Protein AF-A0A3D0IFN6-F1 (afdb_monomer)

Solvent-accessible surface area (backbone atoms only — not comparable to full-atom values): 23021 Å² total; per-residue (Å²): 128,79,38,31,31,40,34,40,31,50,86,50,91,86,39,64,69,58,59,30,48,63,52,49,54,53,50,45,25,60,75,72,71,49,57,69,48,79,45,79,37,39,26,75,72,50,69,71,48,66,82,57,52,68,70,41,42,22,40,33,30,38,50,58,69,82,50,87,25,57,65,44,48,34,53,48,49,49,49,27,65,76,70,51,37,21,33,40,17,25,32,38,18,15,52,45,49,52,30,41,45,32,26,74,77,69,66,35,77,55,34,33,32,48,90,81,41,84,77,47,85,37,48,52,25,29,75,43,94,68,65,34,62,82,38,74,46,60,31,39,48,46,45,85,88,26,70,68,21,59,43,52,72,45,48,70,42,67,40,38,30,80,37,56,57,41,66,29,71,91,48,44,68,61,56,73,69,33,87,56,46,49,26,42,27,24,37,87,86,66,47,72,39,31,40,29,45,45,98,42,82,36,41,37,30,25,45,30,36,39,53,75,31,67,90,48,88,34,41,29,32,52,57,45,49,50,52,38,49,42,52,57,70,78,66,76,63,76,62,67,58,32,42,51,64,53,44,16,63,72,48,68,44,54,55,68,52,54,54,49,36,36,77,65,72,65,48,74,64,79,42,62,41,88,88,80,66,51,44,21,30,48,67,70,56,36,57,54,48,40,53,49,50,54,41,42,74,73,69,46,49,74,69,57,52,39,50,75,73,41,87,83,62,49,73,65,58,53,51,53,51,55,50,53,52,53,51,56,51,50,53,49,51,54,53,54,50,54,51,49,55,52,50,53,51,50,50,55,62,73,69,50,88,79,89,81,85,87,80,84,87,77,98,73,82,90,89,79,80,94,80,84,89,79,76,59,83,88,78,54,52,72,67,56,47,50,50,51,55,56,50,54,74,73,62,77,64,72,72,58,56,57,57,50,58,53,63,73,70,107

Structure (mmCIF, N/CA/C/O backbone):
data_AF-A0A3D0IFN6-F1
#
_entry.id   AF-A0A3D0IFN6-F1
#
loop_
_atom_site.group_PDB
_atom_site.id
_atom_site.type_symbol
_atom_site.label_atom_id
_atom_site.label_alt_id
_atom_site.label_comp_id
_atom_site.label_asym_id
_atom_site.label_entity_id
_atom_site.label_seq_id
_atom_site.pdbx_PDB_ins_code
_atom_site.Cartn_x
_atom_site.Cartn_y
_atom_site.Cartn_z
_atom_site.occupancy
_atom_site.B_iso_or_equiv
_atom_site.auth_seq_id
_atom_site.auth_comp_id
_atom_site.auth_asym_id
_atom_site.auth_atom_id
_atom_site.pdbx_PDB_model_num
ATOM 1 N N . MET A 1 1 ? 4.792 -5.270 21.261 1.00 70.38 1 MET A N 1
ATOM 2 C CA . MET A 1 1 ? 5.419 -6.479 20.677 1.00 70.38 1 MET A CA 1
ATOM 3 C C . MET A 1 1 ? 6.321 -6.015 19.554 1.00 70.38 1 MET A C 1
ATOM 5 O O . MET A 1 1 ? 5.926 -5.083 18.866 1.00 70.38 1 MET A O 1
ATOM 9 N N . MET A 1 2 ? 7.496 -6.623 19.396 1.00 89.56 2 MET A N 1
ATOM 10 C CA . MET A 1 2 ? 8.398 -6.305 18.287 1.00 89.56 2 MET A CA 1
ATOM 11 C C . MET A 1 2 ? 7.722 -6.647 16.956 1.00 89.56 2 MET A C 1
ATOM 13 O O . MET A 1 2 ? 7.209 -7.755 16.808 1.00 89.56 2 MET A O 1
ATOM 17 N N . LYS A 1 3 ? 7.710 -5.693 16.025 1.00 95.88 3 LYS A N 1
ATOM 18 C CA . LYS A 1 3 ? 7.145 -5.842 14.680 1.00 95.88 3 LYS A CA 1
ATOM 19 C C . LYS A 1 3 ? 8.227 -6.245 13.685 1.00 95.88 3 LYS A C 1
ATOM 21 O O . LYS A 1 3 ? 9.365 -5.793 13.812 1.00 95.88 3 LYS A O 1
ATOM 26 N N . ARG A 1 4 ? 7.895 -7.076 12.699 1.00 97.88 4 ARG A N 1
ATOM 27 C CA . ARG A 1 4 ? 8.849 -7.578 11.696 1.00 97.88 4 ARG A CA 1
ATOM 28 C C . ARG A 1 4 ? 8.501 -7.071 10.303 1.00 97.88 4 ARG A C 1
ATOM 30 O O . ARG A 1 4 ? 7.377 -7.239 9.851 1.00 97.88 4 ARG A O 1
ATOM 37 N N . ILE A 1 5 ? 9.476 -6.495 9.607 1.00 98.56 5 ILE A N 1
ATOM 38 C CA . ILE A 1 5 ? 9.357 -6.074 8.207 1.00 98.56 5 ILE A CA 1
ATOM 39 C C . ILE A 1 5 ? 10.253 -6.964 7.347 1.00 98.56 5 ILE A C 1
ATOM 41 O O . ILE A 1 5 ? 11.463 -7.032 7.581 1.00 98.56 5 ILE A O 1
ATOM 45 N N . ALA A 1 6 ? 9.677 -7.609 6.334 1.00 98.56 6 ALA A N 1
ATOM 46 C CA . ALA A 1 6 ? 10.433 -8.292 5.291 1.00 98.56 6 ALA A CA 1
ATOM 47 C C . ALA A 1 6 ? 10.779 -7.307 4.170 1.00 98.56 6 ALA A C 1
ATOM 49 O O . ALA A 1 6 ? 9.901 -6.706 3.558 1.00 98.56 6 ALA A O 1
ATOM 50 N N . ILE A 1 7 ? 12.069 -7.152 3.887 1.00 98.62 7 ILE A N 1
ATOM 51 C CA . ILE A 1 7 ? 12.573 -6.465 2.701 1.00 98.62 7 ILE A CA 1
ATOM 52 C C . ILE A 1 7 ? 12.858 -7.537 1.653 1.00 98.62 7 ILE A C 1
ATOM 54 O O . ILE A 1 7 ? 13.775 -8.339 1.837 1.00 98.62 7 ILE A O 1
ATOM 58 N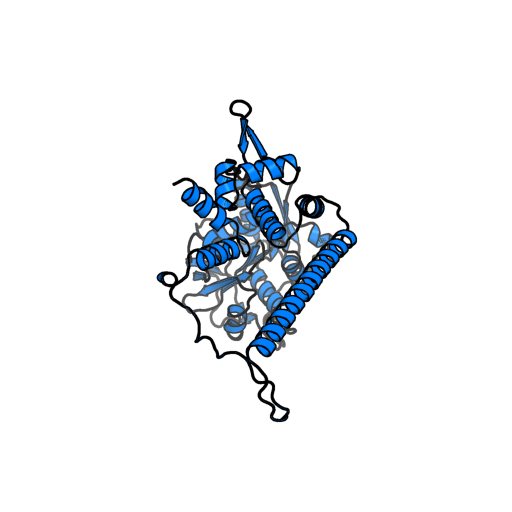 N . ILE A 1 8 ? 12.068 -7.556 0.585 1.00 98.62 8 ILE A N 1
ATOM 59 C CA . ILE A 1 8 ? 12.090 -8.591 -0.450 1.00 98.62 8 ILE A CA 1
ATOM 60 C C . ILE A 1 8 ? 12.753 -8.040 -1.711 1.00 98.62 8 ILE A C 1
ATOM 62 O O . ILE A 1 8 ? 12.346 -7.001 -2.231 1.00 98.62 8 ILE A O 1
ATOM 66 N N . GLY A 1 9 ? 13.767 -8.750 -2.198 1.00 97.25 9 GLY A N 1
ATOM 67 C CA . GLY A 1 9 ? 14.489 -8.446 -3.433 1.00 97.25 9 GLY A CA 1
ATOM 68 C C . GLY A 1 9 ? 15.961 -8.831 -3.329 1.00 97.25 9 GLY A C 1
ATOM 69 O O . GLY A 1 9 ? 16.431 -9.282 -2.287 1.00 97.25 9 GLY A O 1
ATOM 70 N N . ASP A 1 10 ? 16.735 -8.661 -4.395 1.00 96.75 10 ASP A N 1
ATOM 71 C CA . ASP A 1 10 ? 18.119 -9.146 -4.421 1.00 96.75 10 ASP A CA 1
ATOM 72 C C . ASP A 1 10 ? 19.097 -8.054 -3.974 1.00 96.75 10 ASP A C 1
ATOM 74 O O . ASP A 1 10 ? 19.290 -7.039 -4.642 1.00 96.75 10 ASP A O 1
ATOM 78 N N . PHE A 1 11 ? 19.708 -8.225 -2.796 1.00 95.19 11 PHE A N 1
ATOM 79 C CA . PHE A 1 11 ? 20.550 -7.191 -2.191 1.00 95.19 11 PHE A CA 1
ATOM 80 C C . PHE A 1 11 ? 21.816 -6.902 -3.006 1.00 95.19 11 PHE A C 1
ATOM 82 O O . PHE A 1 11 ? 22.640 -7.791 -3.229 1.00 95.19 11 PHE A O 1
ATOM 89 N N . ILE A 1 12 ? 22.043 -5.626 -3.332 1.00 91.38 12 ILE A N 1
ATOM 90 C CA . ILE A 1 12 ? 23.268 -5.163 -3.988 1.00 91.38 12 ILE A CA 1
ATOM 91 C C . ILE A 1 12 ? 24.029 -4.232 -3.038 1.00 91.38 12 ILE A C 1
ATOM 93 O O . ILE A 1 12 ? 23.605 -3.116 -2.750 1.00 91.38 12 ILE A O 1
ATOM 97 N N . GLN A 1 13 ? 25.197 -4.677 -2.563 1.00 87.25 13 GLN A N 1
ATOM 98 C CA . GLN A 1 13 ? 25.966 -3.984 -1.517 1.00 87.25 13 GLN A CA 1
ATOM 99 C C . GLN A 1 13 ? 26.361 -2.541 -1.875 1.00 87.25 13 GLN A C 1
ATOM 101 O O . GLN A 1 13 ? 26.392 -1.671 -1.001 1.00 87.25 13 GLN A O 1
ATOM 106 N N . ASN A 1 14 ? 26.673 -2.290 -3.147 1.00 88.00 14 ASN A N 1
ATOM 107 C CA . ASN A 1 14 ? 27.135 -0.984 -3.619 1.00 88.00 14 ASN A CA 1
ATOM 108 C C . ASN A 1 14 ? 25.992 -0.053 -4.048 1.00 88.00 14 ASN A C 1
ATOM 110 O O . ASN A 1 14 ? 26.259 1.101 -4.377 1.00 88.00 14 ASN A O 1
ATOM 114 N N . GLU A 1 15 ? 24.739 -0.511 -3.999 1.00 89.56 15 GLU A N 1
ATOM 115 C CA . GLU A 1 15 ? 23.580 0.316 -4.325 1.00 89.56 15 GLU A CA 1
ATOM 116 C C . GLU A 1 15 ? 23.130 1.119 -3.104 1.00 89.56 15 GLU A C 1
ATOM 118 O O . GLU A 1 15 ? 22.730 0.589 -2.064 1.00 89.56 15 GLU A O 1
ATOM 123 N N . GLU A 1 16 ? 23.202 2.443 -3.228 1.00 91.56 16 GLU A N 1
ATOM 124 C CA . GLU A 1 16 ? 22.797 3.375 -2.174 1.00 91.56 16 GLU A CA 1
ATOM 125 C C . GLU A 1 16 ? 21.328 3.186 -1.780 1.00 91.56 16 GLU A C 1
ATOM 127 O O . GLU A 1 16 ? 21.014 3.139 -0.590 1.00 91.56 16 GLU A O 1
ATOM 132 N N . SER A 1 17 ? 20.448 2.990 -2.764 1.00 91.69 17 SER A N 1
ATOM 133 C CA . SER A 1 17 ? 19.017 2.778 -2.543 1.00 91.69 17 SER A CA 1
ATOM 134 C C . SER A 1 17 ? 18.715 1.532 -1.706 1.00 91.69 17 SER A C 1
ATOM 136 O O . SER A 1 17 ? 17.714 1.544 -0.998 1.00 91.69 17 SER A O 1
ATOM 138 N N . HIS A 1 18 ? 19.563 0.493 -1.736 1.00 94.06 18 HIS A N 1
ATOM 139 C CA . HIS A 1 18 ? 19.401 -0.720 -0.922 1.00 94.06 18 HIS A CA 1
ATOM 140 C C . HIS A 1 18 ? 19.878 -0.487 0.513 1.00 94.06 18 HIS A C 1
ATOM 142 O O . HIS A 1 18 ? 19.201 -0.873 1.468 1.00 94.06 18 HIS A O 1
ATOM 148 N N . ARG A 1 19 ? 21.025 0.187 0.685 1.00 91.88 19 ARG A N 1
ATOM 149 C CA . ARG A 1 19 ? 21.552 0.527 2.019 1.00 91.88 19 ARG A CA 1
ATOM 150 C C . ARG A 1 19 ? 20.584 1.419 2.798 1.00 91.88 19 ARG A C 1
ATOM 152 O O . ARG A 1 19 ? 20.381 1.196 3.990 1.00 91.88 19 ARG A O 1
ATOM 159 N N . LEU A 1 20 ? 19.954 2.375 2.114 1.00 93.75 20 LEU A N 1
ATOM 160 C CA . LEU A 1 20 ? 19.043 3.336 2.734 1.00 93.75 20 LEU A CA 1
ATOM 161 C C . LEU A 1 20 ? 17.697 2.734 3.168 1.00 93.75 20 LEU A C 1
ATOM 163 O O . LEU A 1 20 ? 17.024 3.348 3.988 1.00 93.75 20 LEU A O 1
ATOM 167 N N . ILE A 1 21 ? 17.298 1.537 2.713 1.00 94.62 21 ILE A N 1
ATOM 168 C CA . ILE A 1 21 ? 16.044 0.909 3.182 1.00 94.62 21 ILE A CA 1
ATOM 169 C C . ILE A 1 21 ? 16.128 0.602 4.681 1.00 94.62 21 ILE A C 1
ATOM 171 O O . ILE A 1 21 ? 15.321 1.093 5.464 1.00 94.62 21 ILE A O 1
ATOM 175 N N . LYS A 1 22 ? 17.138 -0.162 5.114 1.00 93.00 22 LYS A N 1
ATOM 176 C CA . LYS A 1 22 ? 17.287 -0.501 6.541 1.00 93.00 22 LYS A CA 1
ATOM 177 C C . LYS A 1 22 ? 17.566 0.730 7.403 1.00 93.00 22 LYS A C 1
ATOM 179 O O . LYS A 1 22 ? 17.074 0.807 8.526 1.00 93.00 22 LYS A O 1
ATOM 184 N N . GLU A 1 23 ? 18.341 1.683 6.884 1.00 92.19 23 GLU A N 1
ATOM 185 C CA . GLU A 1 23 ? 18.623 2.941 7.584 1.00 92.19 23 GLU A CA 1
ATOM 186 C C . GLU A 1 23 ? 17.345 3.764 7.781 1.00 92.19 23 GLU A C 1
ATOM 188 O O . GLU A 1 23 ? 17.084 4.208 8.897 1.00 92.19 23 GLU A O 1
ATOM 193 N N . SER A 1 24 ? 16.510 3.876 6.743 1.00 93.81 24 SER A N 1
ATOM 194 C CA . SER A 1 24 ? 15.254 4.625 6.809 1.00 93.81 24 SER A CA 1
ATOM 195 C C . SER A 1 24 ? 14.222 4.005 7.735 1.00 93.81 24 SER A C 1
ATOM 197 O O . SER A 1 24 ? 13.663 4.711 8.568 1.00 93.81 24 SER A O 1
ATOM 199 N N . ILE A 1 25 ? 14.039 2.684 7.687 1.00 94.19 25 ILE A N 1
ATOM 200 C CA . ILE A 1 25 ? 13.184 1.984 8.653 1.00 94.19 25 ILE A CA 1
ATOM 201 C C . ILE A 1 25 ? 13.699 2.210 10.080 1.00 94.19 25 ILE A C 1
ATOM 203 O O . ILE A 1 25 ? 12.914 2.508 10.976 1.00 94.19 25 ILE A O 1
ATOM 207 N N . SER A 1 26 ? 15.014 2.094 10.306 1.00 92.44 26 SER A N 1
ATOM 208 C CA . SER A 1 26 ? 15.593 2.264 11.642 1.00 92.44 26 SER A CA 1
ATOM 209 C C . SER A 1 26 ? 15.431 3.684 12.183 1.00 92.44 26 SER A C 1
ATOM 211 O O . SER A 1 26 ? 15.223 3.848 13.386 1.00 92.44 26 SER A O 1
ATOM 213 N N . ASP A 1 27 ? 15.557 4.700 11.335 1.00 92.06 27 ASP A N 1
ATOM 214 C CA . ASP A 1 27 ? 15.405 6.097 11.736 1.00 92.06 27 ASP A CA 1
ATOM 215 C C . ASP A 1 27 ? 13.951 6.428 12.085 1.00 92.06 27 ASP A C 1
ATOM 217 O O . ASP A 1 27 ? 13.686 6.907 13.189 1.00 92.06 27 ASP A O 1
ATOM 221 N N . VAL A 1 28 ? 12.999 6.030 11.234 1.00 92.25 28 VAL A N 1
ATOM 222 C CA . VAL A 1 28 ? 11.569 6.164 11.541 1.00 92.25 28 VAL A CA 1
ATOM 223 C C . VAL A 1 28 ? 11.192 5.386 12.805 1.00 92.25 28 VAL A C 1
ATOM 225 O O . VAL A 1 28 ? 10.482 5.911 13.660 1.00 92.25 28 VAL A O 1
ATOM 228 N N . ALA A 1 29 ? 11.680 4.153 12.976 1.00 92.31 29 ALA A N 1
ATOM 229 C CA . ALA A 1 29 ? 11.391 3.357 14.169 1.00 92.31 29 ALA A CA 1
ATOM 230 C C . ALA A 1 29 ? 11.865 4.061 15.453 1.00 92.31 29 ALA A C 1
ATOM 232 O O . ALA A 1 29 ? 11.153 4.065 16.457 1.00 92.31 29 ALA A O 1
ATOM 233 N N . LYS A 1 30 ? 13.031 4.724 15.422 1.00 91.38 30 LYS A N 1
ATOM 234 C CA . LYS A 1 30 ? 13.518 5.546 16.545 1.00 91.38 30 LYS A CA 1
ATOM 235 C C . LYS A 1 30 ? 12.637 6.766 16.784 1.00 91.38 30 LYS A C 1
ATOM 237 O O . LYS A 1 30 ? 12.357 7.077 17.941 1.00 91.38 30 LYS A O 1
ATOM 242 N N . GLU A 1 31 ? 12.212 7.444 15.719 1.00 89.88 31 GLU A N 1
ATOM 243 C CA . GLU A 1 31 ? 11.318 8.602 15.804 1.00 89.88 31 GLU A CA 1
ATOM 244 C C . GLU A 1 31 ? 9.985 8.226 16.472 1.00 89.88 31 GLU A C 1
ATOM 246 O O . GLU A 1 31 ? 9.547 8.905 17.402 1.00 89.88 31 GLU A O 1
ATOM 251 N N . LEU A 1 32 ? 9.394 7.103 16.056 1.00 88.38 32 LEU A N 1
ATOM 252 C CA . LEU A 1 32 ? 8.126 6.577 16.574 1.00 88.38 32 LEU A CA 1
ATOM 253 C C . LEU A 1 32 ? 8.275 5.809 17.898 1.00 88.38 32 LEU A C 1
ATOM 255 O O . LEU A 1 32 ? 7.281 5.388 18.482 1.00 88.38 32 LEU A O 1
ATOM 259 N N . ARG A 1 33 ? 9.508 5.606 18.388 1.00 89.12 33 ARG A N 1
ATOM 260 C CA . ARG A 1 33 ? 9.822 4.736 19.541 1.00 89.12 33 ARG A CA 1
ATOM 261 C C . ARG A 1 33 ? 9.229 3.326 19.397 1.00 89.12 33 ARG A C 1
ATOM 263 O O . ARG A 1 33 ? 8.827 2.716 20.386 1.00 89.12 33 ARG A O 1
ATOM 270 N N . ALA A 1 34 ? 9.187 2.829 18.166 1.00 88.88 34 ALA A N 1
ATOM 271 C CA . ALA A 1 34 ? 8.681 1.513 17.819 1.00 88.88 34 ALA A CA 1
ATOM 272 C C . ALA A 1 34 ? 9.816 0.478 17.830 1.00 88.88 34 ALA A C 1
ATOM 274 O O . ALA A 1 34 ? 10.938 0.750 17.397 1.00 88.88 34 ALA A O 1
ATOM 275 N N . GLU A 1 35 ? 9.517 -0.734 18.296 1.00 92.38 35 GLU A N 1
ATOM 276 C CA . GLU A 1 35 ? 10.430 -1.875 18.194 1.00 92.38 35 GLU A CA 1
ATOM 277 C C . GLU A 1 35 ? 10.183 -2.603 16.871 1.00 92.38 35 GLU A C 1
ATOM 279 O O . GLU A 1 35 ? 9.202 -3.335 16.737 1.00 92.38 35 GLU A O 1
ATOM 284 N N . ILE A 1 36 ? 11.062 -2.380 15.888 1.00 95.06 36 ILE A N 1
ATOM 285 C CA . ILE A 1 36 ? 10.928 -2.928 14.533 1.00 95.06 36 ILE A CA 1
ATOM 286 C C . ILE A 1 36 ? 12.205 -3.655 14.122 1.00 95.06 36 ILE A C 1
ATOM 288 O O . ILE A 1 36 ? 13.300 -3.091 14.159 1.00 95.06 36 ILE A O 1
ATOM 292 N N . GLU A 1 37 ? 12.046 -4.897 13.679 1.00 95.88 37 GLU A N 1
ATOM 293 C CA . GLU A 1 37 ? 13.091 -5.710 13.073 1.00 95.88 37 GLU A CA 1
ATOM 294 C C . GLU A 1 37 ? 12.900 -5.757 11.552 1.00 95.88 37 GLU A C 1
ATOM 296 O O . GLU A 1 37 ? 11.860 -6.186 11.063 1.00 95.88 37 GLU A O 1
ATOM 301 N N . ALA A 1 38 ? 13.916 -5.337 10.792 1.00 96.81 38 ALA A N 1
ATOM 302 C CA . ALA A 1 38 ? 13.903 -5.394 9.331 1.00 96.81 38 ALA A CA 1
ATOM 303 C C . ALA A 1 38 ? 14.825 -6.511 8.813 1.00 96.81 38 ALA A C 1
ATOM 305 O O . ALA A 1 38 ? 16.058 -6.426 8.913 1.00 96.81 38 ALA A O 1
ATOM 306 N N . GLN A 1 39 ? 14.232 -7.539 8.211 1.00 97.06 39 GLN A N 1
ATOM 307 C CA . GLN A 1 39 ? 14.927 -8.695 7.651 1.00 97.06 39 GLN A CA 1
ATOM 308 C C . GLN A 1 39 ? 14.994 -8.575 6.128 1.00 97.06 39 GLN A C 1
ATOM 310 O O . GLN A 1 39 ? 13.995 -8.277 5.494 1.00 97.06 39 GLN A O 1
ATOM 315 N N . TRP A 1 40 ? 16.165 -8.812 5.533 1.00 98.25 40 TRP A N 1
ATOM 316 C CA . TRP A 1 40 ? 16.292 -8.877 4.073 1.00 98.25 40 TRP A CA 1
ATOM 317 C C . TRP A 1 40 ? 16.154 -10.330 3.618 1.00 98.25 40 TRP A C 1
ATOM 319 O O . TRP A 1 40 ? 16.765 -11.198 4.241 1.00 98.25 40 TRP A O 1
ATOM 329 N N . ILE A 1 41 ? 15.390 -10.577 2.554 1.00 98.38 41 ILE A N 1
ATOM 330 C CA . ILE A 1 41 ? 15.147 -11.901 1.973 1.00 98.38 41 ILE A CA 1
ATOM 331 C C . ILE A 1 41 ? 15.361 -11.803 0.456 1.00 98.38 41 ILE A C 1
ATOM 333 O O . ILE A 1 41 ? 14.766 -10.944 -0.198 1.00 98.38 41 ILE A O 1
ATOM 337 N N . GLY A 1 42 ? 16.260 -12.634 -0.082 1.00 98.31 42 GLY A N 1
ATOM 338 C CA . GLY A 1 42 ? 16.500 -12.729 -1.525 1.00 98.31 42 GLY A CA 1
ATOM 339 C C . GLY A 1 42 ? 15.278 -13.289 -2.247 1.00 98.31 42 GLY A C 1
ATOM 340 O O . GLY A 1 42 ? 14.551 -14.094 -1.672 1.00 98.31 42 GLY A O 1
ATOM 341 N N . SER A 1 43 ? 15.047 -12.873 -3.492 1.00 98.00 43 SER A N 1
ATOM 342 C CA . SER A 1 43 ? 13.859 -13.311 -4.241 1.00 98.00 43 SER A CA 1
ATOM 343 C C . SER A 1 43 ? 13.839 -14.831 -4.473 1.00 98.00 43 SER A C 1
ATOM 345 O O . SER A 1 43 ? 12.795 -15.469 -4.363 1.00 98.00 43 SER A O 1
ATOM 347 N N . ASP A 1 44 ? 15.016 -15.425 -4.688 1.00 97.25 44 ASP A N 1
ATOM 348 C CA . ASP A 1 44 ? 15.234 -16.863 -4.885 1.00 97.25 44 ASP A CA 1
ATOM 349 C C . ASP A 1 44 ? 15.183 -17.695 -3.592 1.00 97.25 44 ASP A C 1
ATOM 351 O O . ASP A 1 44 ? 15.058 -18.916 -3.643 1.00 97.25 44 ASP A O 1
ATOM 355 N N . GLU A 1 45 ? 15.292 -17.048 -2.432 1.00 97.12 45 GLU A N 1
ATOM 356 C CA . GLU A 1 45 ? 15.284 -17.688 -1.108 1.00 97.12 45 GLU A CA 1
ATOM 357 C C . GLU A 1 45 ? 13.960 -17.469 -0.356 1.00 97.12 45 GLU A C 1
ATOM 359 O O . GLU A 1 45 ? 13.806 -17.929 0.778 1.00 97.12 45 GLU A O 1
ATOM 364 N N . LEU A 1 46 ? 13.023 -16.734 -0.959 1.00 97.88 46 LEU A N 1
ATOM 365 C CA . LEU A 1 46 ? 11.747 -16.380 -0.359 1.00 97.88 46 LEU A CA 1
ATOM 366 C C . LEU A 1 46 ? 10.815 -17.595 -0.309 1.00 97.88 46 LEU A C 1
ATOM 368 O O . LEU A 1 46 ? 10.376 -18.104 -1.335 1.00 97.88 46 LEU A O 1
ATOM 372 N N . ASP A 1 47 ? 10.481 -18.029 0.903 1.00 97.62 47 ASP A N 1
ATOM 373 C CA . ASP A 1 47 ? 9.383 -18.961 1.139 1.00 97.62 47 ASP A CA 1
ATOM 374 C C . ASP A 1 47 ? 8.051 -18.200 1.022 1.00 97.62 47 ASP A C 1
ATOM 376 O O . ASP A 1 47 ? 7.848 -17.182 1.685 1.00 97.62 47 ASP A O 1
ATOM 380 N N . VAL A 1 48 ? 7.166 -18.674 0.146 1.00 97.50 48 VAL A N 1
ATOM 381 C CA . VAL A 1 48 ? 5.872 -18.041 -0.163 1.00 97.50 48 VAL A CA 1
ATOM 382 C C . VAL A 1 48 ? 4.692 -18.712 0.542 1.00 97.50 48 VAL A C 1
ATOM 384 O O . VAL A 1 48 ? 3.541 -18.405 0.250 1.00 97.50 48 VAL A O 1
ATOM 387 N N . SER A 1 49 ? 4.952 -19.639 1.468 1.00 98.00 49 SER A N 1
ATOM 388 C CA . SER A 1 49 ? 3.903 -20.217 2.309 1.00 98.00 49 SER A CA 1
ATOM 389 C C . SER A 1 49 ? 3.277 -19.160 3.223 1.00 98.00 49 SER A C 1
ATOM 391 O O . SER A 1 49 ? 3.969 -18.299 3.777 1.00 98.00 49 SER A O 1
ATOM 393 N N . GLU A 1 50 ? 1.961 -19.247 3.432 1.00 96.56 50 GLU A N 1
ATOM 394 C CA . GLU A 1 50 ? 1.241 -18.357 4.350 1.00 96.56 50 GLU A CA 1
ATOM 395 C C . GLU A 1 50 ? 1.826 -18.423 5.769 1.00 96.56 50 GLU A C 1
ATOM 397 O O . GLU A 1 50 ? 1.917 -17.406 6.455 1.00 96.56 50 GLU A O 1
ATOM 402 N N . GLU A 1 51 ? 2.296 -19.595 6.213 1.00 96.94 51 GLU A N 1
ATOM 403 C CA . GLU A 1 51 ? 2.932 -19.757 7.521 1.00 96.94 51 GLU A CA 1
ATOM 404 C C . GLU A 1 51 ? 4.254 -18.992 7.645 1.00 96.94 51 GLU A C 1
ATOM 406 O O . GLU A 1 51 ? 4.621 -18.565 8.745 1.00 96.94 51 GLU A O 1
ATOM 411 N N . PHE A 1 52 ? 4.999 -18.836 6.549 1.00 97.94 52 PHE A N 1
ATOM 412 C CA . PHE A 1 52 ? 6.221 -18.044 6.538 1.00 97.94 52 PHE A CA 1
ATOM 413 C C . PHE A 1 52 ? 5.920 -16.550 6.424 1.00 97.94 52 PHE A C 1
ATOM 415 O O . PHE A 1 52 ? 6.404 -15.758 7.239 1.00 97.94 52 PHE A O 1
ATOM 422 N N . LEU A 1 53 ? 5.092 -16.166 5.451 1.00 98.06 53 LEU A N 1
ATOM 423 C CA . LEU A 1 53 ? 4.739 -14.771 5.192 1.00 98.06 53 LEU A CA 1
ATOM 424 C C . LEU A 1 53 ? 3.963 -14.149 6.363 1.00 98.06 53 LEU A C 1
ATOM 426 O O . LEU A 1 53 ? 4.215 -13.001 6.729 1.00 98.06 53 LEU A O 1
ATOM 430 N N . GLY A 1 54 ? 3.112 -14.925 7.038 1.00 97.31 54 GLY A N 1
ATOM 431 C CA . GLY A 1 54 ? 2.359 -14.512 8.226 1.00 97.31 54 GLY A CA 1
ATOM 432 C C . GLY A 1 54 ? 3.205 -14.197 9.459 1.00 97.31 54 GLY A C 1
ATOM 433 O O . GLY A 1 54 ? 2.676 -13.728 10.465 1.00 97.31 54 GLY A O 1
ATOM 434 N N . GLN A 1 55 ? 4.522 -14.412 9.405 1.00 97.12 55 GLN A N 1
ATOM 435 C CA . GLN A 1 55 ? 5.434 -13.996 10.471 1.00 97.12 55 GLN A CA 1
ATOM 436 C C . GLN A 1 55 ? 5.884 -12.532 10.360 1.00 97.12 55 GLN A C 1
ATOM 438 O O . GLN A 1 55 ? 6.611 -12.063 11.244 1.00 97.12 55 GLN A O 1
ATOM 443 N N . PHE A 1 56 ? 5.520 -11.843 9.275 1.00 98.31 56 PHE A N 1
ATOM 444 C CA . PHE A 1 56 ? 5.870 -10.451 9.016 1.00 98.31 56 PHE A CA 1
ATOM 445 C C . PHE A 1 56 ? 4.640 -9.551 9.137 1.00 98.31 56 PHE A C 1
ATOM 447 O O . PHE A 1 56 ? 3.543 -9.889 8.707 1.00 98.31 56 PHE A O 1
ATOM 454 N N . ASP A 1 57 ? 4.846 -8.372 9.714 1.00 98.06 57 ASP A N 1
ATOM 455 C CA . ASP A 1 57 ? 3.831 -7.335 9.898 1.00 98.06 57 ASP A CA 1
ATOM 456 C C . ASP A 1 57 ? 3.853 -6.287 8.771 1.00 98.06 57 ASP A C 1
ATOM 458 O O . ASP A 1 57 ? 3.044 -5.360 8.764 1.00 98.06 57 ASP A O 1
ATOM 462 N N . GLY A 1 58 ? 4.809 -6.391 7.846 1.00 98.44 58 GLY A N 1
ATOM 463 C CA . GLY A 1 58 ? 4.955 -5.480 6.720 1.00 98.44 58 GLY A CA 1
ATOM 464 C C . GLY A 1 58 ? 5.946 -5.976 5.678 1.00 98.44 58 GLY A C 1
ATOM 465 O O . GLY A 1 58 ? 6.934 -6.639 6.006 1.00 98.44 58 GLY A O 1
ATOM 466 N N . PHE A 1 59 ? 5.715 -5.587 4.429 1.00 98.81 59 PHE A N 1
ATOM 467 C CA . PHE A 1 59 ? 6.549 -5.948 3.289 1.00 98.81 59 PHE A CA 1
ATOM 468 C C . PHE A 1 59 ? 7.087 -4.706 2.582 1.00 98.81 59 PHE A C 1
ATOM 470 O O . PHE A 1 59 ? 6.350 -3.777 2.258 1.00 98.81 59 PHE A O 1
ATOM 477 N N . TRP A 1 60 ? 8.388 -4.693 2.314 1.00 98.75 60 TRP A N 1
ATOM 478 C CA . TRP A 1 60 ? 9.014 -3.712 1.440 1.00 98.75 60 TRP A CA 1
ATOM 479 C C . TRP A 1 60 ? 9.663 -4.425 0.255 1.00 98.75 60 TRP A C 1
ATOM 481 O O . TRP A 1 60 ? 10.698 -5.070 0.399 1.00 98.75 60 TRP A O 1
ATOM 491 N N . PHE A 1 61 ? 9.100 -4.251 -0.937 1.00 98.69 61 PHE A N 1
ATOM 492 C CA . PHE A 1 61 ? 9.656 -4.766 -2.188 1.00 98.69 61 PHE A CA 1
ATOM 493 C C . PHE A 1 61 ? 10.710 -3.794 -2.736 1.00 98.69 61 PHE A C 1
ATOM 495 O O . PHE A 1 61 ? 10.412 -2.635 -3.054 1.00 98.69 61 PHE A O 1
ATOM 502 N N . SER A 1 62 ? 11.970 -4.229 -2.759 1.00 97.56 62 SER A N 1
ATOM 503 C CA . SER A 1 62 ? 13.129 -3.354 -2.951 1.00 97.56 62 SER A CA 1
ATOM 504 C C . SER A 1 62 ? 13.330 -2.928 -4.410 1.00 97.56 62 SER A C 1
ATOM 506 O O . SER A 1 62 ? 12.862 -3.594 -5.327 1.00 97.56 62 SER A O 1
ATOM 508 N N . PRO A 1 63 ? 14.119 -1.876 -4.682 1.00 96.44 63 PRO A N 1
ATOM 509 C CA . PRO A 1 63 ? 14.674 -1.647 -6.014 1.00 96.44 63 PRO A CA 1
ATOM 510 C C . PRO A 1 63 ? 15.572 -2.812 -6.475 1.00 96.44 63 PRO A C 1
ATOM 512 O O . PRO A 1 63 ? 15.923 -3.680 -5.675 1.00 96.44 63 PRO A O 1
ATOM 515 N N . GLY A 1 64 ? 15.964 -2.784 -7.754 1.00 91.44 64 GLY A N 1
ATOM 516 C CA . GLY A 1 64 ? 16.925 -3.725 -8.342 1.00 91.44 64 GLY A CA 1
ATOM 517 C C . GLY A 1 64 ? 16.272 -4.877 -9.106 1.00 91.44 64 GLY A C 1
ATOM 518 O O . GLY A 1 64 ? 16.227 -5.991 -8.601 1.00 91.44 64 GLY A O 1
ATOM 519 N N . SER A 1 65 ? 15.789 -4.601 -10.320 1.00 86.44 65 SER A N 1
ATOM 520 C CA . SER A 1 65 ? 15.344 -5.607 -11.292 1.00 86.44 65 SER A CA 1
ATOM 521 C C . SER A 1 65 ? 16.473 -5.962 -12.283 1.00 86.44 65 SER A C 1
ATOM 523 O O . SER A 1 65 ? 17.425 -5.183 -12.429 1.00 86.44 65 SER A O 1
ATOM 525 N N . PRO A 1 66 ? 16.389 -7.111 -12.979 1.00 92.81 66 PRO A N 1
ATOM 526 C CA . PRO A 1 66 ? 15.428 -8.193 -12.752 1.00 92.81 66 PRO A CA 1
ATOM 527 C C . PRO A 1 66 ? 15.707 -8.918 -11.430 1.00 92.81 66 PRO A C 1
ATOM 529 O O . PRO A 1 66 ? 16.865 -9.064 -11.031 1.00 92.81 66 PRO A O 1
ATOM 532 N N . TYR A 1 67 ? 14.646 -9.373 -10.761 1.00 95.75 67 TYR A N 1
ATOM 533 C CA . TYR A 1 67 ? 14.800 -10.280 -9.626 1.00 95.75 67 TYR A CA 1
ATOM 534 C C . TYR A 1 67 ? 15.220 -11.666 -10.116 1.00 95.75 67 TYR A C 1
ATOM 536 O O . TYR A 1 67 ? 14.860 -12.075 -11.221 1.00 95.75 67 TYR A O 1
ATOM 544 N N . LYS A 1 68 ? 15.970 -12.405 -9.299 1.00 96.81 68 LYS A N 1
ATOM 545 C CA . LYS A 1 68 ? 16.351 -13.788 -9.613 1.00 96.81 68 LYS A CA 1
ATOM 546 C C . LYS A 1 68 ? 15.137 -14.712 -9.707 1.00 96.81 68 LYS A C 1
ATOM 548 O O . LYS A 1 68 ? 15.146 -15.607 -10.546 1.00 96.81 68 LYS A O 1
ATOM 553 N N . ASP A 1 69 ? 14.128 -14.491 -8.865 1.00 96.81 69 ASP A N 1
ATOM 554 C CA . ASP A 1 69 ? 12.841 -15.185 -8.921 1.00 96.81 69 ASP A CA 1
ATOM 555 C C . ASP A 1 69 ? 11.690 -14.180 -8.770 1.00 96.81 69 ASP A C 1
ATOM 557 O O . ASP A 1 69 ? 11.320 -13.769 -7.671 1.00 96.81 69 ASP A O 1
ATOM 561 N N . ALA A 1 70 ? 11.152 -13.726 -9.903 1.00 96.50 70 ALA A N 1
ATOM 562 C CA . ALA A 1 70 ? 10.065 -12.753 -9.921 1.00 96.50 70 ALA A CA 1
ATOM 563 C C . ALA A 1 70 ? 8.730 -13.344 -9.438 1.00 96.50 70 ALA A C 1
ATOM 565 O O . ALA A 1 70 ? 7.932 -12.613 -8.857 1.00 96.50 70 ALA A O 1
ATOM 566 N N . GLU A 1 71 ? 8.491 -14.642 -9.637 1.00 96.81 71 GLU A N 1
ATOM 567 C CA . GLU A 1 71 ? 7.217 -15.280 -9.288 1.00 96.81 71 GLU A CA 1
ATOM 568 C C . GLU A 1 71 ? 7.057 -15.390 -7.768 1.00 96.81 71 GLU A C 1
ATOM 570 O O . GLU A 1 71 ? 5.984 -15.087 -7.247 1.00 96.81 71 GLU A O 1
ATOM 575 N N . ASN A 1 72 ? 8.138 -15.678 -7.029 1.00 98.31 72 ASN A N 1
ATOM 576 C CA . ASN A 1 72 ? 8.086 -15.625 -5.562 1.00 98.31 72 ASN A CA 1
ATOM 577 C C . ASN A 1 72 ? 7.748 -14.218 -5.048 1.00 98.31 72 ASN A C 1
ATOM 579 O O . ASN A 1 72 ? 7.014 -14.059 -4.072 1.00 98.31 72 ASN A O 1
ATOM 583 N N . VAL A 1 73 ? 8.282 -13.179 -5.701 1.00 98.56 73 VAL A N 1
ATOM 584 C CA . VAL A 1 73 ? 7.995 -11.788 -5.326 1.00 98.56 73 VAL A CA 1
ATOM 585 C C . VAL A 1 73 ? 6.535 -11.439 -5.608 1.00 98.56 73 VAL A C 1
ATOM 587 O O . VAL A 1 73 ? 5.901 -10.826 -4.754 1.00 98.56 73 VAL A O 1
ATOM 590 N N . LEU A 1 74 ? 5.993 -11.848 -6.759 1.00 98.56 74 LEU A N 1
ATOM 591 C CA . LEU A 1 74 ? 4.582 -11.646 -7.100 1.00 98.56 74 LEU A CA 1
ATOM 592 C C . LEU A 1 74 ? 3.655 -12.337 -6.089 1.00 98.56 74 LEU A C 1
ATOM 594 O O . LEU A 1 74 ? 2.752 -11.682 -5.577 1.00 98.56 74 LEU A O 1
ATOM 598 N N . ALA A 1 75 ? 3.942 -13.585 -5.709 1.00 98.50 75 ALA A N 1
ATOM 599 C CA . ALA A 1 75 ? 3.163 -14.307 -4.699 1.00 98.50 75 ALA A CA 1
ATOM 600 C C . ALA A 1 75 ? 3.167 -13.605 -3.325 1.00 98.50 75 ALA A C 1
ATOM 602 O O . ALA A 1 75 ? 2.148 -13.543 -2.640 1.00 98.50 75 ALA A O 1
ATOM 603 N N . ALA A 1 76 ? 4.295 -13.017 -2.913 1.00 98.75 76 ALA A N 1
ATOM 604 C CA . ALA A 1 76 ? 4.349 -12.249 -1.667 1.00 98.75 76 ALA A CA 1
ATOM 605 C C . ALA A 1 76 ? 3.623 -10.894 -1.754 1.00 98.75 76 ALA A C 1
ATOM 607 O O . ALA A 1 76 ? 3.092 -10.422 -0.746 1.00 98.75 76 ALA A O 1
ATOM 608 N N . ILE A 1 77 ? 3.592 -10.259 -2.932 1.00 98.81 77 ILE A N 1
ATOM 609 C CA . ILE A 1 77 ? 2.797 -9.045 -3.171 1.00 98.81 77 ILE A CA 1
ATOM 610 C C . ILE A 1 77 ? 1.304 -9.366 -3.063 1.00 98.81 77 ILE A C 1
ATOM 612 O O . ILE A 1 77 ? 0.591 -8.655 -2.352 1.00 98.81 77 ILE A O 1
ATOM 616 N N . GLU A 1 78 ? 0.863 -10.440 -3.718 1.00 98.62 78 GLU A N 1
ATOM 617 C CA . GLU A 1 78 ? -0.509 -10.950 -3.660 1.00 98.62 78 GLU A CA 1
ATOM 618 C C . GLU A 1 78 ? -0.910 -11.230 -2.208 1.00 98.62 78 GLU A C 1
ATOM 620 O O . GLU A 1 78 ? -1.864 -10.635 -1.707 1.00 98.62 78 GLU A O 1
ATOM 625 N N . TYR A 1 79 ? -0.101 -12.006 -1.475 1.00 98.75 79 TYR A N 1
ATOM 626 C CA . TYR A 1 79 ? -0.332 -12.272 -0.053 1.00 98.75 79 TYR A CA 1
ATOM 627 C C . TYR A 1 79 ? -0.501 -10.983 0.760 1.00 98.75 79 TYR A C 1
ATOM 629 O O . TYR A 1 79 ? -1.429 -10.874 1.565 1.00 98.75 79 TYR A O 1
ATOM 637 N N . ALA A 1 80 ? 0.381 -9.997 0.560 1.00 98.62 80 ALA A N 1
ATOM 638 C CA . ALA A 1 80 ? 0.311 -8.736 1.286 1.00 98.62 80 ALA A CA 1
ATOM 639 C C . ALA A 1 80 ? -0.992 -7.980 0.981 1.00 98.62 80 ALA A C 1
ATOM 641 O O . ALA A 1 80 ? -1.649 -7.515 1.914 1.00 98.62 80 ALA A O 1
ATOM 642 N N . ARG A 1 81 ? -1.384 -7.912 -0.300 1.00 98.31 81 ARG A N 1
ATOM 643 C CA . ARG A 1 81 ? -2.608 -7.247 -0.767 1.00 98.31 81 ARG A CA 1
ATOM 644 C C . ARG A 1 81 ? -3.863 -7.907 -0.205 1.00 98.31 81 ARG A C 1
ATOM 646 O O . ARG A 1 81 ? -4.740 -7.212 0.308 1.00 98.31 81 ARG A O 1
ATOM 653 N N . GLU A 1 82 ? -3.958 -9.227 -0.314 1.00 97.56 82 GLU A N 1
ATOM 654 C CA . GLU A 1 82 ? -5.150 -9.978 0.083 1.00 97.56 82 GLU A CA 1
ATOM 655 C C . GLU A 1 82 ? -5.297 -10.076 1.602 1.00 97.56 82 GLU A C 1
ATOM 657 O O . GLU A 1 82 ? -6.403 -9.958 2.134 1.00 97.56 82 GLU A O 1
ATOM 662 N N . SER A 1 83 ? -4.178 -10.217 2.315 1.00 97.25 83 SER A N 1
ATOM 663 C CA . SER A 1 83 ? -4.163 -10.329 3.777 1.00 97.25 83 SER A CA 1
ATOM 664 C C . SER A 1 83 ? -4.197 -8.975 4.492 1.00 97.25 83 SER A C 1
ATOM 666 O 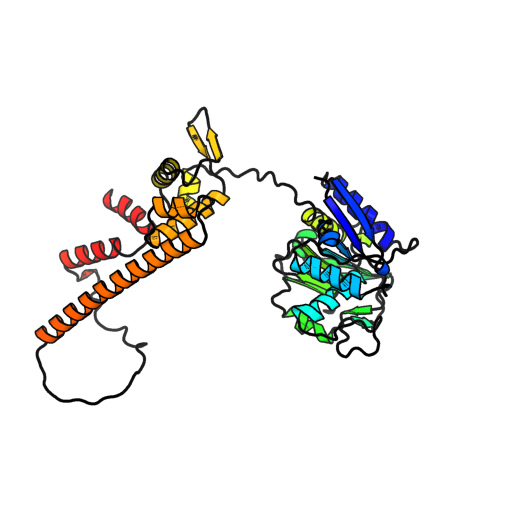O . SER A 1 83 ? -4.234 -8.926 5.723 1.00 97.25 83 SER A O 1
ATOM 668 N N . GLY A 1 84 ? -4.178 -7.860 3.753 1.00 97.19 84 GLY A N 1
ATOM 669 C CA . GLY A 1 84 ? -4.204 -6.518 4.332 1.00 97.19 84 GLY A CA 1
ATOM 670 C C . GLY A 1 84 ? -2.911 -6.132 5.059 1.00 97.19 84 GLY A C 1
ATOM 671 O O . GLY A 1 84 ? -2.943 -5.267 5.938 1.00 97.19 84 GLY A O 1
ATOM 672 N N . VAL A 1 85 ? -1.782 -6.775 4.745 1.00 98.25 85 VAL A N 1
ATOM 673 C CA . VAL A 1 85 ? -0.497 -6.519 5.408 1.00 98.25 85 VAL A CA 1
ATOM 674 C C . VAL A 1 85 ? 0.178 -5.317 4.742 1.00 98.25 85 VAL A C 1
ATOM 676 O O . VAL A 1 85 ? 0.374 -5.340 3.527 1.00 98.25 85 VAL A O 1
ATOM 679 N N . PRO A 1 86 ? 0.562 -4.264 5.492 1.00 98.56 86 PRO A N 1
ATOM 680 C CA . PRO A 1 86 ? 1.204 -3.075 4.940 1.00 98.56 86 PRO A CA 1
ATOM 681 C C . PRO A 1 86 ? 2.332 -3.390 3.951 1.00 98.56 86 PRO A C 1
ATOM 683 O O . PRO A 1 86 ? 3.254 -4.141 4.270 1.00 98.56 86 PRO A O 1
ATOM 686 N N . ALA A 1 87 ? 2.290 -2.773 2.771 1.00 98.69 87 ALA A N 1
ATOM 687 C CA . ALA A 1 87 ? 3.204 -3.050 1.673 1.00 98.69 87 ALA A CA 1
ATOM 688 C C . ALA A 1 87 ? 3.691 -1.772 0.973 1.00 98.69 87 ALA A C 1
ATOM 690 O O . ALA A 1 87 ? 2.896 -0.905 0.596 1.00 98.69 87 ALA A O 1
ATOM 691 N N . LEU A 1 88 ? 5.005 -1.678 0.759 1.00 98.75 88 LEU A N 1
ATOM 692 C CA . LEU A 1 88 ? 5.654 -0.600 0.010 1.00 98.75 88 LEU A CA 1
ATOM 693 C C . LEU A 1 88 ? 6.541 -1.174 -1.102 1.00 98.75 88 LEU A C 1
ATOM 695 O O . LEU A 1 88 ? 7.498 -1.892 -0.826 1.00 98.75 88 LEU A O 1
ATOM 699 N N . GLY A 1 89 ? 6.272 -0.821 -2.357 1.00 98.50 89 GLY A N 1
ATOM 700 C CA . GLY A 1 89 ? 7.132 -1.158 -3.496 1.00 98.50 89 GLY A CA 1
ATOM 701 C C . GLY A 1 89 ? 7.843 0.072 -4.049 1.00 98.50 89 GLY A C 1
ATOM 702 O O . GLY A 1 89 ? 7.195 1.078 -4.344 1.00 98.50 89 GLY A O 1
ATOM 703 N N . THR A 1 90 ? 9.171 0.010 -4.217 1.00 97.75 90 THR A N 1
ATOM 704 C CA . THR A 1 90 ? 9.958 1.131 -4.774 1.00 97.75 90 THR A CA 1
ATOM 705 C C . THR A 1 90 ? 10.782 0.714 -5.999 1.00 97.75 90 THR A C 1
ATOM 707 O O . THR A 1 90 ? 11.446 -0.321 -5.989 1.00 97.75 90 THR A O 1
ATOM 710 N N . CYS A 1 91 ? 10.737 1.503 -7.082 1.00 96.56 91 CYS A N 1
ATOM 711 C CA . CYS A 1 91 ? 11.301 1.177 -8.409 1.00 96.56 91 CYS A CA 1
ATOM 712 C C . CYS A 1 91 ? 10.899 -0.233 -8.897 1.00 96.56 91 CYS A C 1
ATOM 714 O O . CYS A 1 91 ? 9.764 -0.414 -9.328 1.00 96.56 91 CYS A O 1
ATOM 716 N N . ALA A 1 92 ? 11.783 -1.233 -8.807 1.00 97.12 92 ALA A N 1
ATOM 717 C CA . ALA A 1 92 ? 11.482 -2.614 -9.198 1.00 97.12 92 ALA A CA 1
ATOM 718 C C . ALA A 1 92 ? 10.323 -3.220 -8.390 1.00 97.12 92 ALA A C 1
ATOM 720 O O . ALA A 1 92 ? 9.465 -3.884 -8.967 1.00 97.12 92 ALA A O 1
ATOM 721 N N . GLY A 1 93 ? 10.224 -2.921 -7.091 1.00 98.19 93 GLY A N 1
ATOM 722 C CA . GLY A 1 93 ? 9.100 -3.385 -6.276 1.00 98.19 93 GLY A CA 1
ATOM 723 C C . GLY A 1 93 ? 7.763 -2.814 -6.751 1.00 98.19 93 GLY A C 1
ATOM 724 O O . GLY A 1 93 ? 6.770 -3.527 -6.823 1.00 98.19 93 GLY A O 1
ATOM 725 N N . PHE A 1 94 ? 7.748 -1.544 -7.171 1.00 98.50 94 PHE A N 1
ATOM 726 C CA . PHE A 1 94 ? 6.578 -0.937 -7.809 1.00 98.50 94 PHE A CA 1
ATOM 727 C C . PHE A 1 94 ? 6.230 -1.615 -9.135 1.00 98.50 94 PHE A C 1
ATOM 729 O O . PHE A 1 94 ? 5.060 -1.871 -9.392 1.00 98.50 94 PHE A O 1
ATOM 736 N N . GLN A 1 95 ? 7.230 -1.918 -9.966 1.00 98.44 95 GLN A N 1
ATOM 737 C CA . GLN A 1 95 ? 7.008 -2.594 -11.245 1.00 98.44 95 GLN A CA 1
ATOM 738 C C . GLN A 1 95 ? 6.326 -3.953 -11.043 1.00 98.44 95 GLN A C 1
ATOM 740 O O . GLN A 1 95 ? 5.367 -4.258 -11.742 1.00 98.44 95 GLN A O 1
ATOM 745 N N . HIS A 1 96 ? 6.763 -4.733 -10.053 1.00 98.50 96 HIS A N 1
ATOM 746 C CA . HIS A 1 96 ? 6.158 -6.032 -9.755 1.00 98.50 96 HIS A CA 1
ATOM 747 C C . HIS A 1 96 ? 4.786 -5.893 -9.082 1.00 98.50 96 HIS A C 1
ATOM 749 O O . HIS A 1 96 ? 3.902 -6.686 -9.374 1.00 98.50 96 HIS A O 1
ATOM 755 N N . MET A 1 97 ? 4.551 -4.846 -8.283 1.00 98.75 97 MET A N 1
ATOM 756 C CA . MET A 1 97 ? 3.205 -4.532 -7.781 1.00 98.75 97 MET A CA 1
ATOM 757 C C . MET A 1 97 ? 2.226 -4.167 -8.901 1.00 98.75 97 MET A C 1
ATOM 759 O O . MET A 1 97 ? 1.060 -4.535 -8.840 1.00 98.75 97 MET A O 1
ATOM 763 N N . VAL A 1 98 ? 2.684 -3.460 -9.939 1.00 98.62 98 VAL A N 1
ATOM 764 C CA . VAL A 1 98 ? 1.875 -3.188 -11.138 1.00 98.62 98 VAL A CA 1
ATOM 765 C C . VAL A 1 98 ? 1.558 -4.483 -11.884 1.00 98.62 98 VAL A C 1
ATOM 767 O O . VAL A 1 98 ? 0.427 -4.651 -12.327 1.00 98.62 98 VAL A O 1
ATOM 770 N N . ILE A 1 99 ? 2.533 -5.388 -12.021 1.00 98.56 99 ILE A N 1
ATOM 771 C CA . ILE A 1 99 ? 2.338 -6.689 -12.679 1.00 98.56 99 ILE A CA 1
ATOM 772 C C . ILE A 1 99 ? 1.326 -7.541 -11.907 1.00 98.56 99 ILE A C 1
ATOM 774 O O . ILE A 1 99 ? 0.373 -8.022 -12.510 1.00 98.56 99 ILE A O 1
ATOM 778 N N . GLU A 1 100 ? 1.490 -7.683 -10.590 1.00 98.44 100 GLU A N 1
ATOM 779 C CA . GLU A 1 100 ? 0.563 -8.437 -9.735 1.00 98.44 100 GLU A CA 1
ATOM 780 C C . GLU A 1 100 ? -0.857 -7.869 -9.821 1.00 98.44 100 GLU A C 1
ATOM 782 O O . GLU A 1 100 ? -1.793 -8.598 -10.139 1.00 98.44 100 GLU A O 1
ATOM 787 N N . PHE A 1 101 ? -1.006 -6.551 -9.674 1.00 98.38 101 PHE A N 1
ATOM 788 C CA . PHE A 1 101 ? -2.307 -5.895 -9.771 1.00 98.38 101 PHE A CA 1
ATOM 789 C C . PHE A 1 101 ? -2.942 -6.056 -11.161 1.00 98.38 101 PHE A C 1
ATOM 791 O O . PHE A 1 101 ? -4.156 -6.217 -11.282 1.00 98.38 101 PHE A O 1
ATOM 798 N N . ALA A 1 102 ? -2.139 -6.013 -12.228 1.00 98.19 102 ALA A N 1
ATOM 799 C CA . ALA A 1 102 ? -2.625 -6.239 -13.583 1.00 98.19 102 ALA A CA 1
ATOM 800 C C . ALA A 1 102 ? -3.147 -7.670 -13.774 1.00 98.19 102 ALA A C 1
ATOM 802 O O . ALA A 1 102 ? -4.227 -7.833 -14.344 1.00 98.19 102 ALA A O 1
ATOM 803 N N . ARG A 1 103 ? -2.422 -8.677 -13.270 1.00 97.62 103 ARG A N 1
ATOM 804 C CA . ARG A 1 103 ? -2.826 -10.087 -13.344 1.00 97.62 103 ARG A CA 1
ATOM 805 C C . ARG A 1 103 ? -4.085 -10.342 -12.521 1.00 97.62 103 ARG A C 1
ATOM 807 O O . ARG A 1 103 ? -5.104 -10.728 -13.082 1.00 97.62 103 ARG A O 1
ATOM 814 N N . ASP A 1 104 ? -4.036 -10.060 -11.223 1.00 97.00 104 ASP A N 1
ATOM 815 C CA . ASP A 1 104 ? -5.085 -10.494 -10.299 1.00 97.00 104 ASP A CA 1
ATOM 816 C C . ASP A 1 104 ? -6.320 -9.582 -10.309 1.00 97.00 104 ASP A C 1
ATOM 818 O O . ASP A 1 104 ? -7.460 -10.041 -10.368 1.00 97.00 104 ASP A O 1
ATOM 822 N N . VAL A 1 105 ? -6.115 -8.261 -10.306 1.00 96.75 105 VAL A N 1
ATOM 823 C CA . VAL A 1 105 ? -7.222 -7.303 -10.139 1.00 96.75 105 VAL A CA 1
ATOM 824 C C . VAL A 1 105 ? -7.821 -6.879 -11.478 1.00 96.75 105 VAL A C 1
ATOM 826 O O . VAL A 1 105 ? -9.030 -6.653 -11.572 1.00 96.75 105 VAL A O 1
ATOM 829 N N . LEU A 1 106 ? -6.996 -6.743 -12.520 1.00 95.75 106 LEU A N 1
ATOM 830 C CA . LEU A 1 106 ? -7.441 -6.283 -13.842 1.00 95.75 106 LEU A CA 1
ATOM 831 C C . LEU A 1 106 ? -7.681 -7.426 -14.841 1.00 95.75 106 LEU A C 1
ATOM 833 O O . LEU A 1 106 ? -8.220 -7.165 -15.918 1.00 95.75 106 LEU A O 1
ATOM 837 N N . GLY A 1 107 ? -7.330 -8.669 -14.490 1.00 95.88 107 GLY A N 1
ATOM 838 C CA . GLY A 1 107 ? -7.540 -9.856 -15.326 1.00 95.88 107 GLY A CA 1
ATOM 839 C C . GLY A 1 107 ? -6.641 -9.919 -16.564 1.00 95.88 107 GLY A C 1
ATOM 840 O O . GLY A 1 107 ? -7.032 -10.493 -17.580 1.00 95.88 107 GLY A O 1
ATOM 841 N N . LEU A 1 108 ? -5.469 -9.278 -16.519 1.00 95.75 108 LEU A N 1
ATOM 842 C CA . LEU A 1 108 ? -4.446 -9.353 -17.561 1.00 95.75 108 LEU A CA 1
ATOM 843 C C . LEU A 1 108 ? -3.465 -10.482 -17.222 1.00 95.75 108 LEU A C 1
ATOM 845 O O . LEU A 1 108 ? -2.365 -10.228 -16.735 1.00 95.75 108 LEU A O 1
ATOM 849 N N . ASP A 1 109 ? -3.876 -11.728 -17.458 1.00 93.25 109 ASP A N 1
ATOM 850 C CA . ASP A 1 109 ? -3.142 -12.929 -17.021 1.00 93.25 109 ASP A CA 1
ATOM 851 C C . ASP A 1 109 ? -1.678 -12.975 -17.508 1.00 93.25 109 ASP A C 1
ATOM 853 O O . ASP A 1 109 ? -0.799 -13.434 -16.779 1.00 93.25 109 ASP A O 1
ATOM 857 N N . ASP A 1 110 ? -1.395 -12.468 -18.717 1.00 93.75 110 ASP A N 1
ATOM 858 C CA . ASP A 1 110 ? -0.045 -12.434 -19.310 1.00 93.75 110 ASP A CA 1
ATOM 859 C C . ASP A 1 110 ? 0.710 -11.121 -19.026 1.00 93.75 110 ASP A C 1
ATOM 861 O O . ASP A 1 110 ? 1.715 -10.806 -19.671 1.00 93.75 110 ASP A O 1
ATOM 865 N N . ALA A 1 111 ? 0.235 -10.312 -18.068 1.00 96.88 111 ALA A N 1
ATOM 866 C CA . ALA A 1 111 ? 0.885 -9.052 -17.737 1.00 96.88 111 ALA A CA 1
ATOM 867 C C . ALA A 1 111 ? 2.318 -9.281 -17.246 1.00 96.88 111 ALA A C 1
ATOM 869 O O . ALA A 1 111 ? 2.566 -10.108 -16.362 1.00 96.88 111 ALA A O 1
ATOM 870 N N . ASN A 1 112 ? 3.283 -8.549 -17.808 1.00 96.50 112 ASN A N 1
ATOM 871 C CA . ASN A 1 112 ? 4.690 -8.663 -17.419 1.00 96.50 112 ASN A CA 1
ATOM 872 C C . ASN A 1 112 ? 5.506 -7.393 -17.737 1.00 96.50 112 ASN A C 1
ATOM 874 O O . ASN A 1 112 ? 4.984 -6.372 -18.196 1.00 96.50 112 ASN A O 1
ATOM 878 N N . SER A 1 113 ? 6.809 -7.456 -17.456 1.00 94.94 113 SER A N 1
ATOM 879 C CA . SER A 1 113 ? 7.808 -6.465 -17.852 1.00 94.94 113 SER A CA 1
ATOM 880 C C . SER A 1 113 ? 8.561 -6.910 -19.098 1.00 94.94 113 SER A C 1
ATOM 882 O O . SER A 1 113 ? 9.051 -8.036 -19.136 1.00 94.94 113 SER A O 1
ATOM 884 N N . GLU A 1 114 ? 8.792 -5.992 -20.041 1.00 93.69 114 GLU A N 1
ATOM 885 C CA . GLU A 1 114 ? 9.710 -6.215 -21.172 1.00 93.69 114 GLU A CA 1
ATOM 886 C C . GLU A 1 114 ? 11.142 -6.557 -20.716 1.00 93.69 114 GLU A C 1
ATOM 888 O O . GLU A 1 114 ? 11.926 -7.105 -21.488 1.00 93.69 114 GLU A O 1
ATOM 893 N N . GLU A 1 115 ? 11.519 -6.212 -19.478 1.00 92.06 115 GLU A N 1
ATOM 894 C CA . GLU A 1 115 ? 12.815 -6.599 -18.909 1.00 92.06 115 GLU A CA 1
ATOM 895 C C . GLU A 1 115 ? 12.873 -8.090 -18.547 1.00 92.06 115 GLU A C 1
ATOM 897 O O . GLU A 1 115 ? 13.927 -8.710 -18.696 1.00 92.06 115 GLU A O 1
ATOM 902 N N . ASN A 1 116 ? 11.749 -8.655 -18.097 1.00 87.88 116 ASN A N 1
ATOM 903 C CA . ASN A 1 116 ? 11.652 -10.036 -17.625 1.00 87.88 116 ASN A CA 1
ATOM 904 C C . ASN A 1 116 ? 11.235 -10.989 -18.755 1.00 87.88 116 ASN A C 1
ATOM 906 O O . ASN A 1 116 ? 11.773 -12.090 -18.863 1.00 87.88 116 ASN A O 1
ATOM 910 N N . ASP A 1 117 ? 10.299 -10.561 -19.605 1.00 88.38 117 ASP A N 1
ATOM 911 C CA . ASP A 1 117 ? 9.754 -11.342 -20.710 1.00 88.38 117 ASP A CA 1
ATOM 912 C C . ASP A 1 117 ? 9.531 -10.465 -21.951 1.00 88.38 117 ASP A C 1
ATOM 914 O O . ASP A 1 117 ? 8.622 -9.639 -22.019 1.00 88.38 117 ASP A O 1
ATOM 918 N N . LEU A 1 118 ? 10.357 -10.685 -22.976 1.00 86.00 118 LEU A N 1
ATOM 919 C CA . LEU A 1 118 ? 10.279 -9.977 -24.259 1.00 86.00 118 LEU A CA 1
ATOM 920 C C . LEU A 1 118 ? 9.097 -10.422 -25.139 1.00 86.00 118 LEU A C 1
ATOM 922 O O . LEU A 1 118 ? 8.910 -9.866 -26.222 1.00 86.00 118 LEU A O 1
ATOM 926 N N . THR A 1 119 ? 8.363 -11.460 -24.735 1.00 87.44 119 THR A N 1
ATOM 927 C CA . THR A 1 119 ? 7.294 -12.091 -25.519 1.00 87.44 119 THR A CA 1
ATOM 928 C C . THR A 1 119 ? 5.898 -11.938 -24.925 1.00 87.44 119 THR A C 1
ATOM 930 O O . THR A 1 119 ? 4.945 -12.326 -25.601 1.00 87.44 119 THR A O 1
ATOM 933 N N . CYS A 1 120 ? 5.770 -11.341 -23.735 1.00 86.75 120 CYS A N 1
ATOM 934 C CA . CYS A 1 120 ? 4.477 -11.100 -23.094 1.00 86.75 120 CYS A CA 1
ATOM 935 C C . CYS A 1 120 ? 3.548 -10.254 -23.984 1.00 86.75 120 CYS A C 1
ATOM 937 O O . CYS A 1 120 ? 3.977 -9.277 -24.612 1.00 86.75 120 CYS A O 1
ATOM 939 N N . SER A 1 121 ? 2.265 -10.623 -24.056 1.00 89.69 121 SER A N 1
ATOM 940 C CA . SER A 1 121 ? 1.260 -9.843 -24.786 1.00 89.69 121 SER A CA 1
ATOM 941 C C . SER A 1 121 ? 0.926 -8.541 -24.073 1.00 89.69 121 SER A C 1
ATOM 943 O O . SER A 1 121 ? 0.684 -7.525 -24.731 1.00 89.69 121 SER A O 1
ATOM 945 N N . ASP A 1 122 ? 0.967 -8.559 -22.740 1.00 94.44 122 ASP A N 1
ATOM 946 C CA . ASP A 1 122 ? 0.542 -7.459 -21.887 1.00 94.44 122 ASP A CA 1
ATOM 947 C C . ASP A 1 122 ? 1.737 -6.828 -21.154 1.00 94.44 122 ASP A C 1
ATOM 949 O O . ASP A 1 122 ? 1.913 -6.925 -19.941 1.00 94.44 122 ASP A O 1
ATOM 953 N N . ALA A 1 123 ? 2.599 -6.144 -21.907 1.00 96.19 123 ALA A N 1
ATOM 954 C CA . ALA A 1 123 ? 3.761 -5.442 -21.361 1.00 96.19 123 ALA A CA 1
ATOM 955 C C . ALA A 1 123 ? 3.359 -4.194 -20.544 1.00 96.19 123 ALA A C 1
ATOM 957 O O . ALA A 1 123 ? 3.453 -3.061 -21.025 1.00 96.19 123 ALA A O 1
ATOM 958 N N . VAL A 1 124 ? 2.891 -4.384 -19.308 1.00 97.56 124 VAL A N 1
ATOM 959 C CA . VAL A 1 124 ? 2.483 -3.303 -18.390 1.00 97.56 124 VAL A CA 1
ATOM 960 C C . VAL A 1 124 ? 3.675 -2.511 -17.850 1.00 97.56 124 VAL A C 1
ATOM 962 O O . VAL A 1 124 ? 3.526 -1.343 -17.485 1.00 97.56 124 VAL A O 1
ATOM 965 N N . ILE A 1 125 ? 4.870 -3.109 -17.859 1.00 97.69 125 ILE A N 1
ATOM 966 C CA . ILE A 1 125 ? 6.143 -2.426 -17.621 1.00 97.69 125 ILE A CA 1
ATOM 967 C C . ILE A 1 125 ? 6.974 -2.472 -18.903 1.00 97.69 125 ILE A C 1
ATOM 969 O O . ILE A 1 125 ? 7.290 -3.541 -19.418 1.00 97.69 125 ILE A O 1
ATOM 973 N N . ALA A 1 126 ? 7.350 -1.301 -19.410 1.00 96.06 126 ALA A N 1
ATOM 974 C CA . ALA A 1 126 ? 8.049 -1.159 -20.681 1.00 96.06 126 ALA A CA 1
ATOM 975 C C . ALA A 1 126 ? 9.312 -0.308 -20.544 1.00 96.06 126 ALA A C 1
ATOM 977 O O . ALA A 1 126 ? 9.494 0.464 -19.591 1.00 96.06 126 ALA A O 1
ATOM 978 N N . LYS A 1 127 ? 10.213 -0.442 -21.516 1.00 93.75 127 LYS A N 1
ATOM 979 C CA . LYS A 1 127 ? 11.425 0.369 -21.582 1.00 93.75 127 LYS A CA 1
ATOM 980 C C . LYS A 1 127 ? 11.067 1.834 -21.809 1.00 93.75 127 LYS A C 1
ATOM 982 O O . LYS A 1 127 ? 10.406 2.196 -22.780 1.00 93.75 127 LYS A O 1
ATOM 987 N N . LEU A 1 128 ? 11.576 2.710 -20.948 1.00 90.69 128 LEU A N 1
ATOM 988 C CA . LEU A 1 128 ? 11.315 4.139 -21.062 1.00 90.69 128 LEU A CA 1
ATOM 989 C C . LEU A 1 128 ? 12.059 4.724 -22.265 1.00 90.69 128 LEU A C 1
ATOM 991 O O . LEU A 1 128 ? 13.278 4.582 -22.388 1.00 90.69 128 LEU A O 1
ATOM 995 N N . ALA A 1 129 ? 11.341 5.469 -23.111 1.00 84.81 129 ALA A N 1
ATOM 996 C CA . ALA A 1 129 ? 11.945 6.220 -24.215 1.00 84.81 129 ALA A CA 1
ATOM 997 C C . ALA A 1 129 ? 13.005 7.220 -23.711 1.00 84.81 129 ALA A C 1
ATOM 999 O O . ALA A 1 129 ? 14.057 7.401 -24.325 1.00 84.81 129 ALA A O 1
ATOM 1000 N N . CYS A 1 130 ? 12.746 7.825 -22.549 1.00 83.50 130 CYS A N 1
ATOM 1001 C CA . CYS A 1 130 ? 13.671 8.684 -21.824 1.00 83.50 130 CYS A CA 1
ATOM 1002 C C . CYS A 1 130 ? 14.020 8.037 -20.481 1.00 83.50 130 CYS A C 1
ATOM 1004 O O . CYS A 1 130 ? 13.200 8.044 -19.569 1.00 83.50 130 CYS A O 1
ATOM 1006 N N . THR A 1 131 ? 15.253 7.543 -20.334 1.00 88.44 131 THR A N 1
ATOM 1007 C CA . THR A 1 131 ? 15.730 6.960 -19.065 1.00 88.44 131 THR A CA 1
ATOM 1008 C C . THR A 1 131 ? 15.521 7.908 -17.880 1.00 88.44 131 THR A C 1
ATOM 1010 O O . THR A 1 131 ? 15.730 9.122 -18.006 1.00 88.44 131 THR A O 1
ATOM 1013 N N . LEU A 1 132 ? 15.137 7.356 -16.727 1.00 89.69 132 LEU A N 1
ATOM 1014 C CA . LEU A 1 132 ? 15.009 8.080 -15.462 1.00 89.69 132 LEU A CA 1
ATOM 1015 C C . LEU A 1 132 ? 16.247 7.914 -14.564 1.00 89.69 132 LEU A C 1
ATOM 1017 O O . LEU A 1 132 ? 16.248 8.359 -13.422 1.00 89.69 132 LEU A O 1
ATOM 1021 N N . MET A 1 133 ? 17.338 7.330 -15.064 1.00 89.44 133 MET A N 1
ATOM 1022 C CA . MET A 1 133 ? 18.576 7.181 -14.295 1.00 89.44 133 MET A CA 1
ATOM 1023 C C . MET A 1 133 ? 19.085 8.525 -13.757 1.00 89.44 133 MET A C 1
ATOM 1025 O O . MET A 1 133 ? 19.399 9.435 -14.526 1.00 89.44 133 MET A O 1
ATOM 1029 N N . ASN A 1 134 ? 19.198 8.628 -12.427 1.00 90.19 134 ASN A N 1
ATOM 1030 C CA . ASN A 1 134 ? 19.680 9.812 -11.704 1.00 90.19 134 ASN A CA 1
ATOM 1031 C C . ASN A 1 134 ? 18.873 11.093 -11.974 1.00 90.19 134 ASN A C 1
ATOM 1033 O O . ASN A 1 134 ? 19.406 12.200 -11.868 1.00 90.19 134 ASN A O 1
ATOM 1037 N N . LYS A 1 135 ? 17.591 10.961 -12.331 1.00 92.19 135 LYS A N 1
ATOM 1038 C CA . LYS A 1 135 ? 16.698 12.103 -12.545 1.00 92.19 135 LYS A CA 1
ATOM 1039 C C . LYS A 1 135 ? 15.860 12.408 -11.311 1.00 92.19 135 LYS A C 1
ATOM 1041 O O . LYS A 1 135 ? 15.582 11.528 -10.497 1.00 92.19 135 LYS A O 1
ATOM 1046 N N . LYS A 1 136 ? 15.438 13.670 -11.226 1.00 93.19 136 LYS A N 1
ATOM 1047 C CA . LYS A 1 136 ? 14.414 14.155 -10.301 1.00 93.19 136 LYS A CA 1
ATOM 1048 C C . LYS A 1 136 ? 13.280 14.780 -11.095 1.00 93.19 136 LYS A C 1
ATOM 1050 O O . LYS A 1 136 ? 13.546 15.527 -12.037 1.00 93.19 136 LYS A O 1
ATOM 1055 N N . GLU A 1 137 ? 12.044 14.509 -10.704 1.00 93.44 137 GLU A N 1
ATOM 1056 C CA . GLU A 1 137 ? 10.856 15.101 -11.321 1.00 93.44 137 GLU A CA 1
ATOM 1057 C C . GLU A 1 137 ? 9.904 15.627 -10.253 1.00 93.44 137 GLU A C 1
ATOM 1059 O O . GLU A 1 137 ? 9.816 15.080 -9.156 1.00 93.44 137 GLU A O 1
ATOM 1064 N N . PHE A 1 138 ? 9.181 16.692 -10.593 1.00 93.81 138 PHE A N 1
ATOM 1065 C CA . PHE A 1 138 ? 8.031 17.130 -9.812 1.00 93.81 138 PHE A CA 1
ATOM 1066 C C . PHE A 1 138 ? 6.856 16.215 -10.114 1.00 93.81 138 PHE A C 1
ATOM 1068 O O . PHE A 1 138 ? 6.524 16.018 -11.287 1.00 93.81 138 PHE A O 1
ATOM 1075 N N . LEU A 1 139 ? 6.232 15.712 -9.058 1.00 95.44 139 LEU A N 1
ATOM 1076 C CA . LEU A 1 139 ? 5.122 14.782 -9.129 1.00 95.44 139 LEU A CA 1
ATOM 1077 C C . LEU A 1 139 ? 3.898 15.359 -8.454 1.00 95.44 139 LEU A C 1
ATOM 1079 O O . LEU A 1 139 ? 4.014 16.115 -7.487 1.00 95.44 139 LEU A O 1
ATOM 1083 N N . LYS A 1 140 ? 2.739 14.963 -8.965 1.00 95.75 140 LY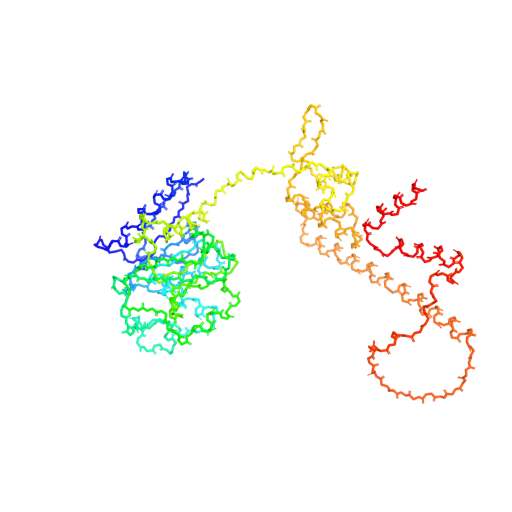S A N 1
ATOM 1084 C CA . LYS A 1 140 ? 1.443 15.324 -8.421 1.00 95.75 140 LYS A CA 1
ATOM 1085 C C . LYS A 1 140 ? 0.683 14.072 -8.010 1.00 95.75 140 LYS A C 1
ATOM 1087 O O . LYS A 1 140 ? 0.658 13.099 -8.753 1.00 95.75 140 LYS A O 1
ATOM 1092 N N . ILE A 1 141 ? 0.061 14.111 -6.841 1.00 95.25 141 ILE A N 1
ATOM 1093 C CA . ILE A 1 141 ? -0.775 13.031 -6.315 1.00 95.25 141 ILE A CA 1
ATOM 1094 C C . ILE A 1 141 ? -2.244 13.387 -6.571 1.00 95.25 141 ILE A C 1
ATOM 1096 O O . ILE A 1 141 ? -2.681 14.505 -6.268 1.00 95.25 141 ILE A O 1
ATOM 1100 N N . SER A 1 142 ? -3.012 12.450 -7.122 1.00 92.94 142 SER A N 1
ATOM 1101 C CA . SER A 1 142 ? -4.473 12.548 -7.184 1.00 92.94 142 SER A CA 1
ATOM 1102 C C . SER A 1 142 ? -5.119 12.144 -5.846 1.00 92.94 142 SER A C 1
ATOM 1104 O O . SER A 1 142 ? -4.468 11.579 -4.979 1.00 92.94 142 SER A O 1
ATOM 1106 N N . GLY A 1 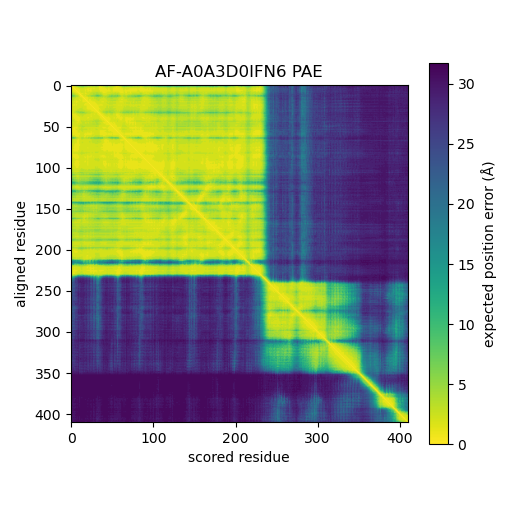143 ? -6.397 12.473 -5.632 1.00 83.06 143 GLY A N 1
ATOM 1107 C CA . GLY A 1 143 ? -7.117 12.100 -4.404 1.00 83.06 143 GLY A CA 1
ATOM 1108 C C . GLY A 1 143 ? -6.625 12.834 -3.146 1.00 83.06 143 GLY A C 1
ATOM 1109 O O . GLY A 1 143 ? -5.616 12.475 -2.541 1.00 83.06 143 GLY A O 1
ATOM 1110 N N . SER A 1 144 ? -7.366 13.859 -2.712 1.00 79.94 144 SER A N 1
ATOM 1111 C CA . SER A 1 144 ? -7.035 14.652 -1.513 1.00 79.94 144 SER A CA 1
ATOM 1112 C C . SER A 1 144 ? -7.012 13.833 -0.221 1.00 79.94 144 SER A C 1
ATOM 1114 O O . SER A 1 144 ? -6.275 14.170 0.699 1.00 79.94 144 SER A O 1
ATOM 1116 N N . ASP A 1 145 ? -7.779 12.744 -0.178 1.00 83.00 145 ASP A N 1
ATOM 1117 C CA . ASP A 1 145 ? -7.943 11.896 1.005 1.00 83.00 145 ASP A CA 1
ATOM 1118 C C . ASP A 1 145 ? -7.067 10.630 0.951 1.00 83.00 145 ASP A C 1
ATOM 1120 O O . ASP A 1 145 ? -7.320 9.667 1.676 1.00 83.00 145 ASP A O 1
ATOM 1124 N N . SER A 1 146 ? -6.037 10.603 0.101 1.00 90.19 146 SER A N 1
ATOM 1125 C CA . SER A 1 146 ? -5.088 9.484 0.015 1.00 90.19 146 SER A CA 1
ATOM 1126 C C . SER A 1 146 ? -4.049 9.511 1.143 1.00 90.19 146 SER A C 1
ATOM 1128 O O . SER A 1 146 ? -3.724 10.572 1.692 1.00 90.19 146 SER A O 1
ATOM 1130 N N . ILE A 1 147 ? -3.525 8.338 1.514 1.00 90.31 147 ILE A N 1
ATOM 1131 C CA . ILE A 1 147 ? -2.411 8.188 2.463 1.00 90.31 147 ILE A CA 1
ATOM 1132 C C . ILE A 1 147 ? -1.214 8.992 1.965 1.00 90.31 147 ILE A C 1
ATOM 1134 O O . ILE A 1 147 ? -0.628 9.743 2.741 1.00 90.31 147 ILE A O 1
ATOM 1138 N N . LEU A 1 148 ? -0.892 8.897 0.674 1.00 91.31 148 LEU A N 1
ATOM 1139 C CA . LEU A 1 148 ? 0.215 9.625 0.062 1.00 91.31 148 LEU A CA 1
ATOM 1140 C C . LEU A 1 148 ? 0.072 11.146 0.214 1.00 91.31 148 LEU A C 1
ATOM 1142 O O . LEU A 1 148 ? 1.035 11.807 0.604 1.00 91.31 148 LEU A O 1
ATOM 1146 N N . ASN A 1 149 ? -1.117 11.706 -0.040 1.00 90.38 149 ASN A N 1
ATOM 1147 C CA . ASN A 1 149 ? -1.360 13.146 0.097 1.00 90.38 149 ASN A CA 1
ATOM 1148 C C . ASN A 1 149 ? -1.191 13.614 1.553 1.00 90.38 149 ASN A C 1
ATOM 1150 O O . ASN A 1 149 ? -0.469 14.578 1.834 1.00 90.38 149 ASN A O 1
ATOM 1154 N N . ARG A 1 150 ? -1.782 12.872 2.501 1.00 88.75 150 ARG A N 1
ATOM 1155 C CA . ARG A 1 150 ? -1.632 13.150 3.937 1.00 88.75 150 ARG A CA 1
ATOM 1156 C C . ARG A 1 150 ? -0.183 13.031 4.400 1.00 88.75 150 ARG A C 1
ATOM 1158 O O . ARG A 1 150 ? 0.269 13.888 5.155 1.00 88.75 150 ARG A O 1
ATOM 1165 N N . ALA A 1 151 ? 0.540 12.013 3.928 1.00 87.94 151 ALA A N 1
ATOM 1166 C CA . ALA A 1 151 ? 1.932 11.759 4.288 1.00 87.94 151 ALA A CA 1
ATOM 1167 C C . ALA A 1 151 ? 2.814 12.969 3.973 1.00 87.94 151 ALA A C 1
ATOM 1169 O O . ALA A 1 151 ? 3.578 13.435 4.818 1.00 87.94 151 ALA A O 1
ATOM 1170 N N . ILE A 1 152 ? 2.692 13.506 2.758 1.00 87.69 152 ILE A N 1
ATOM 1171 C CA . ILE A 1 152 ? 3.544 14.612 2.316 1.00 87.69 152 ILE A CA 1
ATOM 1172 C C . ILE A 1 152 ? 3.018 15.987 2.759 1.00 87.69 152 ILE A C 1
ATOM 1174 O O . ILE A 1 152 ? 3.765 16.964 2.722 1.00 87.69 152 ILE A O 1
ATOM 1178 N N . GLY A 1 153 ? 1.771 16.072 3.237 1.00 84.94 153 GLY A N 1
ATOM 1179 C CA . GLY A 1 153 ? 1.129 17.321 3.658 1.00 84.94 153 GLY A CA 1
ATOM 1180 C C . GLY A 1 153 ? 0.646 18.182 2.487 1.00 84.94 153 GLY A C 1
ATOM 1181 O O . GLY A 1 153 ? 0.630 19.409 2.589 1.00 84.94 153 GLY A O 1
ATOM 1182 N N . GLY A 1 154 ? 0.297 17.553 1.364 1.00 88.31 154 GLY A N 1
ATOM 1183 C CA . GLY A 1 154 ? -0.084 18.221 0.126 1.00 88.31 154 GLY A CA 1
ATOM 1184 C C . GLY A 1 154 ? -0.169 17.249 -1.048 1.00 88.31 154 GLY A C 1
ATOM 1185 O O . GLY A 1 154 ? -0.121 16.038 -0.881 1.00 88.31 154 GLY A O 1
ATOM 1186 N N . ASN A 1 155 ? -0.284 17.778 -2.264 1.00 90.88 155 ASN A N 1
ATOM 1187 C CA . ASN A 1 155 ? -0.407 16.968 -3.478 1.00 90.88 155 ASN A CA 1
ATOM 1188 C C . ASN A 1 155 ? 0.818 17.033 -4.397 1.00 90.88 155 ASN A C 1
ATOM 1190 O O . ASN A 1 155 ? 0.733 16.536 -5.513 1.00 90.88 155 ASN A O 1
ATOM 1194 N N . GLU A 1 156 ? 1.925 17.642 -3.971 1.00 91.81 156 GLU A N 1
ATOM 1195 C CA . GLU A 1 156 ? 3.132 17.806 -4.786 1.00 91.81 156 GLU A CA 1
ATOM 1196 C C . GLU A 1 156 ? 4.379 17.327 -4.040 1.00 91.81 156 GLU A C 1
ATOM 1198 O O . GLU A 1 156 ? 4.609 17.712 -2.895 1.00 91.81 156 GLU A O 1
ATOM 1203 N N . LEU A 1 157 ? 5.217 16.532 -4.708 1.00 92.81 157 LEU A N 1
ATOM 1204 C CA . LEU A 1 157 ? 6.517 16.093 -4.187 1.00 92.81 157 LEU A CA 1
ATOM 1205 C C . LEU A 1 157 ? 7.584 16.056 -5.289 1.00 92.81 157 LEU A C 1
ATOM 1207 O O . LEU A 1 157 ? 7.287 16.220 -6.474 1.00 92.81 157 LEU A O 1
ATOM 1211 N N . ILE A 1 158 ? 8.838 15.818 -4.900 1.00 91.81 158 ILE A N 1
ATOM 1212 C CA . ILE A 1 158 ? 9.935 15.557 -5.838 1.00 91.81 158 ILE A CA 1
ATOM 1213 C C . ILE A 1 158 ? 10.323 14.083 -5.734 1.00 91.81 158 ILE A C 1
ATOM 1215 O O . ILE A 1 158 ? 10.796 13.635 -4.690 1.00 91.81 158 ILE A O 1
ATOM 1219 N N . GLY A 1 159 ? 10.144 13.342 -6.827 1.00 93.00 159 GLY A N 1
ATOM 1220 C CA . GLY A 1 159 ? 10.566 11.948 -6.939 1.00 93.00 159 GLY A CA 1
ATOM 1221 C C . GLY A 1 159 ? 11.960 11.835 -7.549 1.00 93.00 159 GLY A C 1
ATOM 1222 O O . GLY A 1 159 ? 12.265 12.520 -8.526 1.00 93.00 159 GLY A O 1
ATOM 1223 N N . GLU A 1 160 ? 12.802 10.968 -6.989 1.00 94.31 160 GLU A N 1
ATOM 1224 C CA . GLU A 1 160 ? 14.129 10.631 -7.515 1.00 94.31 160 GLU A CA 1
ATOM 1225 C C . GLU A 1 160 ? 14.173 9.181 -8.020 1.00 94.31 160 GLU A C 1
ATOM 1227 O O . GLU A 1 160 ? 13.601 8.292 -7.394 1.00 94.31 160 GLU A O 1
ATOM 1232 N N . TYR A 1 161 ? 14.866 8.928 -9.136 1.00 94.00 161 TYR A N 1
ATOM 1233 C CA . TYR A 1 161 ? 14.780 7.657 -9.866 1.00 94.00 161 TYR A CA 1
ATOM 1234 C C . TYR A 1 161 ? 16.140 7.016 -10.182 1.00 94.00 161 TYR A C 1
ATOM 1236 O O . TYR A 1 161 ? 17.171 7.692 -10.293 1.00 94.00 161 TYR A O 1
ATOM 1244 N N . ARG A 1 162 ? 16.124 5.689 -10.380 1.00 92.00 162 ARG A N 1
ATOM 1245 C CA . ARG A 1 162 ? 17.256 4.852 -10.836 1.00 92.00 162 ARG A CA 1
ATOM 1246 C C . ARG A 1 162 ? 16.799 3.749 -11.809 1.00 92.00 162 ARG A C 1
ATOM 1248 O O . ARG A 1 162 ? 17.327 2.646 -11.775 1.00 92.00 162 ARG A O 1
ATOM 1255 N N . CYS A 1 163 ? 15.791 4.023 -12.639 1.00 89.56 163 CYS A N 1
ATOM 1256 C CA . CYS A 1 163 ? 15.129 2.993 -13.446 1.00 89.56 163 CYS A CA 1
ATOM 1257 C C . CYS A 1 163 ? 15.235 3.309 -14.959 1.00 89.56 163 CYS A C 1
ATOM 1259 O O . CYS A 1 163 ? 15.154 4.469 -15.378 1.00 89.56 163 CYS A O 1
ATOM 1261 N N . ASN A 1 164 ? 15.414 2.268 -15.782 1.00 93.19 164 ASN A N 1
ATOM 1262 C CA . ASN A 1 164 ? 15.331 2.340 -17.253 1.00 93.19 164 ASN A CA 1
ATOM 1263 C C . ASN A 1 164 ? 13.982 1.846 -17.800 1.00 93.19 164 ASN A C 1
ATOM 1265 O O . ASN A 1 164 ? 13.644 2.144 -18.945 1.00 93.19 164 ASN A O 1
ATOM 1269 N N . TYR A 1 165 ? 13.231 1.122 -16.975 1.00 95.12 165 TYR A N 1
ATOM 1270 C CA . TYR A 1 165 ? 11.889 0.623 -17.248 1.00 95.12 165 TYR A CA 1
ATOM 1271 C C . TYR A 1 165 ? 10.892 1.315 -16.318 1.00 95.12 165 TYR A C 1
ATOM 1273 O O . TYR A 1 165 ? 11.248 1.738 -15.211 1.00 95.12 165 TYR A O 1
ATOM 1281 N N . GLY A 1 166 ? 9.652 1.447 -16.766 1.00 95.62 166 GLY A N 1
ATOM 1282 C CA . GLY A 1 166 ? 8.578 2.065 -16.002 1.00 95.62 166 GLY A CA 1
ATOM 1283 C C . GLY A 1 166 ? 7.214 1.633 -16.516 1.00 95.62 166 GLY A C 1
ATOM 1284 O O . GLY A 1 166 ? 7.116 0.739 -17.351 1.00 95.62 166 GLY A O 1
ATOM 1285 N N . PHE A 1 167 ? 6.169 2.264 -15.992 1.00 97.62 167 PHE A N 1
ATOM 1286 C CA . PHE A 1 167 ? 4.795 1.965 -16.373 1.00 97.62 167 PHE A CA 1
ATOM 1287 C C . PHE A 1 167 ? 4.566 2.219 -17.869 1.00 97.62 167 PHE A C 1
ATOM 1289 O O . PHE A 1 167 ? 5.007 3.237 -18.409 1.00 97.62 167 PHE A O 1
ATOM 1296 N N . ASN A 1 168 ? 3.893 1.290 -18.543 1.00 97.19 168 ASN A N 1
ATOM 1297 C CA . ASN A 1 168 ? 3.482 1.470 -19.925 1.00 97.19 168 ASN A CA 1
ATOM 1298 C C . ASN A 1 168 ? 2.182 2.279 -19.976 1.00 97.19 168 ASN A C 1
ATOM 1300 O O . ASN A 1 168 ? 1.105 1.784 -19.645 1.00 97.19 168 ASN A O 1
ATOM 1304 N N . GLU A 1 169 ? 2.282 3.520 -20.450 1.00 96.06 169 GLU A N 1
ATOM 1305 C CA . GLU A 1 169 ? 1.170 4.477 -20.495 1.00 96.06 169 GLU A CA 1
ATOM 1306 C C . GLU A 1 169 ? -0.041 3.995 -21.322 1.00 96.06 169 GLU A C 1
ATOM 1308 O O . GLU A 1 169 ? -1.143 4.517 -21.158 1.00 96.06 169 GLU A O 1
ATOM 1313 N N . ALA A 1 170 ? 0.106 2.953 -22.154 1.00 96.12 170 ALA A N 1
ATOM 1314 C CA . ALA A 1 170 ? -1.023 2.289 -22.812 1.00 96.12 170 ALA A CA 1
ATOM 1315 C C . ALA A 1 170 ? -2.072 1.744 -21.817 1.00 96.12 170 ALA A C 1
ATOM 1317 O O . ALA A 1 170 ? -3.255 1.682 -22.151 1.00 96.12 170 ALA A O 1
ATOM 1318 N N . TYR A 1 171 ? -1.659 1.406 -20.590 1.00 97.00 171 TYR A N 1
ATOM 1319 C CA . TYR A 1 171 ? -2.526 0.884 -19.527 1.00 97.00 171 TYR A CA 1
ATOM 1320 C C . TYR A 1 171 ? -2.979 1.962 -18.532 1.00 97.00 171 TYR A C 1
ATOM 1322 O O . TYR A 1 171 ? -3.696 1.653 -17.579 1.00 97.00 171 TYR A O 1
ATOM 1330 N N . HIS A 1 172 ? -2.612 3.233 -18.743 1.00 96.38 172 HIS A N 1
ATOM 1331 C CA . HIS A 1 172 ? -2.860 4.316 -17.782 1.00 96.38 172 HIS A CA 1
ATOM 1332 C C . HIS A 1 172 ? -4.337 4.432 -17.416 1.00 96.38 172 HIS A C 1
ATOM 1334 O O . HIS A 1 172 ? -4.712 4.409 -16.245 1.00 96.38 172 HIS A O 1
ATOM 1340 N N . SER A 1 173 ? -5.200 4.505 -18.433 1.00 95.31 173 SER A N 1
ATOM 1341 C CA . SER A 1 173 ? -6.643 4.619 -18.231 1.00 95.31 173 SER A CA 1
ATOM 1342 C C . SER A 1 173 ? -7.242 3.397 -17.536 1.00 95.31 173 SER A C 1
ATOM 1344 O O . SER A 1 173 ? -8.243 3.543 -16.843 1.00 95.31 173 SER A O 1
ATOM 1346 N N . LEU A 1 174 ? -6.657 2.209 -17.699 1.00 96.06 174 LEU A N 1
ATOM 1347 C CA . LEU A 1 174 ? -7.148 0.999 -17.043 1.00 96.06 174 LEU A CA 1
ATOM 1348 C C . LEU A 1 174 ? -6.881 1.049 -15.532 1.00 96.06 174 LEU A C 1
ATOM 1350 O O . LEU A 1 174 ? -7.791 0.809 -14.744 1.00 96.06 174 LEU A O 1
ATOM 1354 N N . PHE A 1 175 ? -5.672 1.451 -15.131 1.00 96.44 175 PHE A N 1
ATOM 1355 C CA . PHE A 1 175 ? -5.321 1.641 -13.721 1.00 96.44 175 PHE A CA 1
ATOM 1356 C C . PHE A 1 175 ? -6.095 2.810 -13.104 1.00 96.44 175 PHE A C 1
ATOM 1358 O O . PHE A 1 175 ? -6.727 2.662 -12.063 1.00 96.44 175 PHE A O 1
ATOM 1365 N N . GLN A 1 176 ? -6.110 3.968 -13.765 1.00 93.69 176 GLN A N 1
ATOM 1366 C CA . GLN A 1 176 ? -6.766 5.168 -13.244 1.00 93.69 176 GLN A CA 1
ATOM 1367 C C . GLN A 1 176 ? -8.272 4.981 -13.000 1.00 93.69 176 GLN A C 1
ATOM 1369 O O . GLN A 1 176 ? -8.808 5.567 -12.063 1.00 93.69 176 GLN A O 1
ATOM 1374 N N . ASN A 1 177 ? -8.954 4.193 -13.836 1.00 94.00 177 ASN A N 1
ATOM 1375 C CA . ASN A 1 177 ? -10.393 3.947 -13.712 1.00 94.00 177 ASN A CA 1
ATOM 1376 C C . ASN A 1 177 ? -10.734 2.727 -12.840 1.00 94.00 177 ASN A C 1
ATOM 1378 O O . ASN A 1 177 ? -11.910 2.389 -12.718 1.00 94.00 177 ASN A O 1
ATOM 1382 N N . SER A 1 178 ? -9.742 2.052 -12.251 1.00 95.38 178 SER A N 1
ATOM 1383 C CA . SER A 1 178 ? -9.993 0.924 -11.356 1.00 95.38 178 SER A CA 1
ATOM 1384 C C . SER A 1 178 ? -10.578 1.398 -10.024 1.00 95.38 178 SER A C 1
ATOM 1386 O O . SER A 1 178 ? -9.991 2.231 -9.334 1.00 95.38 178 SER A O 1
ATOM 1388 N N . ASP A 1 179 ? -11.692 0.795 -9.604 1.00 94.25 179 ASP A N 1
ATOM 1389 C CA . ASP A 1 179 ? -12.330 1.075 -8.308 1.00 94.25 179 ASP A CA 1
ATOM 1390 C C . ASP A 1 179 ? -11.461 0.679 -7.098 1.00 94.25 179 ASP A C 1
ATOM 1392 O O . ASP A 1 179 ? -11.734 1.097 -5.963 1.00 94.25 179 ASP A O 1
ATOM 1396 N N . ALA A 1 180 ? -10.419 -0.125 -7.334 1.00 94.69 180 ALA A N 1
ATOM 1397 C CA . ALA A 1 180 ? -9.460 -0.560 -6.329 1.00 94.69 180 ALA A CA 1
ATOM 1398 C C . ALA A 1 180 ? -8.326 0.452 -6.090 1.00 94.69 180 ALA A C 1
ATOM 1400 O O . ALA A 1 180 ? -7.608 0.314 -5.101 1.00 94.69 180 ALA A O 1
ATOM 1401 N N . ILE A 1 181 ? -8.164 1.481 -6.930 1.00 95.75 181 ILE A N 1
ATOM 1402 C CA . ILE A 1 181 ? -7.131 2.514 -6.764 1.00 95.75 181 ILE A CA 1
ATOM 1403 C C . ILE A 1 181 ? -7.730 3.749 -6.080 1.00 95.75 181 ILE A C 1
ATOM 1405 O O . ILE A 1 181 ? -8.762 4.282 -6.484 1.00 95.75 181 ILE A O 1
ATOM 1409 N N . ALA A 1 182 ? -7.088 4.203 -5.001 1.00 94.56 182 ALA A N 1
ATOM 1410 C CA . ALA A 1 182 ? -7.481 5.409 -4.271 1.00 94.56 182 ALA A CA 1
ATOM 1411 C C . ALA A 1 182 ? -6.835 6.670 -4.855 1.00 94.56 182 ALA A C 1
ATOM 1413 O O . ALA A 1 182 ? -7.469 7.725 -4.913 1.00 94.56 182 ALA A O 1
ATOM 1414 N N . ALA A 1 183 ? -5.573 6.555 -5.265 1.00 96.06 183 ALA A N 1
ATOM 1415 C CA . ALA A 1 183 ? -4.794 7.645 -5.827 1.00 96.06 183 ALA A CA 1
ATOM 1416 C C . ALA A 1 183 ? -3.705 7.126 -6.764 1.00 96.06 183 ALA A C 1
ATOM 1418 O O . ALA A 1 183 ? -3.205 6.011 -6.620 1.00 96.06 183 ALA A O 1
ATOM 1419 N N . ILE A 1 184 ? -3.313 7.989 -7.693 1.00 97.38 184 ILE A N 1
ATOM 1420 C CA . ILE A 1 184 ? -2.170 7.807 -8.584 1.00 97.38 184 ILE A CA 1
ATOM 1421 C C . ILE A 1 184 ? -1.202 8.971 -8.396 1.00 97.38 184 ILE A C 1
ATOM 1423 O O . ILE A 1 184 ? -1.589 10.066 -7.976 1.00 97.38 184 ILE A O 1
ATOM 1427 N N . VAL A 1 185 ? 0.064 8.725 -8.702 1.00 96.75 185 VAL A N 1
ATOM 1428 C CA . VAL A 1 185 ? 1.116 9.736 -8.716 1.00 96.75 185 VAL A CA 1
ATOM 1429 C C . VAL A 1 185 ? 1.567 9.919 -10.151 1.00 96.75 185 VAL A C 1
ATOM 1431 O O . VAL A 1 185 ? 1.976 8.952 -10.786 1.00 96.75 185 VAL A O 1
ATOM 1434 N N . GLU A 1 186 ? 1.530 11.148 -10.647 1.00 97.25 186 GLU A N 1
ATOM 1435 C CA . GLU A 1 186 ? 1.834 11.469 -12.041 1.00 97.25 186 GLU A CA 1
ATOM 1436 C C . GLU A 1 186 ? 2.969 12.490 -12.153 1.00 97.25 186 GLU A C 1
ATOM 1438 O O . GLU A 1 186 ? 3.155 13.354 -11.289 1.00 97.25 186 GLU A O 1
ATOM 1443 N N . SER A 1 187 ? 3.725 12.416 -13.249 1.00 95.69 187 SER A N 1
ATOM 1444 C CA . SER A 1 187 ? 4.649 13.478 -13.656 1.00 95.69 187 SER A CA 1
ATOM 1445 C C . SER A 1 187 ? 3.880 14.732 -14.097 1.00 95.69 187 SER A C 1
ATOM 1447 O O . SER A 1 187 ? 2.675 14.704 -14.348 1.00 95.69 187 SER A O 1
ATOM 1449 N N . LYS A 1 188 ? 4.580 15.858 -14.287 1.00 92.00 188 LYS A N 1
ATOM 1450 C CA . LYS A 1 188 ? 3.976 17.059 -14.904 1.00 92.00 188 LYS A CA 1
ATOM 1451 C C . LYS A 1 188 ? 3.396 16.816 -16.302 1.00 92.00 188 LYS A C 1
ATOM 1453 O O . LYS A 1 188 ? 2.542 17.589 -16.728 1.00 92.00 188 LYS A O 1
ATOM 1458 N N . ASN A 1 189 ? 3.874 15.791 -17.005 1.00 91.25 189 ASN A N 1
ATOM 1459 C CA . ASN A 1 189 ? 3.392 15.426 -18.333 1.00 91.25 189 ASN A CA 1
ATOM 1460 C C . ASN A 1 189 ? 2.238 14.409 -18.282 1.00 91.25 189 ASN A C 1
ATOM 1462 O O . ASN A 1 189 ? 1.738 14.043 -19.339 1.00 91.25 189 ASN A O 1
ATOM 1466 N N . GLY A 1 190 ? 1.812 13.986 -17.085 1.00 93.94 190 GLY A N 1
ATOM 1467 C CA . GLY A 1 190 ? 0.777 12.967 -16.901 1.00 93.94 190 GLY A CA 1
ATOM 1468 C C . GLY A 1 190 ? 1.294 11.534 -17.004 1.00 93.94 190 GLY A C 1
ATOM 1469 O O . GLY A 1 190 ? 0.506 10.634 -17.236 1.00 93.94 190 GLY A O 1
ATOM 1470 N N . ASP A 1 191 ? 2.607 11.311 -16.878 1.00 95.75 191 ASP A N 1
ATOM 1471 C CA . ASP A 1 191 ? 3.142 9.947 -16.899 1.00 95.75 191 ASP A CA 1
ATOM 1472 C C . ASP A 1 191 ? 2.928 9.275 -15.536 1.00 95.75 191 ASP A C 1
ATOM 1474 O O . ASP A 1 191 ? 3.215 9.892 -14.504 1.00 95.75 191 ASP A O 1
ATOM 1478 N N . PHE A 1 192 ? 2.539 8.002 -15.511 1.00 97.38 192 PHE A N 1
ATOM 1479 C CA . PHE A 1 192 ? 2.289 7.262 -14.275 1.00 97.38 192 PHE A CA 1
ATOM 1480 C C . PHE A 1 192 ? 3.589 6.967 -13.515 1.00 97.38 192 PHE A C 1
ATOM 1482 O O . PHE A 1 192 ? 4.563 6.428 -14.056 1.00 97.38 192 PHE A O 1
ATOM 1489 N N . ARG A 1 193 ? 3.632 7.309 -12.227 1.00 97.12 193 ARG A N 1
ATOM 1490 C CA . ARG A 1 193 ? 4.821 7.179 -11.361 1.00 97.12 193 ARG A CA 1
ATOM 1491 C C . ARG A 1 193 ? 4.542 6.513 -10.021 1.00 97.12 193 ARG A C 1
ATOM 1493 O O . ARG A 1 193 ? 5.490 6.269 -9.275 1.00 97.12 193 ARG A O 1
ATOM 1500 N N . GLY A 1 194 ? 3.294 6.198 -9.709 1.00 97.56 194 GLY A N 1
ATOM 1501 C CA . GLY A 1 194 ? 2.940 5.501 -8.481 1.00 97.56 194 GLY A CA 1
ATOM 1502 C C . GLY A 1 194 ? 1.439 5.332 -8.318 1.00 97.56 194 GLY A C 1
ATOM 1503 O O . GLY A 1 194 ? 0.660 5.978 -9.016 1.00 97.56 194 GLY A O 1
ATOM 1504 N N . PHE A 1 195 ? 1.047 4.487 -7.373 1.00 97.94 195 PHE A N 1
ATOM 1505 C CA . PHE A 1 195 ? -0.345 4.298 -6.986 1.00 97.94 195 PHE A CA 1
ATOM 1506 C C . PHE A 1 195 ? -0.481 3.930 -5.514 1.00 97.94 195 PHE A C 1
ATOM 1508 O O . PHE A 1 195 ? 0.463 3.477 -4.866 1.00 97.94 195 PHE A O 1
ATOM 1515 N N . GLU A 1 196 ? -1.695 4.116 -5.019 1.00 96.62 196 GLU A N 1
ATOM 1516 C CA . GLU A 1 196 ? -2.156 3.696 -3.706 1.00 96.62 196 GLU A CA 1
ATOM 1517 C C . GLU A 1 196 ? -3.473 2.935 -3.870 1.00 96.62 196 GLU A C 1
ATOM 1519 O O . GLU A 1 196 ? -4.390 3.411 -4.550 1.00 96.62 196 GLU A O 1
ATOM 1524 N N . MET A 1 197 ? -3.588 1.768 -3.235 1.00 95.88 197 MET A N 1
ATOM 1525 C CA . MET A 1 197 ? -4.844 1.020 -3.233 1.00 95.88 197 MET A CA 1
ATOM 1526 C C . MET A 1 197 ? -5.862 1.576 -2.240 1.00 95.88 197 MET A C 1
ATOM 1528 O O . MET A 1 197 ? -5.548 2.043 -1.147 1.00 95.88 197 MET A O 1
ATOM 1532 N N . LYS A 1 198 ? -7.130 1.446 -2.611 1.00 93.38 198 LYS A N 1
ATOM 1533 C CA . LYS A 1 198 ? -8.288 1.773 -1.789 1.00 93.38 198 LYS A CA 1
ATOM 1534 C C . LYS A 1 198 ? -8.563 0.655 -0.786 1.00 93.38 198 LYS A C 1
ATOM 1536 O O . LYS A 1 198 ? -8.451 -0.519 -1.115 1.00 93.38 198 LYS A O 1
ATOM 1541 N N . LYS A 1 199 ? -9.014 1.024 0.419 1.00 88.88 199 LYS A N 1
ATOM 1542 C CA . LYS A 1 199 ? -9.415 0.094 1.501 1.00 88.88 199 LYS A CA 1
ATOM 1543 C C . LYS A 1 199 ? -8.312 -0.860 1.994 1.00 88.88 199 LYS A C 1
ATOM 1545 O O . LYS A 1 199 ? -8.633 -1.835 2.662 1.00 88.88 199 LYS A O 1
ATOM 1550 N N . HIS A 1 200 ? -7.042 -0.566 1.726 1.00 95.62 200 HIS A N 1
ATOM 1551 C CA . HIS A 1 200 ? -5.910 -1.296 2.294 1.00 95.62 200 HIS A CA 1
ATOM 1552 C C . HIS A 1 200 ? -5.220 -0.435 3.371 1.00 95.62 200 HIS A C 1
ATOM 1554 O O . HIS A 1 200 ? -5.105 0.774 3.154 1.00 95.62 200 HIS A O 1
ATOM 1560 N N . PRO A 1 201 ? -4.746 -0.995 4.508 1.00 94.56 201 PRO A N 1
ATOM 1561 C CA . PRO A 1 201 ? -4.103 -0.208 5.569 1.00 94.56 201 PRO A CA 1
ATOM 1562 C C . PRO A 1 201 ? -2.934 0.642 5.066 1.00 94.56 201 PRO A C 1
ATOM 1564 O O . PRO A 1 201 ? -2.818 1.814 5.413 1.00 94.56 201 PRO A O 1
ATOM 1567 N N . PHE A 1 202 ? -2.095 0.049 4.215 1.00 97.81 202 PHE A N 1
ATOM 1568 C CA . PHE A 1 202 ? -1.079 0.739 3.425 1.00 97.81 202 PHE A CA 1
ATOM 1569 C C . PHE A 1 202 ? -0.630 -0.172 2.277 1.00 97.81 202 PHE A C 1
ATOM 1571 O O . PHE A 1 202 ? -0.003 -1.189 2.538 1.00 97.81 202 PHE A O 1
ATOM 1578 N N . PHE A 1 203 ? -0.990 0.115 1.028 1.00 98.44 203 PHE A N 1
ATOM 1579 C CA . PHE A 1 203 ? -0.448 -0.597 -0.140 1.00 98.44 203 PHE A CA 1
ATOM 1580 C C . PHE A 1 203 ? -0.103 0.434 -1.199 1.00 98.44 203 PHE A C 1
ATOM 1582 O O . PHE A 1 203 ? -0.987 1.018 -1.833 1.00 98.44 203 PHE A O 1
ATOM 1589 N N . VAL A 1 204 ? 1.190 0.717 -1.307 1.00 98.44 204 VAL A N 1
ATOM 1590 C CA . VAL A 1 204 ? 1.707 1.844 -2.077 1.00 98.44 204 VAL A CA 1
ATOM 1591 C C . VAL A 1 204 ? 2.854 1.372 -2.953 1.00 98.44 204 VAL A C 1
ATOM 1593 O O . VAL A 1 204 ? 3.853 0.840 -2.470 1.00 98.44 204 VAL A O 1
ATOM 1596 N N . GLY A 1 205 ? 2.737 1.644 -4.247 1.00 98.25 205 GLY A N 1
ATOM 1597 C CA . GLY A 1 205 ? 3.804 1.452 -5.214 1.00 98.25 205 GLY A CA 1
ATOM 1598 C C . GLY A 1 205 ? 4.311 2.799 -5.724 1.00 98.25 205 GLY A C 1
ATOM 1599 O O . GLY A 1 205 ? 3.525 3.640 -6.153 1.00 98.25 205 GLY A O 1
ATOM 1600 N N . THR A 1 206 ? 5.627 3.002 -5.743 1.00 97.62 206 THR A N 1
ATOM 1601 C CA . THR A 1 206 ? 6.267 4.205 -6.301 1.00 97.62 206 THR A CA 1
ATOM 1602 C C . THR A 1 206 ? 7.409 3.841 -7.252 1.00 97.62 206 THR A C 1
ATOM 1604 O O . THR A 1 206 ? 8.309 3.080 -6.904 1.00 97.62 206 THR A O 1
ATOM 1607 N N . LEU A 1 207 ? 7.407 4.385 -8.474 1.00 97.38 207 LEU A N 1
ATOM 1608 C CA . LEU A 1 207 ? 8.531 4.220 -9.403 1.00 97.38 207 LEU A CA 1
ATOM 1609 C C . LEU A 1 207 ? 9.754 5.017 -8.930 1.00 97.38 207 LEU A C 1
ATOM 1611 O O . LEU A 1 207 ? 10.895 4.590 -9.107 1.00 97.38 207 LEU A O 1
ATOM 1615 N N . PHE A 1 208 ? 9.512 6.184 -8.330 1.00 96.00 208 PHE A N 1
ATOM 1616 C CA . PHE A 1 208 ? 10.547 6.926 -7.619 1.00 96.00 208 PHE A CA 1
ATOM 1617 C C . PHE A 1 208 ? 10.973 6.168 -6.358 1.00 96.00 208 PHE A C 1
ATOM 1619 O O . PHE A 1 208 ? 10.342 5.203 -5.941 1.00 96.00 208 PHE A O 1
ATOM 1626 N N . ILE A 1 209 ? 12.090 6.581 -5.769 1.00 95.25 209 ILE A N 1
ATOM 1627 C CA . ILE A 1 209 ? 12.749 5.873 -4.675 1.00 95.25 209 ILE A CA 1
ATOM 1628 C C . ILE A 1 209 ? 12.740 6.793 -3.444 1.00 95.25 209 ILE A C 1
ATOM 1630 O O . ILE A 1 209 ? 13.676 7.578 -3.269 1.00 95.25 209 ILE A O 1
ATOM 1634 N N . PRO A 1 210 ? 11.690 6.733 -2.597 1.00 93.31 210 PRO A N 1
ATOM 1635 C CA . PRO A 1 210 ? 11.527 7.610 -1.440 1.00 93.31 210 PRO A CA 1
ATOM 1636 C C . PRO A 1 210 ? 12.735 7.640 -0.508 1.00 93.31 210 PRO A C 1
ATOM 1638 O O . PRO A 1 210 ? 13.081 8.693 0.021 1.00 93.31 210 PRO A O 1
ATOM 1641 N N . GLN A 1 211 ? 13.422 6.505 -0.352 1.00 91.94 211 GLN A N 1
ATOM 1642 C CA . GLN A 1 211 ? 14.579 6.405 0.530 1.00 91.94 211 GLN A CA 1
ATOM 1643 C C . GLN A 1 211 ? 15.811 7.166 0.023 1.00 91.94 211 GLN A C 1
ATOM 1645 O O . GLN A 1 211 ? 16.733 7.370 0.797 1.00 91.94 211 GLN A O 1
ATOM 1650 N N . LEU A 1 212 ? 15.859 7.624 -1.235 1.00 90.12 212 LEU A N 1
ATOM 1651 C CA . LEU A 1 212 ? 16.923 8.534 -1.692 1.00 90.12 212 LEU A CA 1
ATOM 1652 C C . LEU A 1 212 ? 16.712 9.970 -1.189 1.00 90.12 212 LEU A C 1
ATOM 1654 O O . LEU A 1 212 ? 17.671 10.731 -1.078 1.00 90.12 212 LEU A O 1
ATOM 1658 N N . ASP A 1 213 ? 15.479 10.324 -0.817 1.00 82.88 213 ASP A N 1
ATOM 1659 C CA . ASP A 1 213 ? 15.135 11.591 -0.165 1.00 82.88 213 ASP A CA 1
ATOM 1660 C C . ASP A 1 213 ? 15.219 11.477 1.365 1.00 82.88 213 ASP A C 1
ATOM 1662 O O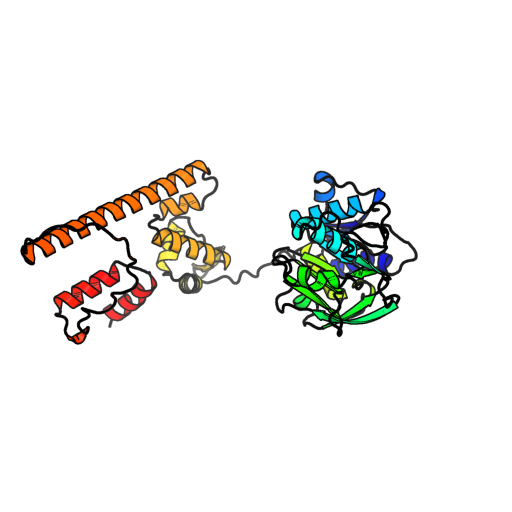 . ASP A 1 213 ? 14.539 12.203 2.077 1.00 82.88 213 ASP A O 1
ATOM 1666 N N . PHE A 1 214 ? 16.046 10.569 1.899 1.00 68.19 214 PHE A N 1
ATOM 1667 C CA . PHE A 1 214 ? 16.140 10.276 3.338 1.00 68.19 214 PHE A CA 1
ATOM 1668 C C . PHE A 1 214 ? 16.403 11.513 4.223 1.00 68.19 214 PHE A C 1
ATOM 1670 O O . PHE A 1 214 ? 16.100 11.512 5.409 1.00 68.19 214 PHE A O 1
ATOM 1677 N N . ARG A 1 215 ? 16.966 12.587 3.653 1.00 64.19 215 ARG A N 1
ATOM 1678 C CA . ARG A 1 215 ? 17.217 13.872 4.336 1.00 64.19 215 ARG A CA 1
ATOM 1679 C C . ARG A 1 215 ? 16.321 15.016 3.858 1.00 64.19 215 ARG A C 1
ATOM 1681 O O . ARG A 1 215 ? 16.553 16.163 4.240 1.00 64.19 215 ARG A O 1
ATOM 1688 N N . GLY A 1 216 ? 15.378 14.731 2.971 1.00 64.69 216 GLY A N 1
ATOM 1689 C CA . GLY A 1 216 ? 14.405 15.689 2.478 1.00 64.69 216 GLY A CA 1
ATOM 1690 C C . GLY A 1 216 ? 13.088 15.589 3.226 1.00 64.69 216 GLY A C 1
ATOM 1691 O O . GLY A 1 216 ? 12.806 14.634 3.945 1.00 64.69 216 GLY A O 1
ATOM 1692 N N . ASP A 1 217 ? 12.278 16.626 3.065 1.00 61.53 217 ASP A N 1
ATOM 1693 C CA . ASP A 1 217 ? 11.058 16.804 3.848 1.00 61.53 217 ASP A CA 1
ATOM 1694 C C . ASP A 1 217 ? 9.823 16.174 3.174 1.00 61.53 217 ASP A C 1
ATOM 1696 O O . ASP A 1 217 ? 8.716 16.298 3.685 1.00 61.53 217 ASP A O 1
ATOM 1700 N N . SER A 1 218 ? 9.981 15.522 2.011 1.00 74.00 218 SER A N 1
ATOM 1701 C CA . SER A 1 218 ? 8.856 15.099 1.163 1.00 74.00 218 SER A CA 1
ATOM 1702 C C . SER A 1 218 ? 8.685 13.581 1.098 1.00 74.00 218 SER A C 1
ATOM 1704 O O . SER A 1 218 ? 7.914 13.013 1.872 1.00 74.00 218 SER A O 1
ATOM 1706 N N . SER A 1 219 ? 9.413 12.901 0.209 1.00 78.75 219 SER A N 1
ATOM 1707 C CA . SER A 1 219 ? 9.200 11.485 -0.098 1.00 78.75 219 SER A CA 1
ATOM 1708 C C . SER A 1 219 ? 9.525 10.581 1.091 1.00 78.75 219 SER A C 1
ATOM 1710 O O . SER A 1 219 ? 8.873 9.556 1.269 1.00 78.75 219 SER A O 1
ATOM 1712 N N . TYR A 1 220 ? 10.451 10.984 1.968 1.00 84.94 220 TYR A N 1
ATOM 1713 C CA . TYR A 1 220 ? 10.748 10.253 3.204 1.00 84.94 220 TYR A CA 1
ATOM 1714 C C . TYR A 1 220 ? 9.516 10.054 4.103 1.00 84.94 220 TYR A C 1
ATOM 1716 O O . TYR A 1 220 ? 9.383 9.016 4.752 1.00 84.94 220 TYR A O 1
ATOM 1724 N N . ARG A 1 221 ? 8.552 10.986 4.090 1.00 90.88 221 ARG A N 1
ATOM 1725 C CA . ARG A 1 221 ? 7.322 10.863 4.889 1.00 90.88 221 ARG A CA 1
ATOM 1726 C C . ARG A 1 221 ? 6.443 9.684 4.457 1.00 90.88 221 ARG A C 1
ATOM 1728 O O . ARG A 1 221 ? 5.694 9.167 5.277 1.00 90.88 221 ARG A O 1
ATOM 1735 N N . ILE A 1 222 ? 6.583 9.197 3.222 1.00 93.81 222 ILE A N 1
ATOM 1736 C CA . ILE A 1 222 ? 5.911 7.971 2.757 1.00 93.81 222 ILE A CA 1
ATOM 1737 C C . ILE A 1 222 ? 6.421 6.756 3.544 1.00 93.81 222 ILE A C 1
ATOM 1739 O O . ILE A 1 222 ? 5.631 5.911 3.956 1.00 93.81 222 ILE A O 1
ATOM 1743 N N . ILE A 1 223 ? 7.730 6.696 3.817 1.00 94.38 223 ILE A N 1
ATOM 1744 C CA . ILE A 1 223 ? 8.337 5.631 4.631 1.00 94.38 223 ILE A CA 1
ATOM 1745 C C . ILE A 1 223 ? 7.833 5.728 6.070 1.00 94.38 223 ILE A C 1
ATOM 1747 O O . ILE A 1 223 ? 7.539 4.710 6.694 1.00 94.38 223 ILE A O 1
ATOM 1751 N N . LYS A 1 224 ? 7.664 6.951 6.584 1.00 92.62 224 LYS A N 1
ATOM 1752 C CA . LYS A 1 224 ? 7.072 7.169 7.904 1.00 92.62 224 LYS A CA 1
ATOM 1753 C C . LYS A 1 224 ? 5.659 6.601 8.013 1.00 92.62 224 LYS A C 1
ATOM 1755 O O . LYS A 1 224 ? 5.369 5.900 8.978 1.00 92.62 224 LYS A O 1
ATOM 1760 N N . GLU A 1 225 ? 4.804 6.861 7.028 1.00 93.94 225 GLU A N 1
ATOM 1761 C CA . GLU A 1 225 ? 3.443 6.314 7.015 1.00 93.94 225 GLU A CA 1
ATOM 1762 C C . GLU A 1 225 ? 3.418 4.791 6.822 1.00 93.94 225 GLU A C 1
ATOM 1764 O O . GLU A 1 225 ? 2.631 4.120 7.485 1.00 93.94 225 GLU A O 1
ATOM 1769 N N . PHE A 1 226 ? 4.325 4.220 6.021 1.00 96.69 226 PHE A N 1
ATOM 1770 C CA . PHE A 1 226 ? 4.475 2.763 5.918 1.00 96.69 226 PHE A CA 1
ATOM 1771 C C . PHE A 1 226 ? 4.785 2.132 7.281 1.00 96.69 226 PHE A C 1
ATOM 1773 O O . PHE A 1 226 ? 4.109 1.206 7.723 1.00 96.69 226 PHE A O 1
ATOM 1780 N N . VAL A 1 227 ? 5.784 2.663 7.985 1.00 95.19 227 VAL A N 1
ATOM 1781 C CA . VAL A 1 227 ? 6.203 2.128 9.285 1.00 95.19 227 VAL A CA 1
ATOM 1782 C C . VAL A 1 227 ? 5.115 2.312 10.347 1.00 95.19 227 VAL A C 1
ATOM 1784 O O . VAL A 1 227 ? 4.907 1.410 11.157 1.00 95.19 227 VAL A O 1
ATOM 1787 N N . LYS A 1 228 ? 4.375 3.428 10.322 1.00 93.81 228 LYS A N 1
ATOM 1788 C CA . LYS A 1 228 ? 3.177 3.603 11.158 1.00 93.81 228 LYS A CA 1
ATOM 1789 C C . LYS A 1 228 ? 2.084 2.596 10.827 1.00 93.81 228 LYS A C 1
ATOM 1791 O O . LYS A 1 228 ? 1.380 2.180 11.729 1.00 93.81 228 LYS A O 1
ATOM 1796 N N . ALA A 1 229 ? 1.914 2.199 9.570 1.00 95.00 229 ALA A N 1
ATOM 1797 C CA . ALA A 1 229 ? 0.928 1.181 9.224 1.00 95.00 229 ALA A CA 1
ATOM 1798 C C . ALA A 1 229 ? 1.329 -0.211 9.745 1.00 95.00 229 ALA A C 1
ATOM 1800 O O . ALA A 1 229 ? 0.465 -0.974 10.163 1.00 95.00 229 ALA A O 1
ATOM 1801 N N . VAL A 1 230 ? 2.631 -0.525 9.765 1.00 95.81 230 VAL A N 1
ATOM 1802 C CA . VAL A 1 230 ? 3.185 -1.776 10.329 1.00 95.81 230 VAL A CA 1
ATOM 1803 C C . VAL A 1 230 ? 3.085 -1.807 11.854 1.00 95.81 230 VAL A C 1
ATOM 1805 O O . VAL A 1 230 ? 2.710 -2.811 12.468 1.00 95.81 230 VAL A O 1
ATOM 1808 N N . HIS A 1 231 ? 3.454 -0.695 12.476 1.00 90.69 231 HIS A N 1
ATOM 1809 C CA . HIS A 1 231 ? 3.350 -0.483 13.905 1.00 90.69 231 HIS A CA 1
ATOM 1810 C C . HIS A 1 231 ? 2.373 0.669 14.138 1.00 90.69 231 HIS A C 1
ATOM 1812 O O . HIS A 1 231 ? 2.825 1.777 14.458 1.00 90.69 231 HIS A O 1
ATOM 1818 N N . PRO A 1 232 ? 1.052 0.434 13.991 1.00 78.44 232 PRO A N 1
ATOM 1819 C CA . PRO A 1 232 ? 0.081 1.444 14.365 1.00 78.44 232 PRO A CA 1
ATOM 1820 C C . PRO A 1 232 ? 0.395 1.798 15.804 1.00 78.44 232 PRO A C 1
ATOM 1822 O O . PRO A 1 232 ? 0.552 0.912 16.653 1.00 78.44 232 PRO A O 1
ATOM 1825 N N . GLU A 1 233 ? 0.604 3.089 16.064 1.00 64.94 233 GLU A N 1
ATOM 1826 C CA . GLU A 1 233 ? 0.564 3.540 17.440 1.00 64.94 233 GLU A CA 1
ATOM 1827 C C . GLU A 1 233 ? -0.744 2.964 17.986 1.00 64.94 233 GLU A C 1
ATOM 1829 O O . GLU A 1 233 ? -1.801 3.106 17.361 1.00 64.94 233 GLU A O 1
ATOM 1834 N N . GLU A 1 234 ? -0.681 2.258 19.118 1.00 51.16 234 GLU A N 1
ATOM 1835 C CA . GLU A 1 234 ? -1.843 2.279 19.983 1.00 51.16 234 GLU A CA 1
ATOM 1836 C C . GLU A 1 234 ? -2.018 3.766 20.235 1.00 51.16 234 GLU A C 1
ATOM 1838 O O . GLU A 1 234 ? -1.330 4.351 21.078 1.00 51.16 234 GLU A O 1
ATOM 1843 N N . GLU A 1 235 ? -2.871 4.411 19.438 1.00 42.00 235 GLU A N 1
ATOM 1844 C CA . GLU A 1 235 ? -3.507 5.615 19.877 1.00 42.00 235 GLU A CA 1
ATOM 1845 C C . GLU A 1 235 ? -3.981 5.200 21.269 1.00 42.00 235 GLU A C 1
ATOM 1847 O O . GLU A 1 235 ? -4.957 4.467 21.449 1.00 42.00 235 GLU A O 1
ATOM 1852 N N . LYS A 1 236 ? -3.317 5.735 22.295 1.00 40.97 236 LYS A N 1
ATOM 1853 C CA . LYS A 1 236 ? -4.102 6.388 23.312 1.00 40.97 236 LYS A CA 1
ATOM 1854 C C . LYS A 1 236 ? -4.963 7.345 22.504 1.00 40.97 236 LYS A C 1
ATOM 1856 O O . LYS A 1 236 ? -4.605 8.506 22.341 1.00 40.97 236 LYS A O 1
ATOM 1861 N N . LYS A 1 237 ? -6.088 6.833 21.982 1.00 41.19 237 LYS A N 1
ATOM 1862 C CA . LYS A 1 237 ? -7.306 7.586 21.869 1.00 41.19 237 LYS A CA 1
ATOM 1863 C C . LYS A 1 237 ? -7.358 8.141 23.269 1.00 41.19 237 LYS A C 1
ATOM 1865 O O . LYS A 1 237 ? -7.648 7.422 24.228 1.00 41.19 237 LYS A O 1
ATOM 1870 N N . GLU A 1 238 ? -6.931 9.385 23.427 1.00 41.78 238 GLU A N 1
ATOM 1871 C CA . GLU A 1 238 ? -7.520 10.226 24.434 1.00 41.78 238 GLU A CA 1
ATOM 1872 C C . GLU A 1 238 ? -8.989 10.094 24.082 1.00 41.78 238 GLU A C 1
ATOM 1874 O O . GLU A 1 238 ? -9.460 10.669 23.103 1.00 41.78 238 GLU A O 1
ATOM 1879 N N . MET A 1 239 ? -9.644 9.118 24.719 1.00 49.00 239 MET A N 1
ATOM 1880 C CA . MET A 1 239 ? -11.029 8.822 24.462 1.00 49.00 239 MET A CA 1
ATOM 1881 C C . MET A 1 239 ? -11.667 10.133 24.840 1.00 49.00 239 MET A C 1
ATOM 1883 O O . MET A 1 239 ? -11.673 10.485 26.021 1.00 49.00 239 MET A O 1
ATOM 1887 N N . ALA A 1 240 ? -12.070 10.910 23.838 1.00 57.09 240 ALA A N 1
ATOM 1888 C CA . ALA A 1 240 ? -12.876 12.084 24.052 1.00 57.09 240 ALA A CA 1
ATOM 1889 C C . ALA A 1 240 ? -14.146 11.530 24.688 1.00 57.09 240 ALA A C 1
ATOM 1891 O O . ALA A 1 240 ? -15.021 10.972 24.028 1.00 57.09 240 ALA A O 1
ATOM 1892 N N . LEU A 1 241 ? -14.119 11.505 26.014 1.00 77.88 241 LEU A N 1
ATOM 1893 C CA . LEU A 1 241 ? -15.079 10.815 26.832 1.00 77.88 241 LEU A CA 1
ATOM 1894 C C . LEU A 1 241 ? -16.309 11.705 26.832 1.00 77.88 241 LEU A C 1
ATOM 1896 O O . LEU A 1 241 ? -16.323 12.774 27.441 1.00 77.88 241 LEU A O 1
ATOM 1900 N N . LEU A 1 242 ? -17.329 11.263 26.113 1.00 82.25 242 LEU A N 1
ATOM 1901 C CA . LEU A 1 242 ? -18.593 11.958 25.998 1.00 82.25 242 LEU A CA 1
ATOM 1902 C C . LEU A 1 242 ? -19.334 11.826 27.321 1.00 82.25 242 LEU A C 1
ATOM 1904 O O . LEU A 1 242 ? -19.541 10.722 27.837 1.00 82.25 242 LEU A O 1
ATOM 1908 N N . LYS A 1 243 ? -19.790 12.944 27.876 1.00 88.19 243 LYS A N 1
ATOM 1909 C CA . LYS A 1 243 ? -20.762 12.915 28.969 1.00 88.19 243 LYS A CA 1
ATOM 1910 C C . LYS A 1 243 ? -22.040 12.249 28.471 1.00 88.19 243 LYS A C 1
ATOM 1912 O O . LYS A 1 243 ? -22.411 12.374 27.307 1.00 88.19 243 LYS A O 1
ATOM 1917 N N . ILE A 1 244 ? -22.799 11.634 29.379 1.00 86.00 244 ILE A N 1
ATOM 1918 C CA . ILE A 1 244 ? -24.093 11.008 29.039 1.00 86.00 244 ILE A CA 1
ATOM 1919 C C . ILE A 1 244 ? -25.048 11.926 28.247 1.00 86.00 244 ILE A C 1
ATOM 1921 O O . ILE A 1 244 ? -25.842 11.437 27.454 1.00 86.00 244 ILE A O 1
ATOM 1925 N N . GLY A 1 245 ? -24.995 13.246 28.465 1.00 82.12 245 GLY A N 1
ATOM 1926 C CA . GLY A 1 245 ? -25.799 14.219 27.717 1.00 82.12 245 GLY A CA 1
ATOM 1927 C C . GLY A 1 245 ? -25.312 14.450 26.284 1.00 82.12 245 GLY A C 1
ATOM 1928 O O . GLY A 1 245 ? -26.132 14.627 25.391 1.00 82.12 245 GLY A O 1
ATOM 1929 N N . GLU A 1 246 ? -24.000 14.404 26.060 1.00 83.25 246 GLU A N 1
ATOM 1930 C CA . GLU A 1 246 ? -23.387 14.553 24.735 1.00 83.25 246 GLU A CA 1
ATOM 1931 C C . GLU A 1 246 ? -23.644 13.298 23.896 1.00 83.25 246 GLU A C 1
ATOM 1933 O O . GLU A 1 246 ? -24.124 13.410 22.772 1.00 83.25 246 GLU A O 1
ATOM 1938 N N . LEU A 1 247 ? -23.461 12.106 24.483 1.00 84.25 247 LEU A N 1
ATOM 1939 C CA . LEU A 1 247 ? -23.814 10.835 23.837 1.00 84.25 247 LEU A CA 1
ATOM 1940 C C . LEU A 1 247 ? -25.306 10.776 23.476 1.00 84.25 247 LEU A C 1
ATOM 1942 O O . LEU A 1 247 ? -25.666 10.376 22.376 1.00 84.25 247 LEU A O 1
ATOM 1946 N N . ALA A 1 248 ? -26.176 11.199 24.399 1.00 80.00 248 ALA A N 1
ATOM 1947 C CA . ALA A 1 248 ? -27.619 11.270 24.177 1.00 80.00 248 ALA A CA 1
ATOM 1948 C C . ALA A 1 248 ? -27.963 12.150 22.967 1.00 80.00 248 ALA A C 1
ATOM 1950 O O . ALA A 1 248 ? -28.743 11.748 22.106 1.00 80.00 248 ALA A O 1
ATOM 1951 N N . SER A 1 249 ? -27.350 13.334 22.893 1.00 79.19 249 SER A N 1
ATOM 1952 C CA . SER A 1 249 ? -27.578 14.273 21.798 1.00 79.19 249 SER A CA 1
ATOM 1953 C C . SER A 1 249 ? -27.092 13.739 20.452 1.00 79.19 249 SER A C 1
ATOM 1955 O O . SER A 1 249 ? -27.776 13.953 19.457 1.00 79.19 249 SER A O 1
ATOM 1957 N N . LEU A 1 250 ? -25.929 13.081 20.411 1.00 79.19 250 LEU A N 1
ATOM 1958 C CA . LEU A 1 250 ? -25.356 12.546 19.173 1.00 79.19 250 LEU A CA 1
ATOM 1959 C C . LEU A 1 250 ? -26.167 11.361 18.643 1.00 79.19 250 LEU A C 1
ATOM 1961 O O . LEU A 1 250 ? -26.555 11.361 17.482 1.00 79.19 250 LEU A O 1
ATOM 1965 N N . ALA A 1 251 ? -26.518 10.417 19.517 1.00 75.38 251 ALA A N 1
ATOM 1966 C CA . ALA A 1 251 ? -27.263 9.219 19.138 1.00 75.38 251 ALA A CA 1
ATOM 1967 C C . ALA A 1 251 ? -28.789 9.437 19.017 1.00 75.38 251 ALA A C 1
ATOM 1969 O O . ALA A 1 251 ? -29.538 8.478 18.836 1.00 75.38 251 ALA A O 1
ATOM 1970 N N . GLY A 1 252 ? -29.284 10.672 19.175 1.00 77.19 252 GLY A N 1
ATOM 1971 C CA . GLY A 1 252 ? -30.713 10.991 19.055 1.00 77.19 252 GLY A CA 1
ATOM 1972 C C . GLY A 1 252 ? -31.607 10.348 20.128 1.00 77.19 252 GLY A C 1
ATOM 1973 O O . GLY A 1 252 ? -32.790 10.100 19.889 1.00 77.19 252 GLY A O 1
ATOM 1974 N N . VAL A 1 253 ? -31.069 10.065 21.320 1.00 81.25 253 VAL A N 1
ATOM 1975 C CA . VAL A 1 253 ? -31.795 9.419 22.429 1.00 81.25 253 VAL A CA 1
ATOM 1976 C C . VAL A 1 253 ? -31.790 10.274 23.689 1.00 81.25 253 VAL A C 1
ATOM 1978 O O . VAL A 1 253 ? -30.929 11.114 23.905 1.00 81.25 253 VAL A O 1
ATOM 1981 N N . SER A 1 254 ? -32.738 10.046 24.601 1.00 79.50 254 SER A N 1
ATOM 1982 C CA . SER A 1 254 ? -32.700 10.736 25.898 1.00 79.50 254 SER A CA 1
ATOM 1983 C C . SER A 1 254 ? -31.632 10.145 26.829 1.00 79.50 254 SER A C 1
ATOM 1985 O O . SER A 1 254 ? -31.402 8.935 26.857 1.00 79.50 254 SER A O 1
ATOM 1987 N N . SER A 1 255 ? -31.062 10.969 27.713 1.00 79.62 255 SER A N 1
ATOM 1988 C CA . SER A 1 255 ? -30.148 10.500 28.771 1.00 79.62 255 SER A CA 1
ATOM 1989 C C . SER A 1 255 ? -30.793 9.481 29.726 1.00 79.62 255 SER A C 1
ATOM 1991 O O . SER A 1 255 ? -30.100 8.656 30.320 1.00 79.62 255 SER A O 1
ATOM 1993 N N . LYS A 1 256 ? -32.130 9.486 29.855 1.00 77.00 256 LYS A N 1
ATOM 1994 C CA . LYS A 1 256 ? -32.890 8.444 30.568 1.00 77.00 256 LYS A CA 1
ATOM 1995 C C . LYS A 1 256 ? -32.867 7.104 29.826 1.00 77.00 256 LYS A C 1
ATOM 1997 O O . LYS A 1 256 ? -32.797 6.073 30.488 1.00 77.00 256 LYS A O 1
ATOM 2002 N N . ALA A 1 257 ? -32.900 7.115 28.493 1.00 77.56 257 ALA A N 1
ATOM 2003 C CA . ALA A 1 257 ? -32.804 5.905 27.677 1.00 77.56 257 ALA A CA 1
ATOM 2004 C C . ALA A 1 257 ? -31.425 5.253 27.839 1.00 77.56 257 ALA A C 1
ATOM 2006 O O . ALA A 1 257 ? -31.347 4.065 28.127 1.00 77.56 257 ALA A O 1
ATOM 2007 N N . LEU A 1 258 ? -30.350 6.048 27.810 1.00 80.81 258 LEU A N 1
ATOM 2008 C CA . LEU A 1 258 ? -28.990 5.553 28.059 1.00 80.81 258 LEU A CA 1
ATOM 2009 C C . LEU A 1 258 ? -28.841 4.901 29.444 1.00 80.81 258 LEU A C 1
ATOM 2011 O O . LEU A 1 258 ? -28.269 3.822 29.556 1.00 80.81 258 LEU A O 1
ATOM 2015 N N . ARG A 1 259 ? -29.435 5.489 30.495 1.00 80.81 259 ARG A N 1
ATOM 2016 C CA . ARG A 1 259 ? -29.476 4.868 31.838 1.00 80.81 259 ARG A CA 1
ATOM 2017 C C . ARG A 1 259 ? -30.269 3.560 31.859 1.00 80.81 259 ARG A C 1
ATOM 2019 O O . ARG A 1 259 ? -29.935 2.648 32.612 1.00 80.81 259 ARG A O 1
ATOM 2026 N N . LEU A 1 260 ? -31.332 3.461 31.060 1.00 79.06 260 LEU A N 1
ATOM 2027 C CA . LEU A 1 260 ? -32.091 2.220 30.916 1.00 79.06 260 LEU A CA 1
ATOM 2028 C C . LEU A 1 260 ? -31.242 1.151 30.216 1.00 79.06 260 LEU A C 1
ATOM 2030 O O . LEU A 1 260 ? -31.209 0.019 30.692 1.00 79.06 260 LEU A O 1
ATOM 2034 N N . TYR A 1 261 ? -30.525 1.505 29.148 1.00 85.06 261 TYR A N 1
ATOM 2035 C CA . TYR A 1 261 ? -29.621 0.595 28.437 1.00 85.06 261 TYR A CA 1
ATOM 2036 C C . TYR A 1 261 ? -28.488 0.110 29.349 1.00 85.06 261 TYR A C 1
ATOM 2038 O O . TYR A 1 261 ? -28.184 -1.081 29.363 1.00 85.06 261 TYR A O 1
ATOM 2046 N N . GLU A 1 262 ? -27.957 0.994 30.197 1.00 83.06 262 GLU A N 1
ATOM 2047 C CA . GLU A 1 262 ? -27.003 0.657 31.259 1.00 83.06 262 GLU A CA 1
ATOM 2048 C C . GLU A 1 262 ? -27.591 -0.321 32.280 1.00 83.06 262 GLU A C 1
ATOM 2050 O O . GLU A 1 262 ? -27.002 -1.367 32.545 1.00 83.06 262 GLU A O 1
ATOM 2055 N N . SER A 1 263 ? -28.802 -0.065 32.788 1.00 79.94 263 SER A N 1
ATOM 2056 C CA . SER A 1 263 ? -29.481 -0.982 33.723 1.00 79.94 263 SER A CA 1
ATOM 2057 C C . SER A 1 263 ? -29.779 -2.363 33.122 1.00 79.94 263 SER A C 1
ATOM 2059 O O . SER A 1 263 ? -29.969 -3.340 33.848 1.00 79.94 263 SER A O 1
ATOM 2061 N N . LYS A 1 264 ? -29.840 -2.440 31.788 1.00 76.94 264 LYS A N 1
ATOM 2062 C CA . LYS A 1 264 ? -30.059 -3.664 31.015 1.00 76.94 264 LYS A CA 1
ATOM 2063 C C . LYS A 1 264 ? -28.764 -4.310 30.539 1.00 76.94 264 LYS A C 1
ATOM 2065 O O . LYS A 1 264 ? -28.855 -5.348 29.886 1.00 76.94 264 LYS A O 1
ATOM 2070 N N . ASP A 1 265 ? -27.605 -3.779 30.936 1.00 80.00 265 ASP A N 1
ATOM 2071 C CA . ASP A 1 265 ? -26.279 -4.326 30.627 1.00 80.00 265 ASP A CA 1
ATOM 2072 C C . ASP A 1 265 ? -25.938 -4.282 29.126 1.00 80.00 265 ASP A C 1
ATOM 2074 O O . ASP A 1 265 ? -25.164 -5.103 28.642 1.00 80.00 265 ASP A O 1
ATOM 2078 N N . ILE A 1 266 ? -26.556 -3.356 28.384 1.00 79.25 266 ILE A N 1
ATOM 2079 C CA . ILE A 1 266 ? -26.366 -3.205 26.934 1.00 79.25 266 ILE A CA 1
ATOM 2080 C C . ILE A 1 266 ? -25.211 -2.244 26.632 1.00 79.25 266 ILE A C 1
ATOM 2082 O O . ILE A 1 266 ? -24.403 -2.496 25.748 1.00 79.25 266 ILE A O 1
ATOM 2086 N N . ILE A 1 267 ? -25.107 -1.160 27.401 1.00 84.56 267 ILE A N 1
ATOM 2087 C CA . ILE A 1 267 ? -24.017 -0.186 27.314 1.00 84.56 267 ILE A CA 1
ATOM 2088 C C . ILE A 1 267 ? -23.495 0.095 28.719 1.00 84.56 267 ILE A C 1
ATOM 2090 O O . ILE A 1 267 ? -24.284 0.253 29.645 1.00 84.56 267 ILE A O 1
ATOM 2094 N N . LYS A 1 268 ? -22.179 0.167 28.909 1.00 87.00 268 LYS A N 1
ATOM 2095 C CA . LYS A 1 268 ? -21.578 0.514 30.206 1.00 87.00 268 LYS A CA 1
ATOM 2096 C C . LYS A 1 268 ? -20.728 1.766 30.072 1.00 87.00 268 LYS A C 1
ATOM 2098 O O . LYS A 1 268 ? -19.984 1.851 29.102 1.00 87.00 268 LYS A O 1
ATOM 2103 N N . PRO A 1 269 ? -20.788 2.716 31.015 1.00 87.12 269 PRO A N 1
ATOM 2104 C CA . PRO A 1 269 ? -19.875 3.846 30.987 1.00 87.12 269 PRO A CA 1
ATOM 2105 C C . PRO A 1 269 ? -18.429 3.351 31.086 1.00 87.12 269 PRO A C 1
ATOM 2107 O O . PRO A 1 269 ? -18.122 2.464 31.882 1.00 87.12 269 PRO A O 1
ATOM 2110 N N . VAL A 1 270 ? -17.550 3.947 30.285 1.00 86.69 270 VAL A N 1
ATOM 2111 C CA . VAL A 1 270 ? -16.103 3.689 30.317 1.00 86.69 270 VAL A CA 1
ATOM 2112 C C . VAL A 1 270 ? -15.514 4.192 31.629 1.00 86.69 270 VAL A C 1
ATOM 2114 O O . VAL A 1 270 ? -14.623 3.574 32.204 1.00 86.69 270 VAL A O 1
ATOM 2117 N N . ASN A 1 271 ? -16.032 5.321 32.112 1.00 85.56 271 ASN A N 1
ATOM 2118 C CA . ASN A 1 271 ? -15.619 5.917 33.368 1.00 85.56 271 ASN A CA 1
ATOM 2119 C C . ASN A 1 271 ? -16.828 6.517 34.096 1.00 85.56 271 ASN A C 1
ATOM 2121 O O . ASN A 1 271 ? -17.744 7.073 33.479 1.00 85.56 271 ASN A O 1
ATOM 2125 N N . VAL A 1 272 ? -16.814 6.414 35.420 1.00 86.44 272 VAL A N 1
ATOM 2126 C CA . VAL A 1 272 ? -17.750 7.096 36.308 1.00 86.44 272 VAL A CA 1
ATOM 2127 C C . VAL A 1 272 ? -16.922 7.917 37.278 1.00 86.44 272 VAL A C 1
ATOM 2129 O O . VAL A 1 272 ? -16.147 7.363 38.053 1.00 86.44 272 VAL A O 1
ATOM 2132 N N . ASP A 1 273 ? -17.088 9.234 37.228 1.00 79.88 273 ASP A N 1
ATOM 2133 C CA . ASP A 1 273 ? -16.413 10.142 38.146 1.00 79.88 273 ASP A CA 1
ATOM 2134 C C . ASP A 1 273 ? -16.835 9.820 39.594 1.00 79.88 273 ASP A C 1
ATOM 2136 O O . ASP A 1 273 ? -18.033 9.866 39.903 1.00 79.88 273 ASP A O 1
ATOM 2140 N N . PRO A 1 274 ? -15.886 9.472 40.482 1.00 77.44 274 PRO A N 1
ATOM 2141 C CA . PRO A 1 274 ? -16.185 9.063 41.849 1.00 77.44 274 PRO A CA 1
ATOM 2142 C C . PRO A 1 274 ? -16.679 10.209 42.744 1.00 77.44 274 PRO A C 1
ATOM 2144 O O . PRO A 1 274 ? -17.334 9.934 43.748 1.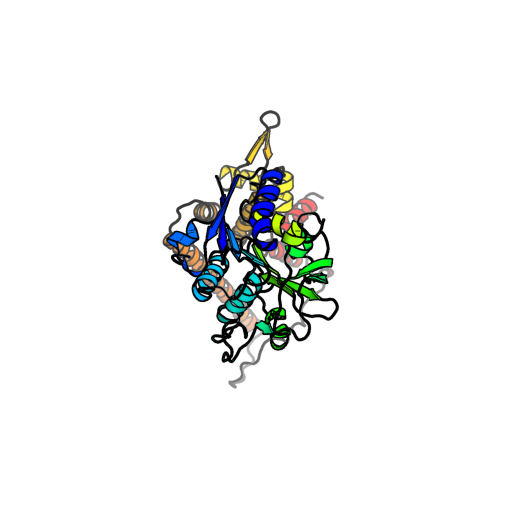00 77.44 274 PRO A O 1
ATOM 2147 N N . GLU A 1 275 ? -16.400 11.472 42.406 1.00 76.56 275 GLU A N 1
ATOM 2148 C CA . GLU A 1 275 ? -16.838 12.635 43.189 1.00 76.56 275 GLU A CA 1
ATOM 2149 C C . GLU A 1 275 ? -18.212 13.137 42.745 1.00 76.56 275 GLU A C 1
ATOM 2151 O O . GLU A 1 275 ? -19.069 13.454 43.573 1.00 76.56 275 GLU A O 1
ATOM 2156 N N . THR A 1 276 ? -18.438 13.209 41.433 1.00 82.56 276 THR A N 1
ATOM 2157 C CA . THR A 1 276 ? -19.657 13.810 40.871 1.00 82.56 276 THR A CA 1
ATOM 2158 C C . THR A 1 276 ? -20.701 12.784 40.423 1.00 82.56 276 THR A C 1
ATOM 2160 O O . THR A 1 276 ? -21.868 13.130 40.229 1.00 82.56 276 THR A O 1
ATOM 2163 N N . GLY A 1 277 ? -20.307 11.521 40.236 1.00 81.25 277 GLY A N 1
ATOM 2164 C CA . GLY A 1 277 ? -21.152 10.463 39.681 1.00 81.25 277 GLY A CA 1
ATOM 2165 C C . GLY A 1 277 ? -21.442 10.612 38.181 1.00 81.25 277 GLY A C 1
ATOM 2166 O O . GLY A 1 277 ? -22.321 9.911 37.655 1.00 81.25 277 GLY A O 1
ATOM 2167 N N . TYR A 1 278 ? -20.753 11.527 37.482 1.00 81.12 278 TYR A N 1
ATOM 2168 C CA . TYR A 1 278 ? -20.911 11.704 36.039 1.00 81.12 278 TYR A CA 1
ATOM 2169 C C . TYR A 1 278 ? -20.370 10.502 35.271 1.00 81.12 278 TYR A C 1
ATOM 2171 O O . TYR A 1 278 ? -19.292 9.986 35.546 1.00 81.12 278 TYR A O 1
ATOM 2179 N N . ARG A 1 279 ? -21.153 10.069 34.283 1.00 85.12 279 ARG A N 1
ATOM 2180 C CA . ARG A 1 279 ? -20.841 8.941 33.409 1.00 85.12 279 ARG A CA 1
ATOM 2181 C C . ARG A 1 279 ? -20.260 9.433 32.102 1.00 85.12 279 ARG A C 1
ATOM 2183 O O . ARG A 1 279 ? -20.820 10.346 31.487 1.00 85.12 279 ARG A O 1
ATOM 2190 N N . PHE A 1 280 ? -19.212 8.749 31.685 1.00 86.56 280 PHE A N 1
ATOM 2191 C CA . PHE A 1 280 ? -18.455 9.031 30.489 1.00 86.56 280 PHE A CA 1
ATOM 2192 C C . PHE A 1 280 ? -18.448 7.818 29.565 1.00 86.56 280 PHE A C 1
ATOM 2194 O O . PHE A 1 280 ? -18.270 6.684 30.017 1.00 86.56 280 PHE A O 1
ATOM 2201 N N . TYR A 1 281 ? -18.638 8.074 28.279 1.00 87.81 281 TYR A N 1
ATOM 2202 C CA . TYR A 1 281 ? -18.789 7.075 27.228 1.00 87.81 281 TYR A CA 1
ATOM 2203 C C . TYR A 1 281 ? -17.808 7.347 26.086 1.00 87.81 281 TYR A C 1
ATOM 2205 O O . TYR A 1 281 ? -17.355 8.477 25.913 1.00 87.81 281 TYR A O 1
ATOM 2213 N N . SER A 1 282 ? -17.460 6.320 25.315 1.00 83.00 282 SER A N 1
ATOM 2214 C CA . SER A 1 282 ? -16.589 6.462 24.143 1.00 83.00 282 SER A CA 1
ATOM 2215 C C . SER A 1 282 ? -17.360 6.913 22.898 1.00 83.00 282 SER A C 1
ATOM 2217 O O . SER A 1 282 ? -18.584 6.807 22.843 1.00 83.00 282 SER A O 1
ATOM 2219 N N . ALA A 1 283 ? -16.644 7.376 21.870 1.00 79.25 283 ALA A N 1
ATOM 2220 C CA . ALA A 1 283 ? -17.240 7.628 20.555 1.00 79.25 283 ALA A CA 1
ATOM 2221 C C . ALA A 1 283 ? -17.757 6.333 19.894 1.00 79.25 283 ALA A C 1
ATOM 2223 O O . ALA A 1 283 ? -18.844 6.331 19.335 1.00 79.25 283 ALA A O 1
ATOM 2224 N N . GLU A 1 284 ? -17.046 5.211 20.046 1.00 75.00 284 GLU A N 1
ATOM 2225 C CA . GLU A 1 284 ? -17.476 3.887 19.545 1.00 75.00 284 GLU A CA 1
ATOM 2226 C C . GLU A 1 284 ? -18.807 3.444 20.168 1.00 75.00 284 GLU A C 1
ATOM 2228 O O . GLU A 1 284 ? -19.651 2.817 19.534 1.00 75.00 284 GLU A O 1
ATOM 2233 N N . GLN A 1 285 ? -19.042 3.820 21.425 1.00 82.31 285 GLN A N 1
ATOM 2234 C CA . GLN A 1 285 ? -20.312 3.572 22.093 1.00 82.31 285 GLN A CA 1
ATOM 2235 C C . GLN A 1 285 ? -21.474 4.381 21.508 1.00 82.31 285 GLN A C 1
ATOM 2237 O O . GLN A 1 285 ? -22.619 3.994 21.722 1.00 82.31 285 GLN A O 1
ATOM 2242 N N . CYS A 1 286 ? -21.214 5.459 20.762 1.00 79.06 286 CYS A N 1
ATOM 2243 C CA . CYS A 1 286 ? -22.244 6.160 19.994 1.00 79.06 286 CYS A CA 1
ATOM 2244 C C . CYS A 1 286 ? -22.781 5.266 18.874 1.00 79.06 286 CYS A C 1
ATOM 2246 O O . CYS A 1 286 ? -23.991 5.073 18.784 1.00 79.06 286 CYS A O 1
ATOM 2248 N N . GLU A 1 287 ? -21.888 4.621 18.121 1.00 75.31 287 GLU A N 1
ATOM 2249 C CA . GLU A 1 287 ? -22.246 3.704 17.031 1.00 75.31 287 GLU A CA 1
ATOM 2250 C C . GLU A 1 287 ? -23.090 2.522 17.542 1.00 75.31 287 GLU A C 1
ATOM 2252 O O . GLU A 1 287 ? -24.085 2.137 16.927 1.00 75.31 287 GLU A O 1
ATOM 2257 N N . ILE A 1 288 ? -22.764 1.992 18.729 1.00 80.62 288 ILE A N 1
ATOM 2258 C CA . ILE A 1 288 ? -23.549 0.926 19.378 1.00 80.62 288 ILE A CA 1
ATOM 2259 C C . ILE A 1 288 ? -24.972 1.403 19.708 1.00 80.62 288 ILE A C 1
ATOM 2261 O O . ILE A 1 288 ? -25.936 0.652 19.538 1.00 80.62 288 ILE A O 1
ATOM 2265 N N . VAL A 1 289 ? -25.127 2.637 20.197 1.00 79.88 289 VAL A N 1
ATOM 2266 C CA . VAL A 1 289 ? -26.450 3.189 20.532 1.00 79.88 289 VAL A CA 1
ATOM 2267 C C . VAL A 1 289 ? -27.260 3.452 19.267 1.00 79.88 289 VAL A C 1
ATOM 2269 O O . VAL A 1 289 ? -28.448 3.143 19.252 1.00 79.88 289 VAL A O 1
ATOM 2272 N N . GLU A 1 290 ? -26.641 3.959 18.204 1.00 76.00 290 GLU A N 1
ATOM 2273 C CA . GLU A 1 290 ? -27.302 4.155 16.909 1.00 76.00 290 GLU A CA 1
ATOM 2274 C C . GLU A 1 290 ? -27.803 2.827 16.326 1.00 76.00 290 GLU A C 1
ATOM 2276 O O . GLU A 1 290 ? -28.970 2.717 15.939 1.00 76.00 290 GLU A O 1
ATOM 2281 N N . ALA A 1 291 ? -26.973 1.780 16.360 1.00 73.94 291 ALA A N 1
ATOM 2282 C CA . ALA A 1 291 ? -27.373 0.436 15.947 1.00 73.94 291 ALA A CA 1
ATOM 2283 C C . ALA A 1 291 ? -28.515 -0.122 16.815 1.00 73.94 291 ALA A C 1
ATOM 2285 O O . ALA A 1 291 ? -29.461 -0.725 16.302 1.00 73.94 291 ALA A O 1
ATOM 2286 N N . LEU A 1 292 ? -28.472 0.112 18.130 1.00 79.44 292 LEU A N 1
ATOM 2287 C CA . LEU A 1 292 ? -29.549 -0.266 19.044 1.00 79.44 292 LEU A CA 1
ATOM 2288 C C . LEU A 1 292 ? -30.862 0.433 18.688 1.00 79.44 292 LEU A C 1
ATOM 2290 O O . LEU A 1 292 ? -31.902 -0.223 18.671 1.00 79.44 292 LEU A O 1
ATOM 2294 N N . VAL A 1 293 ? -30.830 1.736 18.401 1.00 76.56 293 VAL A N 1
ATOM 2295 C CA . VAL A 1 293 ? -32.023 2.503 18.012 1.00 76.56 293 VAL A CA 1
ATOM 2296 C C . VAL A 1 293 ? -32.597 1.963 16.705 1.00 76.56 293 VAL A C 1
ATOM 2298 O O . VAL A 1 293 ? -33.794 1.692 16.643 1.00 76.56 293 VAL A O 1
ATOM 2301 N N . ALA A 1 294 ? -31.750 1.688 15.710 1.00 72.50 294 ALA A N 1
ATOM 2302 C CA . ALA A 1 294 ? -32.184 1.087 14.450 1.00 72.50 294 ALA A CA 1
ATOM 2303 C C . ALA A 1 294 ? -32.867 -0.278 14.660 1.00 72.50 294 ALA A C 1
ATOM 2305 O O . ALA A 1 294 ? -33.914 -0.555 14.074 1.00 72.50 294 ALA A O 1
ATOM 2306 N N . LEU A 1 295 ? -32.329 -1.124 15.545 1.00 74.31 295 LEU A N 1
ATOM 2307 C CA . LEU A 1 295 ? -32.953 -2.404 15.896 1.00 74.31 295 LEU A CA 1
ATOM 2308 C C . LEU A 1 295 ? -34.286 -2.216 16.636 1.00 74.31 295 LEU A C 1
ATOM 2310 O O . LEU A 1 295 ? -35.241 -2.954 16.386 1.00 74.31 295 LEU A O 1
ATOM 2314 N N . GLN A 1 296 ? -34.392 -1.227 17.525 1.00 74.25 296 GLN A N 1
ATOM 2315 C CA . GLN A 1 296 ? -35.660 -0.908 18.185 1.00 74.25 296 GLN A CA 1
ATOM 2316 C C . GLN A 1 296 ? -36.723 -0.426 17.192 1.00 74.25 296 GLN A C 1
ATOM 2318 O 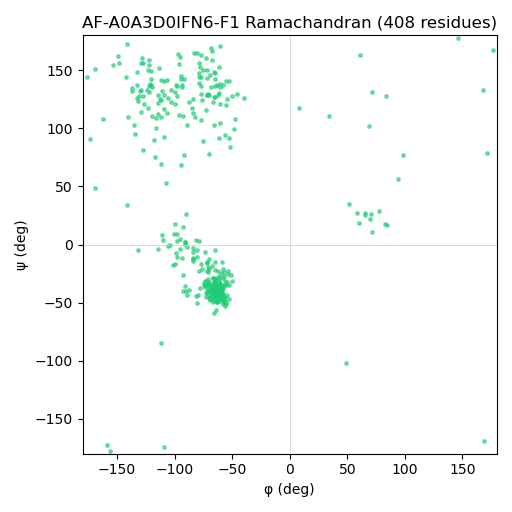O . GLN A 1 296 ? -37.877 -0.847 17.303 1.00 74.25 296 GLN A O 1
ATOM 2323 N N . ASP A 1 297 ? -36.341 0.382 16.202 1.00 71.06 297 ASP A N 1
ATOM 2324 C CA . ASP A 1 297 ? -37.234 0.846 15.134 1.00 71.06 297 ASP A CA 1
ATOM 2325 C C . ASP A 1 297 ? -37.713 -0.315 14.244 1.00 71.06 297 ASP A C 1
ATOM 2327 O O . ASP A 1 297 ? -38.849 -0.322 13.773 1.00 71.06 297 ASP A O 1
ATOM 2331 N N . MET A 1 298 ? -36.898 -1.364 14.098 1.00 68.00 298 MET A N 1
ATOM 2332 C CA . MET A 1 298 ? -37.281 -2.627 13.448 1.00 68.00 298 MET A CA 1
ATOM 2333 C C . MET A 1 298 ? -38.126 -3.556 14.345 1.00 68.00 298 MET A C 1
ATOM 2335 O O . MET A 1 298 ? -38.465 -4.674 13.948 1.00 68.00 298 MET A O 1
ATOM 2339 N N . GLY A 1 299 ? -38.479 -3.124 15.558 1.00 71.88 299 GLY A N 1
ATOM 2340 C CA . GLY A 1 299 ? -39.343 -3.864 16.478 1.00 71.88 299 GLY A CA 1
ATOM 2341 C C . GLY A 1 299 ? -38.624 -4.907 17.338 1.00 71.88 299 GLY A C 1
ATOM 2342 O O . GLY A 1 299 ? -39.282 -5.789 17.906 1.00 71.88 299 GLY A O 1
ATOM 2343 N N . PHE A 1 300 ? -37.295 -4.847 17.456 1.00 75.19 300 PHE A N 1
ATOM 2344 C CA . PHE A 1 300 ? -36.555 -5.662 18.421 1.00 75.19 300 PHE A CA 1
ATOM 2345 C C . PHE A 1 300 ? -36.694 -5.088 19.836 1.00 75.19 300 PHE A C 1
ATOM 2347 O O . PHE A 1 300 ? -36.599 -3.886 20.080 1.00 75.19 300 PHE A O 1
ATOM 2354 N N . SER A 1 301 ? -36.923 -5.970 20.803 1.00 80.31 301 SER A N 1
ATOM 2355 C CA . SER A 1 301 ? -36.937 -5.628 22.221 1.00 80.31 301 SER A CA 1
ATOM 2356 C C . SER A 1 301 ? -35.514 -5.498 22.763 1.00 80.31 301 SER A C 1
ATOM 2358 O O . SER A 1 301 ? -34.583 -6.130 22.274 1.00 80.31 301 SER A O 1
ATOM 2360 N N . LEU A 1 302 ? -35.342 -4.742 23.850 1.00 73.62 302 LEU A N 1
ATOM 2361 C CA . LEU A 1 302 ? -34.035 -4.572 24.498 1.00 73.62 302 LEU A CA 1
ATOM 2362 C C . LEU A 1 302 ? -33.397 -5.897 24.953 1.00 73.62 302 LEU A C 1
ATOM 2364 O O . LEU A 1 302 ? -32.176 -6.004 24.986 1.00 73.62 302 LEU A O 1
ATOM 2368 N N . ASN A 1 303 ? -34.204 -6.910 25.282 1.00 75.38 303 ASN A N 1
ATOM 2369 C CA . ASN A 1 303 ? -33.692 -8.235 25.634 1.00 75.38 303 ASN A CA 1
ATOM 2370 C C . ASN A 1 303 ? -33.153 -8.977 24.402 1.00 75.38 303 ASN A C 1
ATOM 2372 O O . ASN A 1 303 ? -32.109 -9.610 24.491 1.00 75.38 303 ASN A O 1
ATOM 2376 N N . GLU A 1 304 ? -33.839 -8.877 23.260 1.00 73.38 304 GLU A N 1
ATOM 2377 C CA . GLU A 1 304 ? -33.372 -9.451 21.992 1.00 73.38 304 GLU A CA 1
ATOM 2378 C C . GLU A 1 304 ? -32.085 -8.755 21.534 1.00 73.38 304 GLU A C 1
ATOM 2380 O O .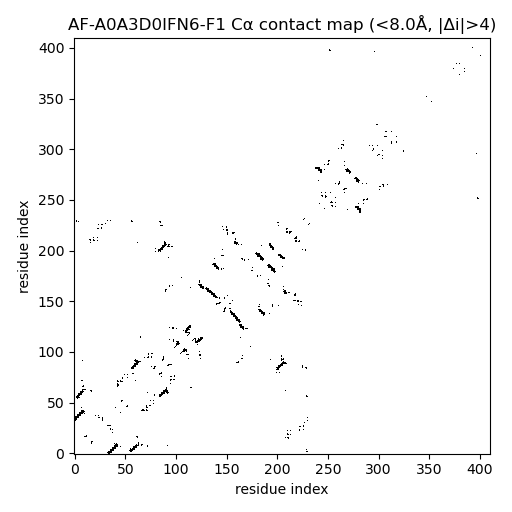 GLU A 1 304 ? -31.121 -9.425 21.191 1.00 73.38 304 GLU A O 1
ATOM 2385 N N . ILE A 1 305 ? -32.025 -7.423 21.628 1.00 74.56 305 ILE A N 1
ATOM 2386 C CA . ILE A 1 305 ? -30.827 -6.639 21.288 1.00 74.56 305 ILE A CA 1
ATOM 2387 C C . ILE A 1 305 ? -29.652 -6.999 22.202 1.00 74.56 305 ILE A C 1
ATOM 2389 O O . ILE A 1 305 ? -28.534 -7.173 21.729 1.00 74.56 305 ILE A O 1
ATOM 2393 N N . ARG A 1 306 ? -29.895 -7.185 23.504 1.00 74.88 306 ARG A N 1
ATOM 2394 C CA . ARG A 1 306 ? -28.864 -7.675 24.427 1.00 74.88 306 ARG A CA 1
ATOM 2395 C C . ARG A 1 306 ? -28.312 -9.035 23.990 1.00 74.88 306 ARG A C 1
ATOM 2397 O O . ARG A 1 306 ? -27.105 -9.225 24.047 1.00 74.88 306 ARG A O 1
ATOM 2404 N N . MET A 1 307 ? -29.170 -9.963 23.563 1.00 71.25 307 MET A N 1
ATOM 2405 C CA . MET A 1 307 ? -28.726 -11.269 23.063 1.00 71.25 307 MET A CA 1
ATOM 2406 C C . MET A 1 307 ? -27.915 -11.154 21.766 1.00 71.25 307 MET A C 1
ATOM 2408 O O . MET A 1 307 ? -26.984 -11.923 21.584 1.00 71.25 307 MET A O 1
ATOM 2412 N N . LEU A 1 308 ? -28.238 -10.192 20.893 1.00 70.88 308 LEU A N 1
ATOM 2413 C CA . LEU A 1 308 ? -27.475 -9.926 19.666 1.00 70.88 308 LEU A CA 1
ATOM 2414 C C . LEU A 1 308 ? -26.063 -9.382 19.953 1.00 70.88 308 LEU A C 1
ATOM 2416 O O . LEU A 1 308 ? -25.147 -9.649 19.185 1.00 70.88 308 LEU A O 1
ATOM 2420 N N . LEU A 1 309 ? -25.898 -8.606 21.029 1.00 67.75 309 LEU A N 1
ATOM 2421 C CA . LEU A 1 309 ? -24.649 -7.909 21.364 1.00 67.75 309 LEU A CA 1
ATOM 2422 C C . LEU A 1 309 ? -23.723 -8.691 22.315 1.00 67.75 309 LEU A C 1
ATOM 2424 O O . LEU A 1 309 ? -22.583 -8.280 22.514 1.00 67.75 309 LEU A O 1
ATOM 2428 N N . GLN A 1 310 ? -24.193 -9.775 22.941 1.00 65.81 310 GLN A N 1
ATOM 2429 C CA . GLN A 1 310 ? -23.392 -10.582 23.871 1.00 65.81 310 GLN A CA 1
ATOM 2430 C C . GLN A 1 310 ? -22.851 -11.839 23.172 1.00 65.81 310 GLN A C 1
ATOM 2432 O O . GLN A 1 310 ? -23.620 -12.674 22.699 1.00 65.81 310 GLN A O 1
ATOM 2437 N N . GLU A 1 311 ? -21.525 -12.003 23.135 1.00 57.78 311 GLU A N 1
ATOM 2438 C CA . GLU A 1 311 ? -20.901 -13.265 22.719 1.00 57.78 311 GLU A CA 1
ATOM 2439 C C . GLU A 1 311 ? -21.087 -14.364 23.790 1.00 57.78 311 GLU A C 1
ATOM 2441 O O . GLU A 1 311 ? -21.004 -14.062 24.986 1.00 57.78 311 GLU A O 1
ATOM 2446 N N . PRO A 1 312 ? -21.290 -15.644 23.409 1.00 47.97 312 PRO A N 1
ATOM 2447 C CA . PRO A 1 312 ? -21.369 -16.177 22.053 1.00 47.97 312 PRO A CA 1
ATOM 2448 C C . PRO A 1 312 ? -22.815 -16.584 21.721 1.00 47.97 312 PRO A C 1
ATOM 2450 O O . PRO A 1 312 ? -23.221 -17.715 21.990 1.00 47.97 312 PRO A O 1
ATOM 2453 N N . ALA A 1 313 ? -23.607 -15.691 21.127 1.00 58.72 313 ALA A N 1
ATOM 2454 C CA . ALA A 1 313 ? -24.819 -16.133 20.441 1.00 58.72 313 ALA A CA 1
ATOM 2455 C C . ALA A 1 313 ? -24.404 -16.967 19.218 1.00 58.72 313 ALA A C 1
ATOM 2457 O O . ALA A 1 313 ? -23.649 -16.497 18.364 1.00 58.72 313 ALA A O 1
ATOM 2458 N N . SER A 1 314 ? -24.862 -18.216 19.134 1.00 59.84 314 SER A N 1
ATOM 2459 C CA . SER A 1 314 ? -24.567 -19.068 17.979 1.00 59.84 314 SER A CA 1
ATOM 2460 C C . SER A 1 314 ? -25.220 -18.496 16.714 1.00 59.84 314 SER A C 1
ATOM 2462 O O . SER A 1 314 ? -26.297 -17.891 16.759 1.00 59.84 314 SER A O 1
ATOM 2464 N N . LYS A 1 315 ? -24.576 -18.681 15.555 1.00 62.28 315 LYS A N 1
ATOM 2465 C CA . LYS A 1 315 ? -25.078 -18.199 14.255 1.00 62.28 315 LYS A CA 1
ATOM 2466 C C . LYS A 1 315 ? -26.506 -18.695 13.987 1.00 62.28 315 LYS A C 1
ATOM 2468 O O . LYS A 1 315 ? -27.316 -17.984 13.393 1.00 62.28 315 LYS A O 1
ATOM 2473 N N . GLU A 1 316 ? -26.821 -19.887 14.478 1.00 64.75 316 GLU A N 1
ATOM 2474 C CA . GLU A 1 316 ? -28.124 -20.535 14.407 1.00 64.75 316 GLU A CA 1
ATOM 2475 C C . GLU A 1 316 ? -29.192 -19.800 15.241 1.00 64.75 316 GLU A C 1
ATOM 2477 O O . GLU A 1 316 ? -30.304 -19.578 14.760 1.00 64.75 316 GLU A O 1
ATOM 2482 N N . GLU A 1 317 ? -28.871 -19.359 16.460 1.00 65.75 317 GLU A N 1
ATOM 2483 C CA . GLU A 1 317 ? -29.799 -18.607 17.323 1.00 65.75 317 GLU A CA 1
ATOM 2484 C C . GLU A 1 317 ? -30.143 -17.236 16.734 1.00 65.75 317 GLU A C 1
ATOM 2486 O O . GLU A 1 317 ? -31.310 -16.824 16.742 1.00 65.75 317 GLU A O 1
ATOM 2491 N N . LEU A 1 318 ? -29.145 -16.562 16.154 1.00 66.00 318 LEU A N 1
ATOM 2492 C CA . LEU A 1 318 ? -29.325 -15.288 15.459 1.00 66.00 318 LEU A CA 1
ATOM 2493 C C . LEU A 1 318 ? -30.255 -15.455 14.250 1.00 66.00 318 LEU A C 1
ATOM 2495 O O . LEU A 1 318 ? -31.225 -14.707 14.099 1.00 66.00 318 LEU A O 1
ATOM 2499 N N . GLN A 1 319 ? -30.024 -16.477 13.418 1.00 70.31 319 GLN A N 1
ATOM 2500 C CA . GLN A 1 319 ? -30.873 -16.772 12.259 1.00 70.31 319 GLN A CA 1
ATOM 2501 C C . GLN A 1 319 ? -32.325 -17.062 12.655 1.00 70.31 319 GLN A C 1
ATOM 2503 O O . GLN A 1 319 ? -33.253 -16.562 12.009 1.00 70.31 319 GLN A O 1
ATOM 2508 N N . VAL A 1 320 ? -32.546 -17.827 13.729 1.00 76.69 320 VAL A N 1
ATOM 2509 C CA . VAL A 1 320 ? -33.896 -18.114 14.237 1.00 76.69 320 VAL A CA 1
ATOM 2510 C C . VAL A 1 320 ? -34.598 -16.834 14.696 1.00 76.69 320 VAL A C 1
ATOM 2512 O O . VAL A 1 320 ? -35.778 -16.644 14.385 1.00 76.69 320 VAL A O 1
ATOM 2515 N N . LEU A 1 321 ? -33.894 -15.935 15.391 1.00 77.44 321 LEU A N 1
ATOM 2516 C CA . LEU A 1 321 ? -34.455 -14.663 15.851 1.00 77.44 321 LEU A CA 1
ATOM 2517 C C . LEU A 1 321 ? -34.871 -13.760 14.677 1.00 77.44 321 LEU A C 1
ATOM 2519 O O . LEU A 1 321 ? -36.012 -13.289 14.641 1.00 77.44 321 LEU A O 1
ATOM 2523 N N . PHE A 1 322 ? -33.993 -13.573 13.684 1.00 76.25 322 PHE A N 1
ATOM 2524 C CA . PHE A 1 322 ? -34.306 -12.783 12.487 1.00 76.25 322 PHE A CA 1
ATOM 2525 C C . PHE A 1 322 ? -35.475 -13.379 11.689 1.00 76.25 322 PHE A C 1
ATOM 2527 O O . PHE A 1 322 ? -36.349 -12.643 11.225 1.00 76.25 322 PHE A O 1
ATOM 2534 N N . THR A 1 323 ? -35.538 -14.709 11.576 1.00 78.69 323 THR A N 1
ATOM 2535 C CA . THR A 1 323 ? -36.626 -15.408 10.873 1.00 78.69 323 THR A CA 1
ATOM 2536 C C . THR A 1 323 ? -37.970 -15.179 11.561 1.00 78.69 323 THR A C 1
ATOM 2538 O O . THR A 1 323 ? -38.945 -14.813 10.903 1.00 78.69 323 THR A O 1
ATOM 2541 N N . LYS A 1 324 ? -38.022 -15.305 12.895 1.00 78.38 324 LYS A N 1
ATOM 2542 C CA . LYS A 1 324 ? -39.243 -15.042 13.673 1.00 78.38 324 LYS A CA 1
ATOM 2543 C C . LYS A 1 324 ? -39.724 -13.597 13.529 1.00 78.38 324 LYS A C 1
ATOM 2545 O O . LYS A 1 324 ? -40.921 -13.372 13.368 1.00 78.38 324 LYS A O 1
ATOM 2550 N N . LYS A 1 325 ? -38.813 -12.616 13.549 1.00 79.69 325 LYS A N 1
ATOM 2551 C CA . LYS A 1 325 ? -39.174 -11.199 13.355 1.00 79.69 325 LYS A CA 1
ATOM 2552 C C . LYS A 1 325 ? -39.712 -10.924 11.958 1.00 79.69 325 LYS A C 1
ATOM 2554 O O . LYS A 1 325 ? -40.734 -10.254 11.830 1.00 79.69 325 LYS A O 1
ATOM 2559 N N . ARG A 1 326 ? -39.084 -11.493 10.925 1.00 79.06 326 ARG A N 1
ATOM 2560 C CA . ARG A 1 326 ? -39.578 -11.401 9.546 1.00 79.06 326 ARG A CA 1
ATOM 2561 C C . ARG A 1 326 ? -41.001 -11.949 9.429 1.00 79.06 326 ARG A C 1
ATOM 2563 O O . ARG A 1 326 ? -41.853 -11.282 8.852 1.00 79.06 326 ARG A O 1
ATOM 2570 N N . GLN A 1 327 ? -41.265 -13.111 10.023 1.00 79.94 327 GLN A N 1
ATOM 2571 C CA . GLN A 1 327 ? -42.592 -13.723 10.006 1.00 79.94 327 GLN A CA 1
ATOM 2572 C C . GLN A 1 327 ? -43.638 -12.854 10.724 1.00 79.94 327 GLN A C 1
ATOM 2574 O O . GLN A 1 327 ? -44.719 -12.631 10.187 1.00 79.94 327 GLN A O 1
ATOM 2579 N N . ALA A 1 328 ? -43.306 -12.283 11.887 1.00 76.44 328 ALA A N 1
ATOM 2580 C CA . ALA A 1 328 ? -44.211 -11.386 12.613 1.00 76.44 328 ALA A CA 1
ATOM 2581 C C . ALA A 1 328 ? -44.551 -10.105 11.820 1.00 76.44 328 ALA A C 1
ATOM 2583 O O . ALA A 1 328 ? -45.694 -9.637 11.833 1.00 76.44 328 ALA A O 1
ATOM 2584 N N . LEU A 1 329 ? -43.576 -9.543 11.096 1.00 75.69 329 LEU A N 1
ATOM 2585 C CA . LEU A 1 329 ? -43.805 -8.400 10.208 1.00 75.69 329 LEU A CA 1
ATOM 2586 C C . LEU A 1 329 ? -44.689 -8.782 9.012 1.00 75.69 329 LEU A C 1
ATOM 2588 O O . LEU A 1 329 ? -45.608 -8.039 8.680 1.00 75.69 329 LEU A O 1
ATOM 2592 N N . GLN A 1 330 ? -44.484 -9.960 8.417 1.00 80.94 330 GLN A N 1
ATOM 2593 C CA . GLN A 1 330 ? -45.335 -10.475 7.337 1.00 80.94 330 GLN A CA 1
ATOM 2594 C C . GLN A 1 330 ? -46.782 -10.709 7.791 1.00 80.94 330 GLN A C 1
ATOM 2596 O O . GLN A 1 330 ? -47.712 -10.339 7.080 1.00 80.94 330 GLN A O 1
ATOM 2601 N N . GLU A 1 331 ? -46.995 -11.247 8.994 1.00 81.75 331 GLU A N 1
ATOM 2602 C CA . GLU A 1 331 ? -48.340 -11.373 9.574 1.00 81.75 331 GLU A CA 1
ATOM 2603 C C . GLU A 1 331 ? -49.004 -10.011 9.798 1.00 81.75 331 GLU A C 1
ATOM 2605 O O . GLU A 1 331 ? -50.216 -9.870 9.639 1.00 81.75 331 GLU A O 1
ATOM 2610 N N . THR A 1 332 ? -48.216 -8.997 10.166 1.00 80.12 332 THR A N 1
ATOM 2611 C CA . THR A 1 332 ? -48.716 -7.627 10.325 1.00 80.12 332 THR A CA 1
ATOM 2612 C C . THR A 1 332 ? -49.120 -7.038 8.976 1.00 80.12 332 THR A C 1
ATOM 2614 O O . THR A 1 332 ? -50.208 -6.477 8.879 1.00 80.12 332 THR A O 1
ATOM 2617 N N . ILE A 1 333 ? -48.302 -7.223 7.933 1.00 83.06 333 ILE A N 1
ATOM 2618 C CA . ILE A 1 333 ? -48.638 -6.833 6.555 1.00 83.06 333 ILE A CA 1
ATOM 2619 C C . ILE A 1 333 ? -49.952 -7.488 6.132 1.00 83.06 333 ILE A C 1
ATOM 2621 O O . ILE A 1 333 ? -50.861 -6.785 5.705 1.00 83.06 333 ILE A O 1
ATOM 2625 N N . TRP A 1 334 ? -50.088 -8.800 6.332 1.00 87.50 334 TRP A N 1
ATOM 2626 C CA . TRP A 1 334 ? -51.299 -9.529 5.961 1.00 87.50 334 TRP A CA 1
ATOM 2627 C C . TRP A 1 334 ? -52.549 -9.004 6.682 1.00 87.50 334 TRP A C 1
ATOM 2629 O O . TRP A 1 334 ? -53.582 -8.789 6.054 1.00 87.50 334 TRP A O 1
ATOM 2639 N N . LYS A 1 335 ? -52.457 -8.723 7.989 1.00 84.44 335 LYS A N 1
ATOM 2640 C CA . LYS A 1 335 ? -53.570 -8.136 8.756 1.00 84.44 335 LYS A CA 1
ATOM 2641 C C . LYS A 1 335 ? -53.954 -6.747 8.257 1.00 84.44 335 LYS A C 1
ATOM 2643 O O . LYS A 1 335 ? -55.139 -6.455 8.151 1.00 84.44 335 LYS A O 1
ATOM 2648 N N . VAL A 1 336 ? -52.969 -5.892 7.988 1.00 85.62 336 VAL A N 1
ATOM 2649 C CA . VAL A 1 336 ? -53.221 -4.530 7.498 1.00 85.62 336 VAL A CA 1
ATOM 2650 C C . VAL A 1 336 ? -53.809 -4.568 6.088 1.00 85.62 336 VAL A C 1
ATOM 2652 O O . VAL A 1 336 ? -54.750 -3.835 5.814 1.00 85.62 336 VAL A O 1
ATOM 2655 N N . GLN A 1 337 ? -53.327 -5.458 5.219 1.00 86.69 337 GLN A N 1
ATOM 2656 C CA . GLN A 1 337 ? -53.900 -5.675 3.888 1.00 86.69 337 GLN A CA 1
ATOM 2657 C C . GLN A 1 337 ? -55.358 -6.138 3.966 1.00 86.69 337 GLN A C 1
ATOM 2659 O O . GLN A 1 337 ? -56.205 -5.556 3.303 1.00 86.69 337 GLN A O 1
ATOM 2664 N N . ALA A 1 338 ? -55.677 -7.091 4.847 1.00 85.44 338 ALA A N 1
ATOM 2665 C CA . ALA A 1 338 ? -57.057 -7.529 5.055 1.00 85.44 338 ALA A CA 1
ATOM 2666 C C . ALA A 1 338 ? -57.973 -6.389 5.544 1.00 85.44 338 ALA A C 1
ATOM 2668 O O . ALA A 1 338 ? -59.130 -6.307 5.146 1.00 85.44 338 ALA A O 1
ATOM 2669 N N . GLN A 1 339 ? -57.457 -5.485 6.387 1.00 87.75 339 GLN A N 1
ATOM 2670 C CA . GLN A 1 339 ? -58.202 -4.295 6.815 1.00 87.75 339 GLN A CA 1
ATOM 2671 C C . GLN A 1 339 ? -58.440 -3.310 5.667 1.00 87.75 339 GLN A C 1
ATOM 2673 O O . GLN A 1 339 ? -59.508 -2.710 5.607 1.00 87.75 339 GLN A O 1
ATOM 2678 N N . ILE A 1 340 ? -57.461 -3.136 4.775 1.00 87.00 340 ILE A N 1
ATOM 2679 C CA . ILE A 1 340 ? -57.611 -2.300 3.578 1.00 87.00 340 ILE A CA 1
ATOM 2680 C C . ILE A 1 340 ? -58.693 -2.891 2.667 1.00 87.00 340 ILE A C 1
ATOM 2682 O O . ILE A 1 340 ? -59.631 -2.185 2.325 1.00 87.00 340 ILE A O 1
ATOM 2686 N N . GLU A 1 341 ? -58.646 -4.195 2.386 1.00 87.19 341 GLU A N 1
ATOM 2687 C CA . GLU A 1 341 ? -59.659 -4.876 1.563 1.00 87.19 341 GLU A CA 1
ATOM 2688 C C . GLU A 1 341 ? -61.081 -4.746 2.140 1.00 87.19 341 GLU A C 1
ATOM 2690 O O . GLU A 1 341 ? -62.053 -4.578 1.401 1.00 87.19 341 GLU A O 1
ATOM 2695 N N . GLU A 1 342 ? -61.228 -4.804 3.468 1.00 87.69 342 GLU A N 1
ATOM 2696 C CA . GLU A 1 342 ? -62.519 -4.604 4.134 1.00 87.69 342 GLU A CA 1
ATOM 2697 C C . GLU A 1 342 ? -63.023 -3.160 3.984 1.00 87.69 342 GLU A C 1
ATOM 2699 O O . GLU A 1 342 ? -64.209 -2.948 3.712 1.00 87.69 342 GLU A O 1
ATOM 2704 N N . ILE A 1 343 ? -62.130 -2.170 4.107 1.00 85.00 343 ILE A N 1
ATOM 2705 C CA . ILE A 1 343 ? -62.448 -0.756 3.862 1.00 85.00 343 ILE A CA 1
ATOM 2706 C C . ILE A 1 343 ? -62.876 -0.554 2.403 1.00 85.00 343 ILE A C 1
ATOM 2708 O O . ILE A 1 343 ? -63.940 0.022 2.172 1.00 85.00 343 ILE A O 1
ATOM 2712 N N . ASP A 1 344 ? -62.128 -1.094 1.441 1.00 83.25 344 ASP A N 1
ATOM 2713 C CA . ASP A 1 344 ? -62.424 -0.983 0.007 1.00 83.25 344 ASP A CA 1
ATOM 2714 C C . ASP A 1 344 ? -63.776 -1.637 -0.340 1.00 83.25 344 ASP A C 1
ATOM 2716 O O . ASP A 1 344 ? -64.580 -1.103 -1.110 1.00 83.25 344 ASP A O 1
ATOM 2720 N N . SER A 1 345 ? -64.091 -2.777 0.285 1.00 78.19 345 SER A N 1
ATOM 2721 C CA . SER A 1 345 ? -65.387 -3.453 0.140 1.00 78.19 345 SER A CA 1
ATOM 2722 C C . SER A 1 345 ? -66.548 -2.629 0.715 1.00 78.19 345 SER A C 1
ATOM 2724 O O . SER A 1 345 ? -67.651 -2.614 0.148 1.00 78.19 345 SER A O 1
ATOM 2726 N N . LEU A 1 346 ? -66.341 -1.954 1.850 1.00 82.38 346 LEU A N 1
ATOM 2727 C CA . LEU A 1 346 ? -67.333 -1.054 2.444 1.00 82.38 346 LEU A CA 1
ATOM 2728 C C . LEU A 1 346 ? -67.541 0.192 1.577 1.00 82.38 346 LEU A C 1
ATOM 2730 O O . LEU A 1 346 ? -68.686 0.601 1.375 1.00 82.38 346 LEU A O 1
ATOM 2734 N N . GLU A 1 347 ? -66.467 0.751 1.021 1.00 75.25 347 GLU A N 1
ATOM 2735 C CA . GLU A 1 347 ? -66.520 1.883 0.095 1.00 75.25 347 GLU A CA 1
ATOM 2736 C C . GLU A 1 347 ? -67.279 1.517 -1.189 1.00 75.25 347 GLU A C 1
ATOM 2738 O O . GLU A 1 347 ? -68.231 2.207 -1.567 1.00 75.25 347 GLU A O 1
ATOM 2743 N N . GLY A 1 348 ? -66.977 0.361 -1.791 1.00 73.94 348 GLY A N 1
ATOM 2744 C CA . GLY A 1 348 ? -67.711 -0.163 -2.946 1.00 73.94 348 GLY A CA 1
ATOM 2745 C C . GLY A 1 348 ? -69.194 -0.445 -2.659 1.00 73.94 348 GLY A C 1
ATOM 2746 O O . GLY A 1 348 ? -70.052 -0.248 -3.522 1.00 73.94 348 GLY A O 1
ATOM 2747 N N . SER A 1 349 ? -69.527 -0.849 -1.429 1.00 72.62 349 SER A N 1
ATOM 2748 C CA . SER A 1 349 ? -70.915 -1.070 -0.995 1.00 72.62 349 SER A CA 1
ATOM 2749 C C . SER A 1 349 ? -71.683 0.236 -0.754 1.00 72.62 349 SER A C 1
ATOM 2751 O O . SER A 1 349 ? -72.879 0.302 -1.043 1.00 72.62 349 SER A O 1
ATOM 2753 N N . LEU A 1 350 ? -71.012 1.281 -0.257 1.00 65.25 350 LEU A N 1
ATOM 2754 C CA . LEU A 1 350 ? -71.579 2.618 -0.040 1.00 65.25 350 LEU A CA 1
ATOM 2755 C C . LEU A 1 350 ? -71.765 3.399 -1.348 1.00 65.25 350 LEU A C 1
ATOM 2757 O O . LEU A 1 350 ? -72.729 4.154 -1.470 1.00 65.25 350 LEU A O 1
ATOM 2761 N N . LEU A 1 351 ? -70.885 3.196 -2.332 1.00 62.00 351 LEU A N 1
ATOM 2762 C CA . LEU A 1 351 ? -70.955 3.862 -3.638 1.00 62.00 351 LEU A CA 1
ATOM 2763 C C . LEU A 1 351 ? -71.958 3.224 -4.613 1.00 62.00 351 LEU A C 1
ATOM 2765 O O . LEU A 1 351 ? -72.317 3.859 -5.602 1.00 62.00 351 LEU A O 1
ATOM 2769 N N . GLY A 1 352 ? -72.488 2.037 -4.297 1.00 47.41 352 GLY A N 1
ATOM 2770 C CA . GLY A 1 352 ? -73.618 1.421 -4.992 1.00 47.41 352 GLY A CA 1
ATOM 2771 C C . GLY A 1 352 ? -73.299 0.908 -6.402 1.00 47.41 352 GLY A C 1
ATOM 2772 O O . GLY A 1 352 ? -72.761 1.605 -7.257 1.00 47.41 352 GLY A O 1
ATOM 2773 N N . LYS A 1 353 ? -73.709 -0.336 -6.674 1.00 50.41 353 LYS A N 1
ATOM 2774 C CA . LYS A 1 353 ? -73.652 -0.979 -7.996 1.00 50.41 353 LYS A CA 1
ATOM 2775 C C . LYS A 1 353 ? -74.011 -0.031 -9.153 1.00 50.41 353 LYS A C 1
ATOM 2777 O O . LYS A 1 353 ? -75.141 0.452 -9.237 1.00 50.41 353 LYS A O 1
ATOM 2782 N N . LYS A 1 354 ? -73.121 0.057 -10.143 1.00 39.22 354 LYS A N 1
ATOM 2783 C CA . LYS A 1 354 ? -73.524 0.061 -11.554 1.00 39.22 354 LYS A CA 1
ATOM 2784 C C . LYS A 1 354 ? -73.034 -1.234 -12.193 1.00 39.22 354 LYS A C 1
ATOM 2786 O O . LYS A 1 354 ? -71.838 -1.437 -12.351 1.00 39.22 354 LYS A O 1
ATOM 2791 N N . ASP A 1 355 ? -73.982 -2.105 -12.516 1.00 39.69 355 ASP A N 1
ATOM 2792 C CA . ASP A 1 355 ? -73.764 -3.305 -13.320 1.00 39.69 355 ASP A CA 1
ATOM 2793 C C . ASP A 1 355 ? -73.295 -2.938 -14.748 1.00 39.69 355 ASP A C 1
ATOM 2795 O O . ASP A 1 355 ? -73.866 -2.046 -15.379 1.00 39.69 355 ASP A O 1
ATOM 2799 N N . GLY A 1 356 ? -72.304 -3.668 -15.278 1.00 30.55 356 GLY A N 1
ATOM 2800 C CA . GLY A 1 356 ? -71.900 -3.676 -16.696 1.00 30.55 356 GLY A CA 1
ATOM 2801 C C . GLY A 1 356 ? -70.546 -4.385 -16.917 1.00 30.55 356 GLY A C 1
ATOM 2802 O O . GLY A 1 356 ? -69.645 -4.145 -16.124 1.00 30.55 356 GLY A O 1
ATOM 2803 N N . PRO A 1 357 ? 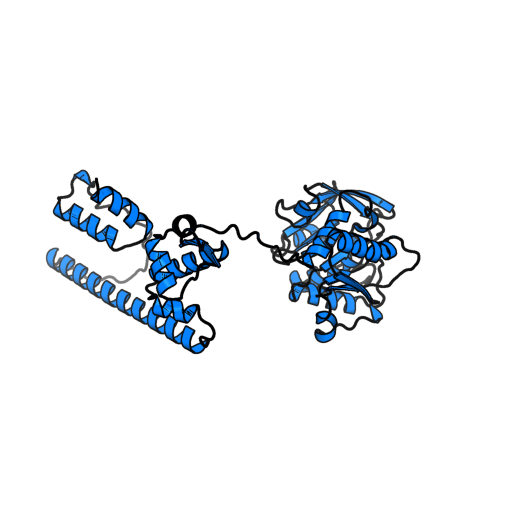-70.382 -5.294 -17.905 1.00 41.88 357 PRO A N 1
ATOM 2804 C CA . PRO A 1 357 ? -69.476 -6.442 -17.778 1.00 41.88 357 PRO A CA 1
ATOM 2805 C C . PRO A 1 357 ? -68.056 -6.245 -18.344 1.00 41.88 357 PRO A C 1
ATOM 2807 O O . PRO A 1 357 ? -67.893 -5.697 -19.425 1.00 41.88 357 PRO A O 1
ATOM 2810 N N . SER A 1 358 ? -67.080 -6.821 -17.626 1.00 45.84 358 SER A N 1
ATOM 2811 C CA . SER A 1 358 ? -65.901 -7.573 -18.108 1.00 45.84 358 SER A CA 1
ATOM 2812 C C . SER A 1 358 ? -65.241 -7.138 -19.424 1.00 45.84 358 SER A C 1
ATOM 2814 O O . SER A 1 358 ? -65.708 -7.560 -20.479 1.00 45.84 358 SER A O 1
ATOM 2816 N N . GLU A 1 359 ? -64.029 -6.579 -19.337 1.00 32.34 359 GLU A N 1
ATOM 2817 C CA . GLU A 1 359 ? -62.914 -6.967 -20.214 1.00 32.34 359 GLU A CA 1
ATOM 2818 C C . GLU A 1 359 ? -61.613 -7.099 -19.399 1.00 32.34 359 GLU A C 1
ATOM 2820 O O . GLU A 1 359 ? -61.333 -6.317 -18.493 1.00 32.34 359 GLU A O 1
ATOM 2825 N N . MET A 1 360 ? -60.891 -8.186 -19.674 1.00 40.22 360 MET A N 1
ATOM 2826 C CA . MET A 1 360 ? -59.545 -8.493 -19.188 1.00 40.22 360 MET A CA 1
ATOM 2827 C C . MET A 1 360 ? -58.499 -7.610 -19.885 1.00 40.22 360 MET A C 1
ATOM 2829 O O . MET A 1 360 ? -58.730 -7.227 -21.029 1.00 40.22 360 MET A O 1
ATOM 2833 N N . ALA A 1 361 ? -57.319 -7.504 -19.251 1.00 38.00 361 ALA A N 1
ATOM 2834 C CA . ALA A 1 361 ? -56.063 -6.908 -19.742 1.00 38.00 361 ALA A CA 1
ATOM 2835 C C . ALA A 1 361 ? -56.030 -5.372 -19.560 1.00 38.00 361 ALA A C 1
ATOM 2837 O O . ALA A 1 361 ? -57.005 -4.703 -19.858 1.00 38.00 361 ALA A O 1
ATOM 2838 N N . ASP A 1 362 ? -55.029 -4.734 -18.952 1.00 29.67 362 ASP A N 1
ATOM 2839 C CA . ASP A 1 362 ? -53.597 -5.013 -18.884 1.00 29.67 362 ASP A CA 1
ATOM 2840 C C . ASP A 1 362 ? -52.984 -4.554 -17.544 1.00 29.67 362 ASP A C 1
ATOM 2842 O O . ASP A 1 362 ? -53.491 -3.664 -16.861 1.00 29.67 362 ASP A O 1
ATOM 2846 N N . MET A 1 363 ? -51.863 -5.179 -17.173 1.00 38.81 363 MET A N 1
ATOM 2847 C CA . MET A 1 363 ? -50.909 -4.623 -16.212 1.00 38.81 363 MET A CA 1
ATOM 2848 C C . MET A 1 363 ? -50.280 -3.359 -16.816 1.00 38.81 363 MET A C 1
ATOM 2850 O O . MET A 1 363 ? -49.357 -3.476 -17.620 1.00 38.81 363 MET A O 1
ATOM 2854 N N . GLU A 1 364 ? -50.711 -2.174 -16.390 1.00 31.39 364 GLU A N 1
ATOM 2855 C CA . GLU A 1 364 ? -49.938 -0.938 -16.555 1.00 31.39 364 GLU A CA 1
ATOM 2856 C C . GLU A 1 364 ? -49.814 -0.192 -15.213 1.00 31.39 364 GLU A C 1
ATOM 2858 O O . GLU A 1 364 ? -50.789 0.214 -14.587 1.00 31.39 364 GLU A O 1
ATOM 2863 N N . ASP A 1 365 ? -48.559 -0.145 -14.765 1.00 31.62 365 ASP A N 1
ATOM 2864 C CA . ASP A 1 365 ? -47.846 0.813 -13.909 1.00 31.62 365 ASP A CA 1
ATOM 2865 C C . ASP A 1 365 ? -48.635 1.954 -13.212 1.00 31.62 365 ASP A C 1
ATOM 2867 O O . ASP A 1 365 ? -49.110 2.871 -13.885 1.00 31.62 365 ASP A O 1
ATOM 2871 N N . PRO A 1 366 ? -48.688 2.021 -11.862 1.00 34.22 366 PRO A N 1
ATOM 2872 C CA . PRO A 1 366 ? -49.188 3.190 -11.155 1.00 34.22 366 PRO A CA 1
ATOM 2873 C C . PRO A 1 366 ? -48.036 4.132 -10.763 1.00 34.22 366 PRO A C 1
ATOM 2875 O O . PRO A 1 366 ? -47.757 4.342 -9.582 1.00 34.22 366 PRO A O 1
ATOM 2878 N N . THR A 1 367 ? -47.399 4.767 -11.748 1.00 31.92 367 THR A N 1
ATOM 2879 C CA . THR A 1 367 ? -46.700 6.050 -11.547 1.00 31.92 367 THR A CA 1
ATOM 2880 C C . THR A 1 367 ? -47.473 7.192 -12.201 1.00 31.92 367 THR A C 1
ATOM 2882 O O . THR A 1 367 ? -46.919 7.924 -13.012 1.00 31.92 367 THR A O 1
ATOM 2885 N N . ALA A 1 368 ? -48.762 7.344 -11.896 1.00 36.53 368 ALA A N 1
ATOM 2886 C CA . ALA A 1 368 ? -49.511 8.576 -12.158 1.00 36.53 368 ALA A CA 1
ATOM 2887 C C . ALA A 1 368 ? -50.918 8.490 -11.550 1.00 36.53 368 ALA A C 1
ATOM 2889 O O . ALA A 1 368 ? -51.833 8.047 -12.224 1.00 36.53 368 ALA A O 1
ATOM 2890 N N . GLU A 1 369 ? -51.090 8.929 -10.300 1.00 30.33 369 GLU A N 1
ATOM 2891 C CA . GLU A 1 369 ? -52.320 9.601 -9.829 1.00 30.33 369 GLU A CA 1
ATOM 2892 C C . GLU A 1 369 ? -52.106 10.224 -8.430 1.00 30.33 369 GLU A C 1
ATOM 2894 O O . GLU A 1 369 ? -52.907 10.110 -7.508 1.00 30.33 369 GLU A O 1
ATOM 2899 N N . GLU A 1 370 ? -51.006 10.965 -8.263 1.00 36.91 370 GLU A N 1
ATOM 2900 C CA . GLU A 1 370 ? -50.969 12.059 -7.288 1.00 36.91 370 GLU A CA 1
ATOM 2901 C C . GLU A 1 370 ? -51.760 13.233 -7.875 1.00 36.91 370 GLU A C 1
ATOM 2903 O O . GLU A 1 370 ? -51.196 14.055 -8.588 1.00 36.91 370 GLU A O 1
ATOM 2908 N N . SER A 1 371 ? -53.073 13.300 -7.641 1.00 38.06 371 SER A N 1
ATOM 2909 C CA . SER A 1 371 ? -53.843 14.559 -7.644 1.00 38.06 371 SER A CA 1
ATOM 2910 C C . SER A 1 371 ? -55.342 14.275 -7.550 1.00 38.06 371 SER A C 1
ATOM 2912 O O . SER A 1 371 ? -56.078 14.397 -8.526 1.00 38.06 371 SER A O 1
ATOM 2914 N N . SER A 1 372 ? -55.831 13.976 -6.351 1.00 35.19 372 SER A N 1
ATOM 2915 C CA . SER A 1 372 ? -57.022 14.645 -5.810 1.00 35.19 372 SER A CA 1
ATOM 2916 C C . SER A 1 372 ? -57.285 14.167 -4.384 1.00 35.19 372 SER A C 1
ATOM 2918 O O . SER A 1 372 ? -57.089 13.001 -4.076 1.00 35.19 372 SER A O 1
ATOM 2920 N N . LEU A 1 373 ? -57.759 15.089 -3.538 1.00 35.91 373 LEU A N 1
ATOM 2921 C CA . LEU A 1 373 ? -58.147 14.922 -2.125 1.00 35.91 373 LEU A CA 1
ATOM 2922 C C . LEU A 1 373 ? -57.069 15.230 -1.070 1.00 35.91 373 LEU A C 1
ATOM 2924 O O . LEU A 1 373 ? -56.849 14.469 -0.134 1.00 35.91 373 LEU A O 1
ATOM 2928 N N . SER A 1 374 ? -56.527 16.448 -1.116 1.00 39.47 374 SER A N 1
ATOM 2929 C CA . SER A 1 374 ? -55.989 17.107 0.083 1.00 39.47 374 SER A CA 1
ATOM 2930 C C . SER A 1 374 ? -56.812 18.366 0.351 1.00 39.47 374 SER A C 1
ATOM 2932 O O . SER A 1 374 ? -56.615 19.391 -0.302 1.00 39.47 374 SER A O 1
ATOM 2934 N N . LYS A 1 375 ? -57.756 18.317 1.301 1.00 45.78 375 LYS A N 1
ATOM 2935 C CA . LYS A 1 375 ? -58.281 19.562 1.883 1.00 45.78 375 LYS A CA 1
ATOM 2936 C C . LYS A 1 375 ? -57.135 20.256 2.633 1.00 45.78 375 LYS A C 1
ATOM 2938 O O . LYS A 1 375 ? -56.399 19.571 3.348 1.00 45.78 375 LYS A O 1
ATOM 2943 N N . PRO A 1 376 ? -56.957 21.581 2.510 1.00 53.66 376 PRO A N 1
ATOM 2944 C CA . PRO A 1 376 ? -55.980 22.310 3.312 1.00 53.66 376 PRO A CA 1
ATOM 2945 C C . PRO A 1 376 ? -56.225 22.067 4.810 1.00 53.66 376 PRO A C 1
ATOM 2947 O O . PRO A 1 376 ? -57.369 22.056 5.255 1.00 53.66 376 PRO A O 1
ATOM 2950 N N . PHE A 1 377 ? -55.163 21.925 5.611 1.00 46.22 377 PHE A N 1
ATOM 2951 C CA . PHE A 1 377 ? -55.219 21.624 7.059 1.00 46.22 377 PHE A CA 1
ATOM 2952 C C . PHE A 1 377 ? -56.157 22.563 7.862 1.00 46.22 377 PHE A C 1
ATOM 2954 O O . PHE A 1 377 ? -56.734 22.201 8.892 1.00 46.22 377 PHE A O 1
ATOM 2961 N N . LEU A 1 378 ? -56.353 23.784 7.357 1.00 50.22 378 LEU A N 1
ATOM 2962 C CA . LEU A 1 378 ? -57.239 24.819 7.898 1.00 50.22 378 LEU A CA 1
ATOM 2963 C C . LEU A 1 378 ? -58.743 24.538 7.710 1.00 50.22 378 LEU A C 1
ATOM 2965 O O . LEU A 1 378 ? -59.548 25.124 8.428 1.00 50.22 378 LEU A O 1
ATOM 2969 N N . GLU A 1 379 ? -59.124 23.606 6.839 1.00 52.09 379 GLU A N 1
ATOM 2970 C CA . GLU A 1 379 ? -60.521 23.248 6.547 1.00 52.09 379 GLU A CA 1
ATOM 2971 C C . GLU A 1 379 ? -60.970 21.923 7.190 1.00 52.09 379 GLU A C 1
ATOM 2973 O O . GLU A 1 379 ? -62.116 21.508 7.021 1.00 52.09 379 GLU A O 1
ATOM 2978 N N . MET A 1 380 ? -60.078 21.248 7.918 1.00 62.94 380 MET A N 1
ATOM 2979 C CA . MET A 1 380 ? -60.383 20.012 8.644 1.00 62.94 380 MET A CA 1
ATOM 2980 C C . MET A 1 380 ? -61.148 20.305 9.940 1.00 62.94 380 MET A C 1
ATOM 2982 O O . MET A 1 380 ? -60.874 21.297 10.620 1.00 62.94 380 MET A O 1
ATOM 2986 N N . SER A 1 381 ? -62.077 19.425 10.304 1.00 72.12 381 SER A N 1
ATOM 2987 C CA . SER A 1 381 ? -62.721 19.450 11.620 1.00 72.12 381 SER A CA 1
ATOM 2988 C C . SER A 1 381 ? -61.727 19.106 12.735 1.00 72.12 381 SER A C 1
ATOM 2990 O O . SER A 1 381 ? -60.688 18.482 12.499 1.00 72.12 381 SER A O 1
ATOM 2992 N N . ASP A 1 382 ? -62.037 19.495 13.973 1.00 52.84 382 ASP A N 1
ATOM 2993 C CA . ASP A 1 382 ? -61.140 19.251 15.108 1.00 52.84 382 ASP A CA 1
ATOM 2994 C C . ASP A 1 382 ? -60.944 17.751 15.393 1.00 52.84 382 ASP A C 1
ATOM 2996 O O . ASP A 1 382 ? -59.853 17.345 15.794 1.00 52.84 382 ASP A O 1
ATOM 3000 N N . GLU A 1 383 ? -61.938 16.906 15.096 1.00 51.44 383 GLU A N 1
ATOM 3001 C CA . GLU A 1 383 ? -61.806 15.443 15.170 1.00 51.44 383 GLU A CA 1
ATOM 3002 C C . GLU A 1 383 ? -60.889 14.880 14.074 1.00 51.44 383 GLU A C 1
ATOM 3004 O O . GLU A 1 383 ? -60.050 14.026 14.359 1.00 51.44 383 GLU A O 1
ATOM 3009 N N . GLU A 1 384 ? -60.970 15.386 12.841 1.00 49.47 384 GLU A N 1
ATOM 3010 C CA . GLU A 1 384 ? -60.089 14.962 11.742 1.00 49.47 384 GLU A CA 1
ATOM 3011 C C . GLU A 1 384 ? -58.639 15.398 11.980 1.00 49.47 384 GLU A C 1
ATOM 3013 O O . GLU A 1 384 ? -57.710 14.637 11.702 1.00 49.47 384 GLU A O 1
ATOM 3018 N N . ARG A 1 385 ? -58.428 16.594 12.545 1.00 60.47 385 ARG A N 1
ATOM 3019 C CA . ARG A 1 385 ? -57.098 17.070 12.960 1.00 60.47 385 ARG A CA 1
ATOM 3020 C C . ARG A 1 385 ? -56.539 16.243 14.109 1.00 60.47 385 ARG A C 1
ATOM 3022 O O . ARG A 1 385 ? -55.372 15.861 14.062 1.00 60.47 385 ARG A O 1
ATOM 3029 N N . ALA A 1 386 ? -57.359 15.937 15.115 1.00 53.91 386 ALA A N 1
ATOM 3030 C CA . ALA A 1 386 ? -56.967 15.083 16.232 1.00 53.91 386 ALA A CA 1
ATOM 3031 C C . ALA A 1 386 ? -56.611 13.665 15.759 1.00 53.91 386 ALA A C 1
ATOM 3033 O O . ALA A 1 386 ? -55.623 13.089 16.216 1.00 53.91 386 ALA A O 1
ATOM 3034 N N . TRP A 1 387 ? -57.357 13.128 14.791 1.00 50.69 387 TRP A N 1
ATOM 3035 C CA . TRP A 1 387 ? -57.062 11.843 14.165 1.00 50.69 387 TRP A CA 1
ATOM 3036 C C . TRP A 1 387 ? -55.761 11.876 13.348 1.00 50.69 387 TRP A C 1
ATOM 3038 O O . TRP A 1 387 ? -54.928 10.981 13.497 1.00 50.69 387 TRP A O 1
ATOM 3048 N N . TYR A 1 388 ? -55.522 12.927 12.554 1.00 51.69 388 TYR A N 1
ATOM 3049 C CA . TYR A 1 388 ? -54.274 13.094 11.795 1.00 51.69 388 TYR A CA 1
ATOM 3050 C C . TYR A 1 388 ? -53.048 13.250 12.708 1.00 51.69 388 TYR A C 1
ATOM 3052 O O . TYR A 1 388 ? -52.013 12.625 12.470 1.00 51.69 388 TYR A O 1
ATOM 3060 N N . LEU A 1 389 ? -53.178 14.017 13.795 1.00 51.91 389 LEU A N 1
ATOM 3061 C CA . LEU A 1 389 ? -52.148 14.159 14.828 1.00 51.91 389 LEU A CA 1
ATOM 3062 C C . LEU A 1 389 ? -51.867 12.821 15.528 1.00 51.91 389 LEU A C 1
ATOM 3064 O O . LEU A 1 389 ? -50.708 12.444 15.694 1.00 51.91 389 LEU A O 1
ATOM 3068 N N . ALA A 1 390 ? -52.904 12.053 15.871 1.00 49.25 390 ALA A N 1
ATOM 3069 C CA . ALA A 1 390 ? -52.747 10.719 16.451 1.00 49.25 390 ALA A CA 1
ATOM 3070 C C . ALA A 1 390 ? -52.098 9.717 15.475 1.00 49.25 390 ALA A C 1
ATOM 3072 O O . ALA A 1 390 ? -51.351 8.831 15.900 1.00 49.25 390 ALA A O 1
ATOM 3073 N N . LYS A 1 391 ? -52.345 9.870 14.167 1.00 42.94 391 LYS A N 1
ATOM 3074 C CA . LYS A 1 391 ? -51.747 9.054 13.103 1.00 42.94 391 LYS A CA 1
ATOM 3075 C C . LYS A 1 391 ? -50.261 9.373 12.902 1.00 42.94 391 LYS A C 1
ATOM 3077 O O . LYS A 1 391 ? -49.466 8.440 12.822 1.00 42.94 391 LYS A O 1
ATOM 3082 N N . MET A 1 392 ? -49.864 10.650 12.932 1.00 39.97 392 MET A N 1
ATOM 3083 C CA . MET A 1 392 ? -48.446 11.057 12.902 1.00 39.97 392 MET A CA 1
ATOM 3084 C C . MET A 1 392 ? -47.647 10.521 14.101 1.00 39.97 392 MET A C 1
ATOM 3086 O O . MET A 1 392 ? -46.478 10.187 13.961 1.00 39.97 392 MET A O 1
ATOM 3090 N N . VAL A 1 393 ? -48.276 10.357 15.270 1.00 45.16 393 VAL A N 1
ATOM 3091 C CA . VAL A 1 393 ? -47.629 9.786 16.469 1.00 45.16 393 VAL A CA 1
ATOM 3092 C C . VAL A 1 393 ? -47.356 8.275 16.342 1.00 45.16 393 VAL A C 1
ATOM 3094 O O . VAL A 1 393 ? -46.510 7.741 17.064 1.00 45.16 393 VAL A O 1
ATOM 3097 N N . ARG A 1 394 ? -48.037 7.567 15.427 1.00 41.19 394 ARG A N 1
ATOM 3098 C CA . ARG A 1 394 ? -47.893 6.110 15.245 1.00 41.19 394 ARG A CA 1
ATOM 3099 C C . ARG A 1 394 ? -46.947 5.685 14.118 1.00 41.19 394 ARG A C 1
ATOM 3101 O O . ARG A 1 394 ? -46.619 4.504 14.071 1.00 41.19 394 ARG A O 1
ATOM 3108 N N . VAL A 1 395 ? -46.485 6.593 13.255 1.00 39.84 395 VAL A N 1
ATOM 3109 C CA . VAL A 1 395 ? -45.652 6.252 12.085 1.00 39.84 395 VAL A CA 1
ATOM 3110 C C . VAL A 1 395 ? -44.367 7.105 12.063 1.00 39.84 395 VAL A C 1
ATOM 3112 O O . VAL A 1 395 ? -44.295 8.079 11.330 1.00 39.84 395 VAL A O 1
ATOM 3115 N N . ASN A 1 396 ? -43.357 6.698 12.855 1.00 38.69 396 ASN A N 1
ATOM 3116 C CA . ASN A 1 396 ? -41.931 7.130 12.852 1.00 38.69 396 ASN A CA 1
ATOM 3117 C C . ASN A 1 396 ? -41.559 8.615 13.117 1.00 38.69 396 ASN A C 1
ATOM 3119 O O . ASN A 1 396 ? -42.359 9.515 12.891 1.00 38.69 396 ASN A O 1
ATOM 3123 N N . PRO A 1 397 ? -40.283 8.936 13.447 1.00 51.78 397 PRO A N 1
ATOM 3124 C CA . PRO A 1 397 ? -39.315 8.335 14.376 1.00 51.78 397 PRO A CA 1
ATOM 3125 C C . PRO A 1 397 ? -39.093 9.241 15.623 1.00 51.78 397 PRO A C 1
ATOM 3127 O O . PRO A 1 397 ? -39.764 10.258 15.821 1.00 51.78 397 PRO A O 1
ATOM 3130 N N . HIS A 1 398 ? -38.151 8.869 16.500 1.00 48.00 398 HIS A N 1
ATOM 3131 C CA . HIS A 1 398 ? -37.943 9.418 17.855 1.00 48.00 398 HIS A CA 1
ATOM 3132 C C . HIS A 1 398 ? -37.777 10.957 17.952 1.00 48.00 398 HIS A C 1
ATOM 3134 O O . HIS A 1 398 ? -38.129 11.541 18.984 1.00 48.00 398 HIS A O 1
ATOM 3140 N N . ASN A 1 399 ? -37.329 11.621 16.880 1.00 44.59 399 ASN A N 1
ATOM 3141 C CA . ASN A 1 399 ? -37.050 13.066 16.845 1.00 44.59 399 ASN A CA 1
ATOM 3142 C C . ASN A 1 399 ? -38.309 13.941 16.988 1.00 44.59 399 ASN A C 1
ATOM 3144 O O . ASN A 1 399 ? -38.251 15.024 17.569 1.00 44.59 399 ASN A O 1
ATOM 3148 N N . VAL A 1 400 ? -39.480 13.463 16.551 1.00 43.31 400 VAL A N 1
ATOM 3149 C CA . VAL A 1 400 ? -40.736 14.234 16.657 1.00 43.31 400 VAL A CA 1
ATOM 3150 C C . VAL A 1 400 ? -41.322 14.173 18.077 1.00 43.31 400 VAL A C 1
ATOM 3152 O O . VAL A 1 400 ? -42.018 15.095 18.504 1.00 43.31 400 VAL A O 1
ATOM 3155 N N . ARG A 1 401 ? -40.977 13.149 18.877 1.00 46.12 401 ARG A N 1
ATOM 3156 C CA . ARG A 1 401 ? -41.415 13.052 20.286 1.00 46.12 401 ARG A CA 1
ATOM 3157 C C . ARG A 1 401 ? -40.839 14.164 21.159 1.00 46.12 401 ARG A C 1
ATOM 3159 O O . ARG A 1 401 ? -41.494 14.570 22.114 1.00 46.12 401 ARG A O 1
ATOM 3166 N N . GLN A 1 402 ? -39.638 14.648 20.845 1.00 42.53 402 GLN A N 1
ATOM 3167 C CA . GLN A 1 402 ? -38.996 15.722 21.601 1.00 42.53 402 GLN A CA 1
ATOM 3168 C C . GLN A 1 402 ? -39.669 17.073 21.321 1.00 42.53 402 GLN A C 1
ATOM 3170 O O . GLN A 1 402 ? -40.001 17.791 22.259 1.00 42.53 402 GLN A O 1
ATOM 3175 N N . ILE A 1 403 ? -39.999 17.341 20.054 1.00 42.50 403 ILE A N 1
ATOM 3176 C CA . ILE A 1 403 ? -40.734 18.545 19.635 1.00 42.50 403 ILE A CA 1
ATOM 3177 C C . ILE A 1 403 ? -42.161 18.548 20.215 1.00 42.50 403 ILE A C 1
ATOM 3179 O O . ILE A 1 403 ? -42.623 19.565 20.726 1.00 42.50 403 ILE A O 1
ATOM 3183 N N . LEU A 1 404 ? -42.850 17.400 20.221 1.00 38.78 404 LEU A N 1
ATOM 3184 C CA . LEU A 1 404 ? -44.184 17.273 20.825 1.00 38.78 404 LEU A CA 1
ATOM 3185 C C . LEU A 1 404 ? -44.166 17.366 22.359 1.00 38.78 404 LEU A C 1
ATOM 3187 O O . LEU A 1 404 ? -45.108 17.887 22.945 1.00 38.78 404 LEU A O 1
ATOM 3191 N N . SER A 1 405 ? -43.103 16.901 23.020 1.00 40.91 405 SER A N 1
ATOM 3192 C CA . SER A 1 405 ? -42.941 17.048 24.472 1.00 40.91 405 SER A CA 1
ATOM 3193 C C . SER A 1 405 ? -42.794 18.510 24.897 1.00 40.91 405 SER A C 1
ATOM 3195 O O . SER A 1 405 ? -43.259 18.858 25.978 1.00 40.91 405 SER A O 1
ATOM 3197 N N . GLU A 1 406 ? -42.135 19.346 24.092 1.00 38.53 406 GLU A N 1
ATOM 3198 C CA . GLU A 1 406 ? -42.002 20.785 24.357 1.00 38.53 406 GLU A CA 1
ATOM 3199 C C . GLU A 1 406 ? -43.280 21.549 23.988 1.00 38.53 406 GLU A C 1
ATOM 3201 O O . GLU A 1 406 ? -43.704 22.424 24.737 1.00 38.53 406 GLU A O 1
ATOM 3206 N N . ALA A 1 407 ? -43.954 21.164 22.899 1.00 37.75 407 ALA A N 1
ATOM 3207 C CA . ALA A 1 407 ? -45.207 21.785 22.463 1.00 37.75 407 ALA A CA 1
ATOM 3208 C C . ALA A 1 407 ? -46.422 21.462 23.356 1.00 37.75 407 ALA A C 1
ATOM 3210 O O . ALA A 1 407 ? -47.379 22.221 23.353 1.00 37.75 407 ALA A O 1
ATOM 3211 N N . ILE A 1 408 ? -46.404 20.351 24.101 1.00 39.97 408 ILE A N 1
ATOM 3212 C CA . ILE A 1 408 ? -47.440 20.003 25.098 1.00 39.97 408 ILE A CA 1
ATOM 3213 C C . ILE A 1 408 ? -47.166 20.682 26.458 1.00 39.97 408 ILE A C 1
ATOM 3215 O O . ILE A 1 408 ? -48.033 20.707 27.330 1.00 39.97 408 ILE A O 1
ATOM 3219 N N . TRP A 1 409 ? -45.954 21.208 26.662 1.00 37.34 409 TRP A N 1
ATOM 3220 C CA . TRP A 1 409 ? -45.556 21.890 27.898 1.00 37.34 409 TRP A CA 1
ATOM 3221 C C . TRP A 1 409 ? -45.776 23.414 27.847 1.00 37.34 409 TRP A C 1
ATOM 3223 O O . TRP A 1 409 ? -45.956 24.027 28.899 1.00 37.34 409 TRP A O 1
ATOM 3233 N N . LEU A 1 410 ? -45.765 24.009 26.647 1.00 35.62 410 LEU A N 1
ATOM 3234 C CA . LEU A 1 410 ? -46.248 25.370 26.353 1.00 35.62 410 LEU A CA 1
ATOM 3235 C C . LEU A 1 410 ? -47.775 25.393 26.238 1.00 35.62 410 LEU A C 1
ATOM 3237 O O . LEU A 1 410 ? -48.365 26.413 26.664 1.00 35.62 410 LEU A O 1
#

pLDDT: mean 81.21, std 19.13, range [29.67, 98.81]

Mean predicted aligned error: 17.48 Å

Nearest PDB structures (foldseek):
  1vco-assembly1_A  TM=8.660E-01  e=7.132E-18  Thermus thermophilus
  7mif-assembly1_C  TM=8.555E-01  e=3.904E-17  Homo sapiens
  7mip-assembly1_C  TM=8.727E-01  e=3.221E-16  Mus musculus
  7miv-assembly1_C  TM=8.807E-01  e=6.138E-16  Mus musculus
  7miu-assembly1_D  TM=8.779E-01  e=9.253E-16  Mus musculus

Sequence (410 aa):
MMKRIAIIGDFIQNEESHRLIKESISDVAKELRAEIEAQWIGSDELDVSEEFLGQFDGFWFSPGSPYKDAENVLAAIEYARESGVPALGTCAGFQHMVIEFARDVLGLDDANSEENDLTCSDAVIAKLACTLMNKKEFLKISGSDSILNRAIGGNELIGEYRCNYGFNEAYHSLFQNSDAIAAIVESKNGDFRGFEMKKHPFFVGTLFIPQLDFRGDSSYRIIKEFVKAVHPEEEKKEMALLKIGELASLAGVSSKALRLYESKDIIKPVNVDPETGYRFYSAEQCEIVEALVALQDMGFSLNEIRMLLQEPASKEELQVLFTKKRQALQETIWKVQAQIEEIDSLEGSLLGKKDGPSEMADMEDPTAEESSLSKPFLEMSDEERAWYLAKMVRVNPHNVRQILSEAIWL

Secondary structure (DSSP, 8-state):
--EEEEEES---TT-HHHHHHHHHHHHHHHHTT--EEEEEE-GGG----HHHHTT-SEEEE-S-SSPS-HHHHHHHHHHHHHHT--EEEETHHHHHHHHHHHHHTT--TTEEETTT-TT-SEEEEEE-SS--TT-EEEEEE--TTSHHHHHHTSSEEEEE---SEEE-GGGHHHHHT-TTEEEEEEETT--EEEEEETTSSSEEEESS-GGGGTTSSSTHHHHHHHHHHHS----------EEHHHHHHHTT--HHHHHHHHHTTS---SEE-TTT--EEE-SHHHHHHHHHHHHHHTT--HHHHHHHHSTT--HHHHHHHHHHHHHHHHHHHHHHHHHHHHHHHHHHHHH--------------------S----GGGS-HHHHHHHHHHHTTSS-THHHHHHHHHTT-

Foldseek 3Di:
DAAEEEAEEADDPPDPLRVLVVVLLVVLCVVVVGRYHYDYAALVRQDLDCVRLVNHQEYEYGDDDDGPHLVSLLSSLVCCVVVLRQYEYEQVGLQSNQQSCCVPVVVLVQEDDCRVDVPGPRHQKYFDPDALAQHKFKKFKPACPDPQQVLQVHGIDIFHAHDRIDGDCVCVVVQVPRPQWRMFMATPVRHTAKTFTPPRLHDIYGSGRLSVCSVPSGSSSSSSSSSCSSVVPPPPPVQPWDWLCRLCVLLVHDSVVVVVCCVLVNDAFPDQDPPPRIGTHGPVVSVSSNVVQVVVVLVDDSVNSSLVRDPPDDPVNVVVVVVVSVVVVVVVVVVVVVVVVVVVVVVDVVVDDDDDDDDDDDDDDPPDDPDDDDDPPVPDDPVVNVVVVVVVVVDDDSNVVVVVVVVVVD

Radius of gyration: 31.66 Å; Cα contacts (8 Å, |Δi|>4): 609; chains: 1; bounding box: 101×46×69 Å